Protein AF-A0A928NA90-F1 (afdb_monomer_lite)

Sequence (409 aa):
MISNKHIAVLALVLTIAVVLGCVFVMGYSDKLHPMMRKTNYHTEYADALFCADEIITIDIQMEQEKWQEMLDNAMSEVYYQCDVVINGNKLESVGIRPKGNTSLASIASDPDNNRYSFKLEFDQFVDGQTCLGLDKLILNNHYADASYMKEALIYDMFAYMNADASLSQYAKIMVNGEYWGLYLALEAVEDSFMVRNYGLEKGYLYKPDGMNMGDREGGGMPNPMERGKFGGRQMPQMPQDGEEMTPPQMPQDGEEMTLPQMPQDGEGRMPSGEFPEGFPGGGGPGGGNGANLNYSDDSLNSYSTIWNGAVNDSTDADHRRVVTALQHVSEGTELETYIDVENIANYMAVHSFSVNEDSLSGSMAHNYYLYESKGKLNVVPWDYNLAFGGMHGNDATAMVNDPLMNLIP

Radius of gyration: 27.07 Å; chains: 1; bounding box: 65×110×62 Å

Foldseek 3Di:
DPPDVCPVVVVVVVVVVVVVVVVVCVVCVVVVQVVVLPDQPDQQCCCVAQVDPDHKEKEWEDDPVQVVVQLLCQLVFDWDFTWMQIPNRIAGRKTKHFDDDVLSVVQNVDPVHSQTKMKIARCPPPNPGADSLQGMKTWASLSLAPPLCLVVVLVVLLVVLVALEWRKGWYFYHYNNHTDDITIMTRDPDDSSCCRNPNPADKWKFFQAPPDSTPDDDDDDDDPPPPDDDDDDDDDDDDDDDDDDDDDDDDDDDDDDDDDDDDDDDDPDDPPPPPPPDDPQPDDPDAACCLLLAQDDQDLRSVVSRVVRIPDDDDPVQSSLSNVLSVCLLVVHPVVQQEPPSNVVSVCVSCLVFLQLVDSLHSRNGQWMWMDDPSYIDIYGGDSSCTCVSPPPDDSVCSNPPDSPDPHD

Secondary structure (DSSP, 8-state):
----TTHHHHHHHHHHHHHHHHHHHHHHHHHHHHHHTTS----HHIIIIIS-SS-EEEEEE--HHHHHHHHHTGGG---EEEEEEETTEEEEEEEEEEE-SHHHHHHHT-TT----EEEEESSSSSTT--BTTB-EEEEE--TT-TTS-HHHHHHHHHHHTT-----EEEEEEEETTEEEEEEEEEE-TTHHHHHHHHTTS--EEE---TT-SS---S-----TT--------PPPPPPP-----PPPPPPP-----PPPPP--------------TT---S--TT---STT-----S-GGGGHHHHHTBSS---HHHHHHHHHHHHHHHHT-SHHHHB-HHHHHHHHHHHHHHT-SSSTTSTT--SEEEEEETTEEEEEE---TTTTTTTT---HHHHHTS----S--

pLDDT: mean 78.38, std 25.69, range [24.05, 98.81]

Structure (mmCIF, N/CA/C/O backbone):
data_AF-A0A928NA90-F1
#
_entry.id   AF-A0A928NA90-F1
#
loop_
_atom_site.group_PDB
_atom_site.id
_atom_site.type_symbol
_atom_site.label_atom_id
_atom_site.label_alt_id
_atom_site.label_comp_id
_atom_site.label_asym_id
_atom_site.label_entity_id
_atom_site.label_seq_id
_atom_site.pdbx_PDB_ins_code
_atom_site.Cartn_x
_atom_site.Cartn_y
_atom_site.Cartn_z
_atom_site.occupancy
_atom_site.B_iso_or_equiv
_atom_site.auth_seq_id
_atom_site.auth_comp_id
_atom_site.auth_asym_id
_atom_site.auth_atom_id
_atom_site.pdbx_PDB_model_num
ATOM 1 N N . MET A 1 1 ? -10.747 -59.185 13.616 1.00 43.41 1 MET A N 1
ATOM 2 C CA . MET A 1 1 ? -9.773 -58.575 12.684 1.00 43.41 1 MET A CA 1
ATOM 3 C C . MET A 1 1 ? -10.066 -59.070 11.277 1.00 43.41 1 MET A C 1
ATOM 5 O O . MET A 1 1 ? -9.685 -60.183 10.937 1.00 43.41 1 MET A O 1
ATOM 9 N N . ILE A 1 2 ? -10.802 -58.293 10.482 1.00 48.72 2 ILE A N 1
ATOM 10 C CA . ILE A 1 2 ? -11.027 -58.605 9.065 1.00 48.72 2 ILE A CA 1
ATOM 11 C C . ILE A 1 2 ? -9.820 -58.044 8.307 1.00 48.72 2 ILE A C 1
ATOM 13 O O . ILE A 1 2 ? -9.774 -56.861 7.993 1.00 48.72 2 ILE A O 1
ATOM 17 N N . SER A 1 3 ? -8.803 -58.877 8.084 1.00 59.88 3 SER A N 1
ATOM 18 C CA . SER A 1 3 ? -7.692 -58.541 7.189 1.00 59.88 3 SER A CA 1
ATOM 19 C C . SER A 1 3 ? -8.145 -58.822 5.760 1.00 59.88 3 SER A C 1
ATOM 21 O O . SER A 1 3 ? -8.105 -59.960 5.289 1.00 59.88 3 SER A O 1
ATOM 23 N N . ASN A 1 4 ? -8.686 -57.803 5.091 1.00 70.38 4 ASN A N 1
ATOM 24 C CA . ASN A 1 4 ? -9.064 -57.917 3.689 1.00 70.38 4 ASN A CA 1
ATOM 25 C C . ASN A 1 4 ? -7.795 -57.753 2.838 1.00 70.38 4 ASN A C 1
ATOM 27 O O . ASN A 1 4 ? -7.223 -56.665 2.764 1.00 70.38 4 ASN A O 1
ATOM 31 N N . LYS A 1 5 ? -7.350 -58.853 2.215 1.00 69.19 5 LYS A N 1
ATOM 32 C CA . LYS A 1 5 ? -6.086 -58.968 1.460 1.00 69.19 5 LYS A CA 1
ATOM 33 C C . LYS A 1 5 ? -5.925 -57.927 0.341 1.00 69.19 5 LYS A C 1
ATOM 35 O O . LYS A 1 5 ? -4.816 -57.723 -0.141 1.00 69.19 5 LYS A O 1
ATOM 40 N N . HIS A 1 6 ? -7.009 -57.263 -0.054 1.00 76.62 6 HIS A N 1
ATOM 41 C CA . HIS A 1 6 ? -7.022 -56.264 -1.119 1.00 76.62 6 HIS A CA 1
ATOM 42 C C . HIS A 1 6 ? -6.822 -54.820 -0.636 1.00 76.62 6 HIS A C 1
ATOM 44 O O . HIS A 1 6 ? -6.499 -53.966 -1.455 1.00 76.62 6 HIS A O 1
ATOM 50 N N . ILE A 1 7 ? -6.944 -54.531 0.669 1.00 80.38 7 ILE A N 1
ATOM 51 C CA . ILE A 1 7 ? -6.773 -53.163 1.202 1.00 80.38 7 ILE A CA 1
ATOM 52 C C . ILE A 1 7 ? -5.333 -52.675 1.008 1.00 80.38 7 ILE A C 1
ATOM 54 O O . ILE A 1 7 ? -5.122 -51.547 0.578 1.00 80.38 7 ILE A O 1
ATOM 58 N N . ALA A 1 8 ? -4.343 -53.537 1.255 1.00 77.56 8 ALA A N 1
ATOM 59 C CA . ALA A 1 8 ? -2.934 -53.191 1.064 1.00 77.56 8 ALA A CA 1
ATOM 60 C C . ALA A 1 8 ? -2.592 -52.918 -0.413 1.00 77.56 8 ALA A C 1
ATOM 62 O O . ALA A 1 8 ? -1.809 -52.023 -0.713 1.00 77.56 8 ALA A O 1
ATOM 63 N N . VAL A 1 9 ? -3.215 -53.658 -1.337 1.00 84.56 9 VAL A N 1
ATOM 64 C CA . VAL A 1 9 ? -3.027 -53.469 -2.783 1.00 84.56 9 VAL A CA 1
ATOM 65 C C . VAL A 1 9 ? -3.680 -52.167 -3.246 1.00 84.56 9 VAL A C 1
ATOM 67 O O . VAL A 1 9 ? -3.061 -51.410 -3.984 1.00 84.56 9 VAL A O 1
ATOM 70 N N . LEU A 1 10 ? -4.896 -51.871 -2.777 1.00 85.06 10 LEU A N 1
ATOM 71 C CA . LEU A 1 10 ? -5.584 -50.615 -3.082 1.00 85.06 10 LEU A CA 1
ATOM 72 C C . LEU A 1 10 ? -4.822 -49.403 -2.543 1.00 85.06 10 LEU A C 1
ATOM 74 O O . LEU A 1 10 ? -4.638 -48.441 -3.281 1.00 85.06 10 LEU A O 1
ATOM 78 N N . ALA A 1 11 ? -4.327 -49.470 -1.304 1.00 82.00 11 ALA A N 1
ATOM 79 C CA . ALA A 1 11 ? -3.507 -48.411 -0.722 1.00 82.00 11 ALA A CA 1
ATOM 80 C C . ALA A 1 11 ? -2.236 -48.166 -1.549 1.00 82.00 11 ALA A C 1
ATOM 82 O O . ALA A 1 11 ? -1.949 -47.026 -1.893 1.00 82.00 11 ALA A O 1
ATOM 83 N N . LEU A 1 12 ? -1.530 -49.231 -1.951 1.00 87.81 12 LEU A N 1
ATOM 84 C CA . LEU A 1 12 ? -0.324 -49.129 -2.775 1.00 87.81 12 LEU A CA 1
ATOM 85 C C . LEU A 1 12 ? -0.605 -48.502 -4.149 1.00 87.81 12 LEU A C 1
ATOM 87 O O . LEU A 1 12 ? 0.149 -47.639 -4.592 1.00 87.81 12 LEU A O 1
ATOM 91 N N . VAL A 1 13 ? -1.688 -48.907 -4.818 1.00 91.38 13 VAL A N 1
ATOM 92 C CA . VAL A 1 13 ? -2.086 -48.334 -6.115 1.00 91.38 13 VAL A CA 1
ATOM 93 C C . VAL A 1 13 ? -2.423 -46.850 -5.971 1.00 91.38 13 VAL A C 1
ATOM 95 O O . VAL A 1 13 ? -2.011 -46.054 -6.811 1.00 91.38 13 VAL A O 1
ATOM 98 N N . LEU A 1 14 ? -3.114 -46.466 -4.895 1.00 90.75 14 LEU A N 1
ATOM 99 C CA . LEU A 1 14 ? -3.462 -45.072 -4.628 1.00 90.75 14 LEU A CA 1
ATOM 100 C C . LEU A 1 14 ? -2.212 -44.231 -4.341 1.00 90.75 14 LEU A C 1
ATOM 102 O O . LEU A 1 14 ? -2.068 -43.147 -4.895 1.00 90.75 14 LEU A O 1
ATOM 106 N N . THR A 1 15 ? -1.262 -44.754 -3.559 1.00 90.00 15 THR A N 1
ATOM 107 C CA . THR A 1 15 ? 0.028 -44.093 -3.317 1.00 90.00 15 THR A CA 1
ATOM 108 C C . THR A 1 15 ? 0.822 -43.918 -4.610 1.00 90.00 15 THR A C 1
ATOM 110 O O . THR A 1 15 ? 1.327 -42.831 -4.865 1.00 90.00 15 THR A O 1
ATOM 113 N N . ILE A 1 16 ? 0.901 -44.949 -5.459 1.00 92.56 16 ILE A N 1
ATOM 114 C CA . ILE A 1 16 ? 1.587 -44.856 -6.756 1.00 92.56 16 ILE A CA 1
ATOM 115 C C . ILE A 1 16 ? 0.900 -43.824 -7.659 1.00 92.56 16 ILE A C 1
ATOM 117 O O . ILE A 1 16 ? 1.587 -43.033 -8.297 1.00 92.56 16 ILE A O 1
ATOM 121 N N . ALA A 1 17 ? -0.434 -43.789 -7.688 1.00 90.75 17 ALA A N 1
ATOM 122 C CA . ALA A 1 17 ? -1.185 -42.805 -8.463 1.00 90.75 17 ALA A CA 1
ATOM 123 C C . ALA A 1 17 ? -0.930 -41.368 -7.977 1.00 90.75 17 ALA A C 1
ATOM 125 O O . ALA A 1 17 ? -0.725 -40.483 -8.803 1.00 90.75 17 ALA A O 1
ATOM 126 N N . VAL A 1 18 ? -0.871 -41.145 -6.659 1.00 91.38 18 VAL A N 1
ATOM 127 C CA . VAL A 1 18 ? -0.523 -39.837 -6.076 1.00 91.38 18 VAL A CA 1
ATOM 128 C C . VAL A 1 18 ? 0.907 -39.447 -6.439 1.00 91.38 18 VAL A C 1
ATOM 130 O O . VAL A 1 18 ? 1.123 -38.343 -6.921 1.00 91.38 18 VAL A O 1
ATOM 133 N N . VAL A 1 19 ? 1.876 -40.355 -6.290 1.00 91.31 19 VAL A N 1
ATOM 134 C CA . VAL A 1 19 ? 3.283 -40.083 -6.628 1.00 91.31 19 VAL A CA 1
ATOM 135 C C . VAL A 1 19 ? 3.442 -39.770 -8.116 1.00 91.31 19 VAL A C 1
ATOM 137 O O . VAL A 1 19 ? 4.108 -38.799 -8.463 1.00 91.31 19 VAL A O 1
ATOM 140 N N . LEU A 1 20 ? 2.805 -40.539 -9.002 1.00 89.38 20 LEU A N 1
ATOM 141 C CA . LEU A 1 20 ? 2.813 -40.267 -10.442 1.00 89.38 20 LEU A CA 1
ATOM 142 C C . LEU A 1 20 ? 2.116 -38.945 -10.776 1.00 89.38 20 LEU A C 1
ATOM 144 O O . LEU A 1 20 ? 2.602 -38.218 -11.637 1.00 89.38 20 LEU A O 1
ATOM 148 N N . GLY A 1 21 ? 1.031 -38.608 -10.075 1.00 85.75 21 GLY A N 1
ATOM 149 C CA . GLY A 1 21 ? 0.369 -37.309 -10.174 1.00 85.75 21 GLY A CA 1
ATOM 150 C C . GLY A 1 21 ? 1.298 -36.161 -9.778 1.00 85.75 21 GLY A C 1
ATOM 151 O O . GLY A 1 21 ? 1.454 -35.216 -10.543 1.00 85.75 21 GLY A O 1
ATOM 152 N N . CYS A 1 22 ? 1.993 -36.272 -8.644 1.00 82.00 22 CYS A N 1
ATOM 153 C CA . CYS A 1 22 ? 2.975 -35.281 -8.205 1.00 82.00 22 CYS A CA 1
ATOM 154 C C . CYS A 1 22 ? 4.134 -35.147 -9.202 1.00 82.00 22 CYS A C 1
ATOM 156 O O . CYS A 1 22 ? 4.518 -34.033 -9.539 1.00 82.00 22 CYS A O 1
ATOM 158 N N . VAL A 1 23 ? 4.673 -36.258 -9.716 1.00 86.12 23 VAL A N 1
ATOM 159 C CA . VAL A 1 23 ? 5.749 -36.246 -10.726 1.00 86.12 23 VAL A CA 1
ATOM 160 C C . VAL A 1 23 ? 5.278 -35.627 -12.040 1.00 86.12 23 VAL A C 1
ATOM 162 O O . VAL A 1 23 ? 6.027 -34.884 -12.666 1.00 86.12 23 VAL A O 1
ATOM 165 N N . PHE A 1 24 ? 4.034 -35.882 -12.443 1.00 83.25 24 PHE A N 1
ATOM 166 C CA . PHE A 1 24 ? 3.437 -35.259 -13.618 1.00 83.25 24 PHE A CA 1
ATOM 167 C C . PHE A 1 24 ? 3.271 -33.745 -13.433 1.00 83.25 24 PHE A C 1
ATOM 169 O O . PHE A 1 24 ? 3.657 -32.987 -14.316 1.00 83.25 24 PHE A O 1
ATOM 176 N N . VAL A 1 25 ? 2.778 -33.298 -12.273 1.00 76.31 25 VAL A N 1
ATOM 177 C CA . VAL A 1 25 ? 2.661 -31.869 -11.936 1.00 76.31 25 VAL A CA 1
ATOM 178 C C . VAL A 1 25 ? 4.036 -31.197 -11.900 1.00 76.31 25 VAL A C 1
ATOM 180 O O . VAL A 1 25 ? 4.199 -30.140 -12.497 1.00 76.31 25 VAL A O 1
ATOM 183 N N . MET A 1 26 ? 5.046 -31.831 -11.296 1.00 76.12 26 MET A N 1
ATOM 184 C CA . MET A 1 26 ? 6.425 -31.321 -11.287 1.00 76.12 26 MET A CA 1
ATOM 185 C C . MET A 1 26 ? 7.048 -31.275 -12.690 1.00 76.12 26 MET A C 1
ATOM 187 O O . MET A 1 26 ? 7.785 -30.352 -13.003 1.00 76.12 26 MET A O 1
ATOM 191 N N . GLY A 1 27 ? 6.748 -32.244 -13.560 1.00 77.19 27 GLY A N 1
ATOM 192 C CA . GLY A 1 27 ? 7.262 -32.280 -14.935 1.00 77.19 27 GLY A CA 1
ATOM 193 C C . GLY A 1 27 ? 6.578 -31.302 -15.898 1.00 77.19 27 GLY A C 1
ATOM 194 O O . GLY A 1 27 ? 7.087 -31.067 -16.993 1.00 77.19 27 GLY A O 1
ATOM 195 N N . TYR A 1 28 ? 5.428 -30.748 -15.509 1.00 71.56 28 TYR A N 1
ATOM 196 C CA . TYR A 1 28 ? 4.657 -29.775 -16.286 1.00 71.56 28 TYR A CA 1
ATOM 197 C C . TYR A 1 28 ? 4.522 -28.417 -15.588 1.00 71.56 28 TYR A C 1
ATOM 199 O O . TYR A 1 28 ? 3.822 -27.554 -16.121 1.00 71.56 28 TYR A O 1
ATOM 207 N N . SER A 1 29 ? 5.193 -28.196 -14.451 1.00 61.81 29 SER A N 1
ATOM 208 C CA . SER A 1 29 ? 5.106 -26.949 -13.678 1.00 61.81 29 SER A CA 1
ATOM 209 C C . SER A 1 29 ? 5.371 -25.737 -14.562 1.00 61.81 29 SER A C 1
ATOM 211 O O . SER A 1 29 ? 4.559 -24.820 -14.597 1.00 61.81 29 SER A O 1
ATOM 213 N N . ASP A 1 30 ? 6.413 -25.789 -15.393 1.00 59.78 30 ASP A N 1
ATOM 214 C CA . ASP A 1 30 ? 6.824 -24.678 -16.263 1.00 59.78 30 ASP A CA 1
ATOM 215 C C . ASP A 1 30 ? 5.773 -24.317 -17.329 1.00 59.78 30 ASP A C 1
ATOM 217 O O . ASP A 1 30 ? 5.722 -23.186 -17.804 1.00 59.78 30 ASP A O 1
ATOM 221 N N . LYS A 1 31 ? 4.898 -25.265 -17.699 1.00 60.22 31 LYS A N 1
ATOM 222 C CA . LYS A 1 31 ? 3.782 -25.048 -18.640 1.00 60.22 31 LYS A CA 1
ATOM 223 C C . LYS A 1 31 ? 2.454 -24.743 -17.945 1.00 60.22 31 LYS A C 1
ATOM 225 O O . LYS A 1 31 ? 1.562 -24.186 -18.581 1.00 60.22 31 LYS A O 1
ATOM 230 N N . LEU A 1 32 ? 2.309 -25.115 -16.674 1.00 55.00 32 LEU A N 1
ATOM 231 C CA . LEU A 1 32 ? 1.142 -24.812 -15.843 1.00 55.00 32 LEU A CA 1
ATOM 232 C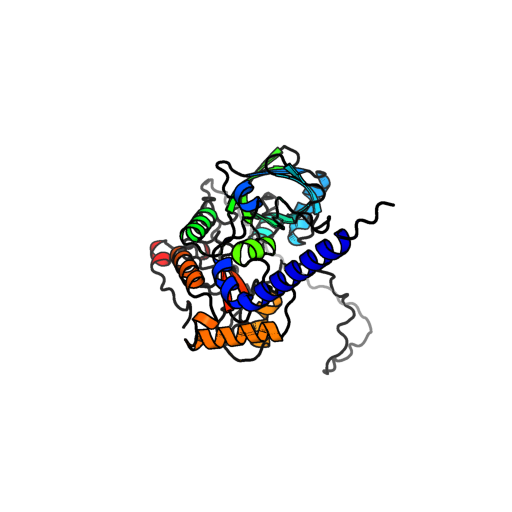 C . LEU A 1 32 ? 1.239 -23.408 -15.223 1.00 55.00 32 LEU A C 1
ATOM 234 O O . LEU A 1 32 ? 0.222 -22.725 -15.146 1.00 55.00 32 LEU A O 1
ATOM 238 N N . HIS A 1 33 ? 2.443 -22.943 -14.875 1.00 53.50 33 HIS A N 1
ATOM 239 C CA . HIS A 1 33 ? 2.704 -21.619 -14.292 1.00 53.50 33 HIS A CA 1
ATOM 240 C C . HIS A 1 33 ? 2.064 -20.447 -15.072 1.00 53.50 33 HIS A C 1
ATOM 242 O O . HIS A 1 33 ? 1.312 -19.683 -14.465 1.00 53.50 33 HIS A O 1
ATOM 248 N N . PRO A 1 34 ? 2.232 -20.317 -16.407 1.00 52.16 34 PRO A N 1
ATOM 249 C CA . PRO A 1 34 ? 1.597 -19.230 -17.157 1.00 52.16 34 PRO A CA 1
ATOM 250 C C . PRO A 1 34 ? 0.063 -19.335 -17.237 1.00 52.16 34 PRO A C 1
ATOM 252 O O . PRO A 1 34 ? -0.604 -18.321 -17.420 1.00 52.16 34 PRO A O 1
ATOM 255 N N . MET A 1 35 ? -0.514 -20.539 -17.111 1.00 46.28 35 MET A N 1
ATOM 256 C CA . MET A 1 35 ? -1.973 -20.729 -17.073 1.00 46.28 35 MET A CA 1
ATOM 257 C C . MET A 1 35 ? -2.569 -20.387 -15.702 1.00 46.28 35 MET A C 1
ATOM 259 O O . MET A 1 35 ? -3.679 -19.869 -15.650 1.00 46.28 35 MET A O 1
ATOM 263 N N . MET A 1 36 ? -1.828 -20.625 -14.616 1.00 46.56 36 MET A N 1
ATOM 264 C CA . MET A 1 36 ? -2.243 -20.297 -13.245 1.00 46.56 36 MET A CA 1
ATOM 265 C C . MET A 1 36 ? -2.130 -18.796 -12.940 1.00 46.56 36 MET A C 1
ATOM 267 O O . MET A 1 36 ? -2.917 -18.286 -12.153 1.00 46.56 36 MET A O 1
ATOM 271 N N . ARG A 1 37 ? -1.224 -18.068 -13.617 1.00 44.94 37 ARG A N 1
ATOM 272 C CA . ARG A 1 37 ? -1.111 -16.595 -13.531 1.00 44.94 37 ARG A CA 1
ATOM 273 C C . ARG A 1 37 ? -2.382 -15.861 -13.980 1.00 44.94 37 ARG A C 1
ATOM 275 O O . ARG A 1 37 ? -2.590 -14.718 -13.612 1.00 44.94 37 ARG A O 1
ATOM 282 N N . LYS A 1 38 ? -3.228 -16.500 -14.799 1.00 43.47 38 LYS A N 1
ATOM 283 C CA . LYS A 1 38 ? -4.473 -15.904 -15.320 1.00 43.47 38 LYS A CA 1
ATOM 284 C C . LYS A 1 38 ? -5.707 -16.145 -14.456 1.00 43.47 38 LYS A C 1
ATOM 286 O O . LYS A 1 38 ? -6.773 -15.626 -14.775 1.00 43.47 38 LYS A O 1
ATOM 291 N N . THR A 1 39 ? -5.589 -16.932 -13.395 1.00 41.34 39 THR A N 1
ATOM 292 C CA . THR A 1 39 ? -6.641 -17.071 -12.389 1.00 41.34 39 THR A CA 1
ATOM 293 C C . THR A 1 39 ? -6.214 -16.275 -11.174 1.00 41.34 39 THR A C 1
ATOM 295 O O . THR A 1 39 ? -5.386 -16.765 -10.410 1.00 41.34 39 THR A O 1
ATOM 298 N N . ASN A 1 40 ? -6.777 -15.073 -11.001 1.00 52.44 40 ASN A N 1
ATOM 299 C CA . ASN A 1 40 ? -6.766 -14.390 -9.708 1.00 52.44 40 ASN A CA 1
ATOM 300 C C . ASN A 1 40 ? -7.132 -15.438 -8.659 1.00 52.44 40 ASN A C 1
ATOM 302 O O . ASN A 1 40 ? -8.168 -16.105 -8.798 1.00 52.44 40 ASN A O 1
ATOM 306 N N . TYR A 1 41 ? -6.264 -15.651 -7.669 1.00 57.94 41 TYR A N 1
ATOM 307 C CA . TYR A 1 41 ? -6.643 -16.498 -6.549 1.00 57.94 41 TYR A CA 1
ATOM 308 C C . TYR A 1 41 ? -7.836 -15.804 -5.917 1.00 57.94 41 TYR A C 1
ATOM 310 O O . TYR A 1 41 ? -7.725 -14.686 -5.425 1.00 57.94 41 TYR A O 1
ATOM 318 N N . HIS A 1 42 ? -9.001 -16.426 -6.047 1.00 62.00 42 HIS A N 1
ATOM 319 C CA . HIS A 1 42 ? -10.237 -15.845 -5.571 1.00 62.00 42 HIS A CA 1
ATOM 320 C C . HIS A 1 42 ? -10.192 -15.849 -4.046 1.00 62.00 42 HIS A C 1
ATOM 322 O O . HIS A 1 42 ? -10.437 -16.878 -3.412 1.00 62.00 42 HIS A O 1
ATOM 328 N N . THR A 1 43 ? -9.803 -14.722 -3.463 1.00 80.75 43 THR A N 1
ATOM 329 C CA . THR A 1 43 ? -9.752 -14.538 -2.020 1.00 80.75 43 THR A CA 1
ATOM 330 C C . THR A 1 43 ? -11.129 -14.106 -1.528 1.00 80.75 43 THR A C 1
ATOM 332 O O . THR A 1 43 ? -11.796 -13.281 -2.145 1.00 80.75 43 THR A O 1
ATOM 335 N N . GLU A 1 44 ? -11.602 -14.705 -0.435 1.00 90.81 44 GLU A N 1
ATOM 336 C CA . GLU A 1 44 ? -12.956 -14.457 0.080 1.00 90.81 44 GLU A CA 1
ATOM 337 C C . GLU A 1 44 ? -13.150 -12.990 0.500 1.00 90.81 44 GLU A C 1
ATOM 339 O O . GLU A 1 44 ? -14.212 -12.416 0.259 1.00 90.81 44 GLU A O 1
ATOM 344 N N . TYR A 1 45 ? -12.109 -12.351 1.048 1.00 94.56 45 TYR A N 1
ATOM 345 C CA . TYR A 1 45 ? -12.158 -10.936 1.419 1.00 94.56 45 TYR A CA 1
ATOM 346 C C . TYR A 1 45 ? -12.375 -9.994 0.230 1.00 94.56 45 TYR A C 1
ATOM 348 O O . TYR A 1 45 ? -12.992 -8.948 0.417 1.00 94.56 45 TYR A O 1
ATOM 356 N N . ALA A 1 46 ? -11.874 -10.325 -0.968 1.00 93.69 46 ALA A N 1
ATOM 357 C CA . ALA A 1 46 ? -11.982 -9.444 -2.130 1.00 93.69 46 ALA A CA 1
ATOM 358 C C . ALA A 1 46 ? -13.457 -9.191 -2.457 1.00 93.69 46 ALA A C 1
ATOM 360 O O . ALA A 1 46 ? -13.911 -8.047 -2.488 1.00 93.69 46 ALA A O 1
ATOM 361 N N . ASP A 1 47 ? -14.227 -10.271 -2.558 1.00 91.38 47 ASP A N 1
ATOM 362 C CA . ASP A 1 47 ? -15.659 -10.201 -2.820 1.00 91.38 47 ASP A CA 1
ATOM 363 C C . ASP A 1 47 ? -16.436 -9.626 -1.635 1.00 91.38 47 ASP A C 1
ATOM 365 O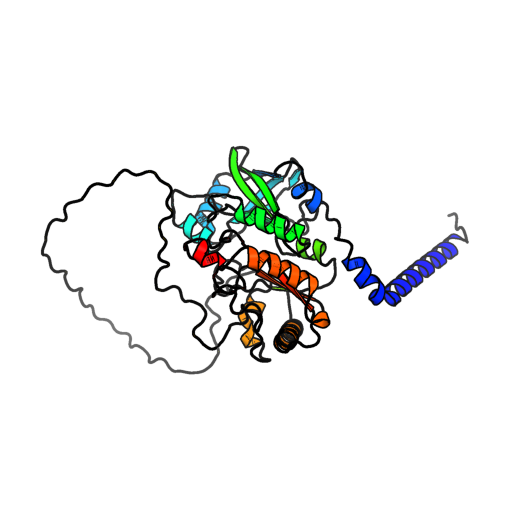 O . ASP A 1 47 ? -17.278 -8.743 -1.800 1.00 91.38 47 ASP A O 1
ATOM 369 N N . ALA A 1 48 ? -16.157 -10.127 -0.429 1.00 92.50 48 ALA A N 1
ATOM 370 C CA . ALA A 1 48 ? -16.948 -9.811 0.754 1.00 92.50 48 ALA A CA 1
ATOM 371 C C . ALA A 1 48 ? -16.754 -8.373 1.262 1.00 92.50 48 ALA A C 1
ATOM 373 O O . ALA A 1 48 ? -17.656 -7.832 1.909 1.00 92.50 48 ALA A O 1
ATOM 374 N N . LEU A 1 49 ? -15.584 -7.772 1.018 1.00 94.94 49 LEU A N 1
ATOM 375 C CA . LEU A 1 49 ? -15.240 -6.437 1.511 1.00 94.94 49 LEU A CA 1
ATOM 376 C C . LEU A 1 49 ? -15.176 -5.390 0.396 1.00 94.94 49 LEU A C 1
ATOM 378 O O . LEU A 1 49 ? -15.600 -4.260 0.619 1.00 94.94 49 LEU A O 1
ATOM 382 N N . PHE A 1 50 ? -14.670 -5.741 -0.790 1.00 94.31 50 PHE A N 1
ATOM 383 C CA . PHE A 1 50 ? -14.322 -4.752 -1.816 1.00 94.31 50 PHE A CA 1
ATOM 384 C C . PHE A 1 50 ? -15.209 -4.788 -3.066 1.00 94.31 50 PHE A C 1
ATOM 386 O O . PHE A 1 50 ? -15.279 -3.787 -3.773 1.00 94.31 50 PHE A O 1
ATOM 393 N N . CYS A 1 51 ? -15.941 -5.878 -3.319 1.00 84.25 51 CYS A N 1
ATOM 394 C CA . CYS A 1 51 ? -16.912 -5.966 -4.423 1.00 84.25 51 CYS A CA 1
ATOM 395 C C . CYS A 1 51 ? -18.380 -5.913 -3.964 1.00 84.25 51 CYS A C 1
ATOM 397 O O . CYS A 1 51 ? -19.281 -6.234 -4.738 1.00 84.25 51 CYS A O 1
ATOM 399 N N . ALA A 1 52 ? -18.634 -5.525 -2.714 1.00 69.19 52 ALA A N 1
ATOM 400 C CA . ALA A 1 52 ? -19.985 -5.402 -2.181 1.00 69.19 52 ALA A CA 1
ATOM 401 C C . ALA A 1 52 ? -20.720 -4.166 -2.736 1.00 69.19 52 ALA A C 1
ATOM 403 O O . ALA A 1 52 ? -20.121 -3.111 -2.943 1.00 69.19 52 ALA A O 1
ATOM 404 N N . ASP A 1 53 ? -22.044 -4.278 -2.897 1.00 80.31 53 ASP A N 1
ATOM 405 C CA . ASP A 1 53 ? -22.932 -3.167 -3.291 1.00 80.31 53 ASP A CA 1
ATOM 406 C C . ASP A 1 53 ? -23.050 -2.072 -2.207 1.00 80.31 53 ASP A C 1
ATOM 408 O O . ASP A 1 53 ? -23.604 -0.996 -2.444 1.00 80.31 53 ASP A O 1
ATOM 412 N N . GLU A 1 54 ? -22.557 -2.350 -0.999 1.00 89.12 54 GLU A N 1
ATOM 413 C CA . GLU A 1 54 ? -22.607 -1.467 0.162 1.00 89.12 54 GLU A CA 1
ATOM 414 C C . GLU A 1 54 ? -21.196 -1.165 0.679 1.00 89.12 54 GLU A C 1
ATOM 416 O O . GLU A 1 54 ? -20.266 -1.958 0.528 1.00 89.12 54 GLU A O 1
ATOM 421 N N . ILE A 1 55 ? -21.046 -0.012 1.333 1.00 95.12 55 ILE A N 1
ATOM 422 C CA . ILE A 1 55 ? -19.799 0.364 2.007 1.00 95.12 55 ILE A CA 1
ATOM 423 C C . ILE A 1 55 ? -19.504 -0.580 3.180 1.00 95.12 55 ILE A C 1
ATOM 425 O O . ILE A 1 55 ? -20.419 -1.074 3.847 1.00 95.12 55 ILE A O 1
ATOM 429 N N . ILE A 1 56 ? -18.225 -0.757 3.503 1.00 97.88 56 ILE A N 1
ATOM 430 C CA . ILE A 1 56 ? -17.809 -1.576 4.643 1.00 97.88 56 ILE A CA 1
ATOM 431 C C . ILE A 1 56 ? -18.270 -0.897 5.937 1.00 97.88 56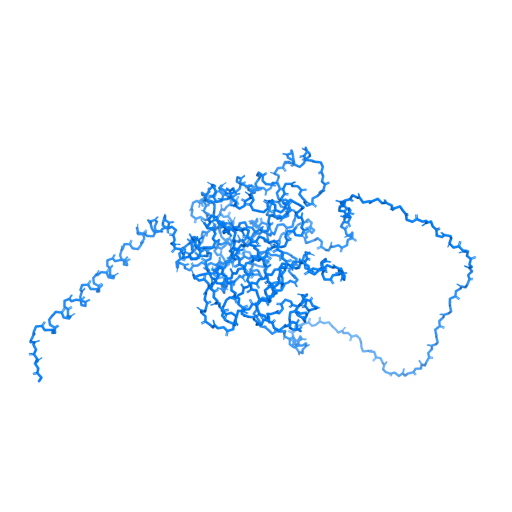 ILE A C 1
ATOM 433 O O . ILE A 1 56 ? -18.094 0.306 6.124 1.00 97.88 56 ILE A O 1
ATOM 437 N N . THR A 1 57 ? -18.853 -1.654 6.862 1.00 98.06 57 THR A N 1
ATOM 438 C CA . THR A 1 57 ? -19.118 -1.177 8.225 1.00 98.06 57 THR A CA 1
ATOM 439 C C . THR A 1 57 ? -18.111 -1.797 9.182 1.00 98.06 57 THR A C 1
ATOM 441 O O . THR A 1 57 ? -18.023 -3.019 9.261 1.00 98.06 57 THR A O 1
ATOM 444 N N . ILE A 1 58 ? -17.381 -0.958 9.918 1.00 98.69 58 ILE A N 1
ATOM 445 C CA . ILE A 1 58 ? -16.340 -1.377 10.862 1.00 98.69 58 ILE A CA 1
ATOM 446 C C . ILE A 1 58 ? -16.647 -0.765 12.228 1.00 98.69 58 ILE A C 1
ATOM 448 O O . ILE A 1 58 ? -16.723 0.455 12.342 1.00 98.69 58 ILE A O 1
ATOM 452 N N . ASP A 1 59 ? -16.821 -1.598 13.252 1.00 98.81 59 ASP A N 1
ATOM 453 C CA . ASP A 1 59 ? -16.911 -1.177 14.656 1.00 98.81 59 ASP A CA 1
ATOM 454 C C . ASP A 1 59 ? -15.646 -1.597 15.400 1.00 98.81 59 ASP A C 1
ATOM 456 O O . ASP A 1 59 ? -15.394 -2.791 15.555 1.00 98.81 59 ASP A O 1
ATOM 460 N N . ILE A 1 60 ? -14.850 -0.628 15.839 1.00 98.75 60 ILE A N 1
ATOM 461 C CA . ILE A 1 60 ? -13.647 -0.847 16.642 1.00 98.75 60 ILE A CA 1
ATOM 462 C C . ILE A 1 60 ? -14.060 -0.821 18.112 1.00 98.75 60 ILE A C 1
ATOM 464 O O . ILE A 1 60 ? -14.581 0.179 18.603 1.00 98.75 60 ILE A O 1
ATOM 468 N N . GLN A 1 61 ? -13.821 -1.916 18.823 1.00 98.75 61 GLN A N 1
ATOM 469 C CA . GLN A 1 61 ? -14.252 -2.123 20.200 1.00 98.75 61 GLN A CA 1
ATOM 470 C C . GLN A 1 61 ? -13.032 -2.256 21.110 1.00 98.75 61 GLN A C 1
ATOM 472 O O . GLN A 1 61 ? -12.290 -3.237 21.054 1.00 98.75 61 GLN A O 1
ATOM 477 N N . MET A 1 62 ? -12.814 -1.255 21.959 1.00 98.38 62 MET A N 1
ATOM 478 C CA . MET A 1 62 ? -11.721 -1.241 22.932 1.00 98.38 62 MET A CA 1
ATOM 479 C C . MET A 1 62 ? -12.007 -0.262 24.070 1.00 98.38 62 MET A C 1
ATOM 481 O O . MET A 1 62 ? -12.861 0.617 23.960 1.00 98.38 62 MET A O 1
ATOM 485 N N . GLU A 1 63 ? -11.282 -0.393 25.178 1.00 98.38 63 GLU A N 1
ATOM 486 C CA . GLU A 1 63 ? -11.409 0.535 26.303 1.00 98.38 63 GLU A CA 1
ATOM 487 C C . GLU A 1 63 ? -11.150 1.983 25.857 1.00 98.38 63 GLU A C 1
ATOM 489 O O . GLU A 1 63 ? -10.158 2.267 25.184 1.00 98.38 63 GLU A O 1
ATOM 494 N N . GLN A 1 64 ? -12.022 2.914 26.260 1.00 97.56 64 GLN A N 1
ATOM 495 C CA . GLN A 1 64 ? -11.936 4.318 25.838 1.00 97.56 64 GLN A CA 1
ATOM 496 C C . GLN A 1 64 ? -10.599 4.968 26.223 1.00 97.56 64 GLN A C 1
ATOM 498 O O . GLN A 1 64 ? -10.055 5.765 25.463 1.00 97.56 64 GLN A O 1
ATOM 503 N N . GLU A 1 65 ? -10.053 4.607 27.386 1.00 98.06 65 GLU A N 1
ATOM 504 C CA . GLU A 1 65 ? -8.740 5.077 27.837 1.00 98.06 65 GLU A CA 1
ATOM 505 C C . GLU A 1 65 ? -7.624 4.597 26.904 1.00 98.06 65 GLU A C 1
ATOM 507 O O . GLU A 1 65 ? -6.729 5.369 26.579 1.00 98.06 65 GLU A O 1
ATOM 512 N N . LYS A 1 66 ? -7.707 3.355 26.405 1.00 98.31 66 LYS A N 1
ATOM 513 C CA . LYS A 1 66 ? -6.743 2.800 25.447 1.00 98.31 66 LYS A CA 1
ATOM 514 C C . LYS A 1 66 ? -6.874 3.409 24.060 1.00 98.31 66 LYS A C 1
ATOM 516 O O . LYS A 1 66 ? -5.855 3.627 23.413 1.00 98.31 66 LYS A O 1
ATOM 521 N N . TRP A 1 67 ? -8.096 3.712 23.623 1.00 97.88 67 TRP A N 1
ATOM 522 C CA . TRP A 1 67 ? -8.314 4.463 22.390 1.00 97.88 67 TRP A CA 1
ATOM 523 C C . TRP A 1 67 ? -7.640 5.834 22.479 1.00 97.88 67 TRP A C 1
ATOM 525 O O . TRP A 1 67 ? -6.848 6.181 21.611 1.00 97.88 67 TRP A O 1
ATOM 535 N N . GLN A 1 68 ? -7.879 6.580 23.563 1.00 96.81 68 GLN A N 1
ATOM 536 C CA . GLN A 1 68 ? -7.262 7.893 23.747 1.00 96.81 68 GLN A CA 1
ATOM 537 C C . GLN A 1 68 ? -5.736 7.806 23.875 1.00 96.81 68 GLN A C 1
ATOM 539 O O . GLN A 1 68 ? -5.037 8.574 23.225 1.00 96.81 68 GLN A O 1
ATOM 544 N N . GLU A 1 69 ? -5.214 6.838 24.635 1.00 97.44 69 GLU A N 1
ATOM 545 C CA . GLU A 1 69 ? -3.770 6.599 24.755 1.00 97.44 69 GLU A CA 1
ATOM 546 C C . GLU A 1 69 ? -3.122 6.362 23.383 1.00 97.44 69 GLU A C 1
ATOM 548 O O . GLU A 1 69 ? -2.062 6.915 23.097 1.00 97.44 69 GLU A O 1
ATOM 553 N N . MET A 1 70 ? -3.773 5.583 22.513 1.00 97.75 70 MET A N 1
ATOM 554 C CA . MET A 1 70 ? -3.305 5.345 21.149 1.00 97.75 70 MET A CA 1
ATOM 555 C C . MET A 1 70 ? -3.246 6.636 20.323 1.00 97.75 70 MET A C 1
ATOM 557 O O . MET A 1 70 ? -2.288 6.832 19.577 1.00 97.75 70 MET A O 1
ATOM 561 N N . LEU A 1 71 ? -4.247 7.512 20.444 1.00 96.38 71 LEU A N 1
ATOM 562 C CA . LEU A 1 71 ? -4.267 8.792 19.731 1.00 96.38 71 LEU A CA 1
ATOM 563 C C . LEU A 1 71 ? -3.205 9.763 20.264 1.00 96.38 71 LEU A C 1
ATOM 565 O O . LEU A 1 71 ? -2.523 10.414 19.476 1.00 96.38 71 LEU A O 1
ATOM 569 N N . ASP A 1 72 ? -3.021 9.820 21.582 1.00 94.88 72 ASP A N 1
ATOM 570 C CA . ASP A 1 72 ? -2.008 10.663 22.227 1.00 94.88 72 ASP A CA 1
ATOM 571 C C . ASP A 1 72 ? -0.583 10.190 21.886 1.00 94.88 72 ASP A C 1
ATOM 573 O O . ASP A 1 72 ? 0.357 10.982 21.814 1.00 94.88 72 ASP A O 1
ATOM 577 N N . ASN A 1 73 ? -0.422 8.886 21.648 1.00 95.00 73 ASN A N 1
ATOM 578 C CA . ASN A 1 73 ? 0.837 8.236 21.303 1.00 95.00 73 ASN A CA 1
ATOM 579 C C . ASN A 1 73 ? 0.950 7.904 19.798 1.00 95.00 73 ASN A C 1
ATOM 581 O O . ASN A 1 73 ? 1.750 7.047 19.405 1.00 95.00 73 ASN A O 1
ATOM 585 N N . ALA A 1 74 ? 0.171 8.575 18.940 1.00 95.06 74 ALA A N 1
ATOM 586 C CA . ALA A 1 74 ? 0.028 8.222 17.526 1.00 95.06 74 ALA A CA 1
ATOM 587 C C . ALA A 1 74 ? 1.360 8.194 16.755 1.00 95.06 74 ALA A C 1
ATOM 589 O O . ALA A 1 74 ? 1.585 7.293 15.950 1.00 95.06 74 ALA A O 1
ATOM 590 N N . MET A 1 75 ? 2.276 9.121 17.059 1.00 94.19 75 MET A N 1
ATOM 591 C CA . MET A 1 75 ? 3.601 9.225 16.425 1.00 94.19 75 MET A CA 1
ATOM 592 C C . MET A 1 75 ? 4.536 8.040 16.705 1.00 94.19 75 MET A C 1
ATOM 594 O O . MET A 1 75 ? 5.577 7.925 16.066 1.00 94.19 75 MET A O 1
ATOM 598 N N . SER A 1 76 ? 4.224 7.198 17.693 1.00 93.19 76 SER A N 1
ATOM 599 C CA . SER A 1 76 ? 5.039 6.018 18.006 1.00 93.19 76 SER A CA 1
ATOM 600 C C . SER A 1 76 ? 4.721 4.810 17.127 1.00 93.19 76 SER A C 1
ATOM 602 O O . SER A 1 76 ? 5.508 3.866 17.110 1.00 93.19 76 SER A O 1
ATOM 604 N N . GLU A 1 77 ? 3.568 4.828 16.447 1.00 93.81 77 GLU A N 1
ATOM 605 C CA . GLU A 1 77 ? 3.095 3.755 15.566 1.00 93.81 77 GLU A CA 1
ATOM 606 C C . GLU A 1 77 ? 3.096 2.363 16.226 1.00 93.81 77 GLU A C 1
ATOM 608 O O . GLU A 1 77 ? 3.290 1.339 15.575 1.00 93.81 77 GLU A O 1
ATOM 613 N N . VAL A 1 78 ? 2.856 2.306 17.540 1.00 96.69 78 VAL A N 1
ATOM 614 C CA . VAL A 1 78 ? 2.733 1.037 18.266 1.00 96.69 78 VAL A CA 1
ATOM 615 C C . VAL A 1 78 ? 1.320 0.472 18.157 1.00 96.69 78 VAL A C 1
ATOM 617 O O . VAL A 1 78 ? 0.333 1.207 18.198 1.00 96.69 78 VAL A O 1
ATOM 620 N N . TYR A 1 79 ? 1.227 -0.852 18.054 1.00 98.06 79 TYR A N 1
ATOM 621 C CA . TYR A 1 79 ? -0.052 -1.549 18.016 1.00 98.06 79 TYR A CA 1
ATOM 622 C C . TYR A 1 79 ? -0.725 -1.621 19.384 1.00 98.06 79 TYR A C 1
ATOM 624 O O . TYR A 1 79 ? -0.123 -2.025 20.381 1.00 98.06 79 TYR A O 1
ATOM 632 N N . TYR A 1 80 ? -2.016 -1.308 19.388 1.00 98.56 80 TYR A N 1
ATOM 633 C CA . TYR A 1 80 ? -2.943 -1.530 20.486 1.00 98.56 80 TYR A CA 1
ATOM 634 C C . TYR A 1 80 ? -3.877 -2.687 20.134 1.00 98.56 80 TYR A C 1
ATOM 636 O O . TYR A 1 80 ? -4.226 -2.893 18.974 1.00 98.56 80 TYR A O 1
ATOM 644 N N . GLN A 1 81 ? -4.275 -3.460 21.140 1.00 98.56 81 GLN A N 1
ATOM 645 C CA . GLN A 1 81 ? -5.212 -4.566 20.964 1.00 98.56 81 GLN A CA 1
ATOM 646 C C . GLN A 1 81 ? -6.655 -4.050 21.018 1.00 98.56 81 GLN A C 1
ATOM 648 O O . GLN A 1 81 ? -7.016 -3.303 21.931 1.00 98.56 81 GLN A O 1
ATOM 653 N N . CYS A 1 82 ? -7.482 -4.481 20.069 1.00 98.62 82 CYS A N 1
ATOM 654 C CA . CYS A 1 82 ? -8.918 -4.212 20.024 1.00 98.62 82 CYS A CA 1
ATOM 655 C C . CYS A 1 82 ? -9.689 -5.426 19.488 1.00 98.62 82 CYS A C 1
ATOM 657 O O . CYS A 1 82 ? -9.111 -6.321 18.874 1.00 98.62 82 CYS A O 1
ATOM 659 N N . ASP A 1 83 ? -10.999 -5.452 19.702 1.00 98.75 83 ASP A N 1
ATOM 660 C CA . ASP A 1 83 ? -11.902 -6.294 18.920 1.00 98.75 83 ASP A CA 1
ATOM 661 C C . ASP A 1 83 ? -12.454 -5.457 17.760 1.00 98.75 83 ASP A C 1
ATOM 663 O O . ASP A 1 83 ? -12.643 -4.248 17.893 1.00 98.75 83 ASP A O 1
ATOM 667 N N . VAL A 1 84 ? -12.740 -6.079 16.618 1.00 98.50 84 VAL A N 1
ATOM 668 C CA . VAL A 1 84 ? -13.310 -5.379 15.460 1.00 98.50 84 VAL A CA 1
ATOM 669 C C . VAL A 1 84 ? -14.493 -6.162 14.908 1.00 98.50 84 VAL A C 1
ATOM 671 O O . VAL A 1 84 ? -14.410 -7.372 14.708 1.00 98.50 84 VAL A O 1
ATOM 674 N N . VAL A 1 85 ? -15.602 -5.479 14.628 1.00 98.62 85 VAL A N 1
ATOM 675 C CA . VAL A 1 85 ? -16.752 -6.052 13.917 1.00 98.62 85 VAL A CA 1
ATOM 676 C C . VAL A 1 85 ? -16.796 -5.493 12.499 1.00 98.62 85 VAL A C 1
ATOM 678 O O . VAL A 1 85 ? -17.130 -4.326 12.307 1.00 98.62 85 VAL A O 1
ATOM 681 N N . ILE A 1 86 ? -16.487 -6.325 11.503 1.00 97.94 86 ILE A N 1
ATOM 682 C CA . ILE A 1 86 ? -16.477 -5.959 10.078 1.00 97.94 86 ILE A CA 1
ATOM 683 C C . ILE A 1 86 ? -17.684 -6.600 9.396 1.00 97.94 86 ILE A C 1
ATOM 685 O O . ILE A 1 86 ? -17.810 -7.823 9.370 1.00 97.94 86 ILE A O 1
ATOM 689 N N . ASN A 1 87 ? -18.600 -5.786 8.867 1.00 95.62 87 ASN A N 1
ATOM 690 C CA . ASN A 1 87 ? -19.848 -6.235 8.231 1.00 95.62 87 ASN A CA 1
ATOM 691 C C . ASN A 1 87 ? -20.655 -7.230 9.099 1.00 95.62 87 ASN A C 1
ATOM 693 O O . ASN A 1 87 ? -21.298 -8.148 8.598 1.00 95.62 87 ASN A O 1
ATOM 697 N N . GLY A 1 88 ? -20.611 -7.055 10.425 1.00 94.00 88 GLY A N 1
ATOM 698 C CA . GLY A 1 88 ? -21.274 -7.931 11.399 1.00 94.00 88 GLY A CA 1
ATOM 699 C C . GLY A 1 88 ? -20.449 -9.140 11.860 1.00 94.00 88 GLY A C 1
ATOM 700 O O . GLY A 1 88 ? -20.841 -9.793 12.827 1.00 94.00 88 GLY A O 1
ATOM 701 N N . ASN A 1 89 ? -19.299 -9.415 11.240 1.00 94.81 89 ASN A N 1
ATOM 702 C CA . ASN A 1 89 ? -18.387 -10.480 11.651 1.00 94.81 89 ASN A CA 1
ATOM 703 C C . ASN A 1 89 ? -17.392 -9.953 12.686 1.00 94.81 89 ASN A C 1
ATOM 705 O O . ASN A 1 89 ? -16.622 -9.038 12.398 1.00 94.81 89 ASN A O 1
ATOM 709 N N . LYS A 1 90 ? -17.409 -10.526 13.893 1.00 97.69 90 LYS A N 1
ATOM 710 C CA . LYS A 1 90 ? -16.497 -10.146 14.977 1.00 97.69 90 LYS A CA 1
ATOM 711 C C . LYS A 1 90 ? -15.166 -10.897 14.863 1.00 97.69 90 LYS A C 1
ATOM 713 O O . LYS A 1 90 ? -15.165 -12.123 14.777 1.00 97.69 90 LYS A O 1
ATOM 718 N N . LEU A 1 91 ? -14.069 -10.152 14.931 1.00 98.00 91 LEU A N 1
ATOM 719 C CA . LEU A 1 91 ? -12.697 -10.621 15.107 1.00 98.00 91 LEU A CA 1
ATOM 720 C C . LEU A 1 91 ? -12.181 -10.088 16.444 1.00 98.00 91 LEU A C 1
ATOM 722 O O . LEU A 1 91 ? -12.426 -8.931 16.790 1.00 98.00 91 LEU A O 1
ATOM 726 N N . GLU A 1 92 ? -11.503 -10.936 17.207 1.00 97.94 92 GLU A N 1
ATOM 727 C CA . GLU A 1 92 ? -11.014 -10.587 18.541 1.00 97.94 92 GLU A CA 1
ATOM 728 C C . GLU A 1 92 ? -9.500 -10.409 18.520 1.00 97.94 92 GLU A C 1
ATOM 730 O O . GLU A 1 92 ? -8.792 -11.096 17.782 1.00 97.94 92 GLU A O 1
ATOM 735 N N . SER A 1 93 ? -8.994 -9.526 19.381 1.00 97.75 93 SER A N 1
ATOM 736 C CA . SER A 1 93 ? -7.548 -9.298 19.536 1.00 97.75 93 SER A CA 1
ATOM 737 C C . SER A 1 93 ? -6.831 -8.908 18.232 1.00 97.75 93 SER A C 1
ATOM 739 O O . SER A 1 93 ? -5.745 -9.396 17.928 1.00 97.75 93 SER A O 1
ATOM 741 N N . VAL A 1 94 ? -7.441 -8.010 17.466 1.00 98.62 94 VAL A N 1
ATOM 742 C CA . VAL A 1 94 ? -6.861 -7.374 16.281 1.00 98.62 94 VAL A CA 1
ATOM 743 C C . VAL A 1 94 ? -5.918 -6.249 16.712 1.00 98.62 94 VAL A C 1
ATOM 745 O O . VAL A 1 94 ? -6.203 -5.513 17.663 1.00 98.62 94 VAL A O 1
ATOM 748 N N . GLY A 1 95 ? -4.794 -6.098 16.015 1.00 98.69 95 GLY A N 1
ATOM 749 C CA . GLY A 1 95 ? -3.911 -4.950 16.170 1.00 98.69 95 GLY A CA 1
ATOM 750 C C . GLY A 1 95 ? -4.455 -3.727 15.454 1.00 98.69 95 GLY A C 1
ATOM 751 O O . GLY A 1 95 ? -4.805 -3.806 14.283 1.00 98.69 95 GLY A O 1
ATOM 752 N N . ILE A 1 96 ? -4.491 -2.585 16.136 1.00 98.75 96 ILE A N 1
ATOM 753 C CA . ILE A 1 96 ? -4.768 -1.278 15.541 1.00 98.75 96 ILE A CA 1
ATOM 754 C C . ILE A 1 96 ? -3.654 -0.293 15.883 1.00 98.75 96 ILE A C 1
ATOM 756 O O . ILE A 1 96 ? -3.170 -0.257 17.014 1.00 98.75 96 ILE A O 1
ATOM 760 N N . ARG A 1 97 ? -3.256 0.525 14.908 1.00 98.31 97 ARG A N 1
ATOM 761 C CA . ARG A 1 97 ? -2.381 1.681 15.133 1.00 98.31 97 ARG A CA 1
ATOM 762 C C . ARG A 1 97 ? -2.709 2.832 14.184 1.00 98.31 97 ARG A C 1
ATOM 764 O O . ARG A 1 97 ? -3.157 2.577 13.060 1.00 98.31 97 ARG A O 1
ATOM 771 N N . PRO A 1 98 ? -2.451 4.090 14.575 1.00 97.31 98 PRO A N 1
ATOM 772 C CA . PRO A 1 98 ? -2.337 5.191 13.633 1.00 97.31 98 PRO A CA 1
ATOM 773 C C . PRO A 1 98 ? -1.206 4.929 12.630 1.00 97.31 98 PRO A C 1
ATOM 775 O O . PRO A 1 98 ? -0.228 4.243 12.939 1.00 97.31 98 PRO A O 1
ATOM 778 N N . LYS A 1 99 ? -1.355 5.461 11.417 1.00 93.94 99 LYS A N 1
ATOM 779 C CA . LYS A 1 99 ? -0.352 5.350 10.351 1.00 93.94 99 LYS A CA 1
ATOM 780 C C . LYS A 1 99 ? -0.216 6.633 9.544 1.00 93.94 99 LYS A C 1
ATOM 782 O O . LYS A 1 99 ? -1.166 7.409 9.400 1.00 93.94 99 LYS A O 1
ATOM 787 N N . GLY A 1 100 ? 0.927 6.753 8.883 1.00 88.81 100 GLY A N 1
ATOM 788 C CA . GLY A 1 100 ? 1.209 7.767 7.874 1.00 88.81 100 GLY A CA 1
ATOM 789 C C . GLY A 1 100 ? 2.508 8.497 8.171 1.00 88.81 100 GLY A C 1
ATOM 790 O O . GLY A 1 100 ? 3.102 8.311 9.221 1.00 88.81 100 GLY A O 1
ATOM 791 N N . ASN A 1 101 ? 2.925 9.350 7.241 1.00 85.50 101 ASN A N 1
ATOM 792 C CA . ASN A 1 101 ? 4.081 10.218 7.434 1.00 85.50 101 ASN A CA 1
ATOM 793 C C . ASN A 1 101 ? 3.586 11.651 7.691 1.00 85.50 101 ASN A C 1
ATOM 795 O O . ASN A 1 101 ? 3.142 11.970 8.794 1.00 85.50 101 ASN A O 1
ATOM 799 N N . THR A 1 102 ? 3.501 12.477 6.647 1.00 86.81 102 THR A N 1
ATOM 800 C CA . THR A 1 102 ? 3.034 13.869 6.730 1.00 86.81 102 THR A CA 1
ATOM 801 C C . THR A 1 102 ? 1.673 14.005 7.412 1.00 86.81 102 THR A C 1
ATOM 803 O O . THR A 1 102 ? 1.532 14.798 8.336 1.00 86.81 102 THR A O 1
ATOM 806 N N . SER A 1 103 ? 0.679 13.194 7.028 1.00 89.31 103 SER A N 1
ATOM 807 C CA . SER A 1 103 ? -0.661 13.265 7.627 1.00 89.31 103 SER A CA 1
ATOM 808 C C . SER A 1 103 ? -0.654 12.955 9.124 1.00 89.31 103 SER A C 1
ATOM 810 O O . SER A 1 103 ? -1.397 13.573 9.878 1.00 89.31 103 SER A O 1
ATOM 812 N N . LEU A 1 104 ? 0.172 11.997 9.556 1.00 91.88 104 LEU A N 1
ATOM 813 C CA . LEU A 1 104 ? 0.283 11.606 10.958 1.00 91.88 104 LEU A CA 1
ATOM 814 C C . LEU A 1 104 ? 0.884 12.754 11.774 1.00 91.88 104 LEU A C 1
ATOM 816 O O . LEU A 1 104 ? 0.281 13.183 12.754 1.00 91.88 104 LEU A O 1
ATOM 820 N N . ALA A 1 105 ? 2.011 13.303 11.310 1.00 91.31 105 ALA A N 1
ATOM 821 C CA . ALA A 1 105 ? 2.688 14.423 11.955 1.00 91.31 105 ALA A CA 1
ATOM 822 C C . ALA A 1 105 ? 1.810 15.682 12.018 1.00 91.31 105 ALA A C 1
ATOM 824 O O . ALA A 1 105 ? 1.729 16.327 13.062 1.00 91.31 105 ALA A O 1
ATOM 825 N N . SER A 1 106 ? 1.121 16.018 10.923 1.00 91.44 106 SER A N 1
ATOM 826 C CA . SER A 1 106 ? 0.245 17.188 10.873 1.00 91.44 106 SER A CA 1
ATOM 827 C C . SER A 1 106 ? -0.941 17.063 11.825 1.00 91.44 106 SER A C 1
ATOM 829 O O . SER A 1 106 ? -1.226 18.012 12.550 1.00 91.44 106 SER A O 1
ATOM 831 N N . ILE A 1 107 ? -1.603 15.903 11.869 1.00 93.19 107 ILE A N 1
ATOM 832 C CA . ILE A 1 107 ? -2.741 15.681 12.772 1.00 93.19 107 ILE A CA 1
ATOM 833 C C . ILE A 1 107 ? -2.270 15.656 14.228 1.00 93.19 107 ILE A C 1
ATOM 835 O O . ILE A 1 107 ? -2.856 16.336 15.054 1.00 93.19 107 ILE A O 1
ATOM 839 N N . ALA A 1 108 ? -1.160 14.979 14.539 1.00 92.94 108 ALA A N 1
ATOM 840 C CA . ALA A 1 108 ? -0.618 14.944 15.901 1.00 92.94 108 ALA A CA 1
ATOM 841 C C . ALA A 1 108 ? -0.181 16.318 16.431 1.00 92.94 108 ALA A C 1
ATOM 843 O O . ALA A 1 108 ? -0.127 16.529 17.642 1.00 92.94 108 ALA A O 1
ATOM 844 N N . SER A 1 109 ? 0.138 17.257 15.537 1.00 92.00 109 SER A N 1
ATOM 845 C CA . SER A 1 109 ? 0.466 18.637 15.906 1.00 92.00 109 SER A CA 1
ATOM 846 C C . SER A 1 109 ? -0.755 19.537 16.129 1.00 92.00 109 SER A C 1
ATOM 848 O O . SER A 1 109 ? -0.603 20.629 16.678 1.00 92.00 109 SER A O 1
ATOM 850 N N . ASP A 1 110 ? -1.945 19.095 15.718 1.00 91.56 110 ASP A N 1
ATOM 851 C CA . ASP A 1 110 ? -3.194 19.843 15.819 1.00 91.56 110 ASP A CA 1
ATOM 852 C C . ASP A 1 110 ? -4.052 19.283 16.971 1.00 91.56 110 ASP A C 1
ATOM 854 O O . ASP A 1 110 ? -4.629 18.203 16.845 1.00 91.56 110 ASP A O 1
ATOM 858 N N . PRO A 1 111 ? -4.165 19.996 18.109 1.00 86.50 111 PRO A N 1
ATOM 859 C CA . PRO A 1 111 ? -4.891 19.497 19.276 1.00 86.50 111 PRO A CA 1
ATOM 860 C C . PRO A 1 111 ? -6.399 19.335 19.036 1.00 86.50 111 PRO A C 1
ATOM 862 O O . PRO A 1 111 ? -7.060 18.647 19.814 1.00 86.50 111 PRO A O 1
ATOM 865 N N . ASP A 1 112 ? -6.942 19.954 17.984 1.00 89.44 112 ASP A N 1
ATOM 866 C CA . ASP A 1 112 ? -8.365 19.911 17.651 1.00 89.44 112 ASP A CA 1
ATOM 867 C C . ASP A 1 112 ? -8.679 18.872 16.559 1.00 89.44 112 ASP A C 1
ATOM 869 O O . ASP A 1 112 ? -9.843 18.684 16.189 1.00 89.44 112 ASP A O 1
ATOM 873 N N . ASN A 1 113 ? -7.664 18.162 16.053 1.00 89.31 113 ASN A N 1
ATOM 874 C CA . ASN A 1 113 ? -7.813 17.162 15.007 1.00 89.31 113 ASN A CA 1
ATOM 875 C C . ASN A 1 113 ? -7.305 15.797 15.470 1.00 89.31 113 ASN A C 1
ATOM 877 O O . ASN A 1 113 ? -6.133 15.590 15.751 1.00 89.31 113 ASN A O 1
ATOM 881 N N . ASN A 1 114 ? -8.203 14.822 15.485 1.00 90.38 114 ASN A N 1
ATOM 882 C CA . ASN A 1 114 ? -7.900 13.448 15.866 1.00 90.38 114 ASN A CA 1
ATOM 883 C C . ASN A 1 114 ? -8.188 12.451 14.739 1.00 90.38 114 ASN A C 1
ATOM 885 O O . ASN A 1 114 ? -8.254 11.245 14.973 1.00 90.38 114 ASN A O 1
ATOM 889 N N . ARG A 1 115 ? -8.373 12.925 13.503 1.00 93.06 115 ARG A N 1
ATOM 890 C CA . ARG A 1 115 ? -8.826 12.097 12.383 1.00 93.06 115 ARG A CA 1
ATOM 891 C C . ARG A 1 115 ? -7.673 11.356 11.713 1.00 93.06 115 ARG A C 1
ATOM 893 O O . ARG A 1 115 ? -7.423 11.529 10.524 1.00 93.06 115 ARG A O 1
ATOM 900 N N . TYR A 1 116 ? -6.956 10.527 12.460 1.00 96.38 116 TYR A N 1
ATOM 901 C CA . TYR A 1 116 ? -5.845 9.732 11.936 1.00 96.38 116 TYR A CA 1
ATOM 902 C C . TYR A 1 116 ? -6.304 8.697 10.908 1.00 96.38 116 TYR A C 1
ATOM 904 O O . TYR A 1 116 ? -7.458 8.266 10.922 1.00 96.38 116 TYR A O 1
ATOM 912 N N . SER A 1 117 ? -5.386 8.300 10.024 1.00 97.38 117 SER A N 1
ATOM 913 C CA . SER A 1 117 ? -5.506 7.044 9.279 1.00 97.38 117 SER A CA 1
ATOM 914 C C . SER A 1 117 ? -5.095 5.886 10.183 1.00 97.38 117 SER A C 1
ATOM 916 O O . SER A 1 117 ? -4.189 6.052 11.000 1.00 97.38 117 SER A O 1
ATOM 918 N N . PHE A 1 118 ? -5.701 4.717 10.003 1.00 98.38 118 PHE A N 1
ATOM 919 C CA . PHE A 1 118 ? -5.414 3.535 10.818 1.00 98.38 118 PHE A CA 1
ATOM 920 C C . PHE A 1 118 ? -4.935 2.361 9.964 1.00 98.38 118 PHE A C 1
ATOM 922 O O . PHE A 1 118 ? -5.303 2.235 8.796 1.00 98.38 118 PHE A O 1
ATOM 929 N N . LYS A 1 119 ? -4.112 1.500 10.558 1.00 98.50 119 LYS A N 1
ATOM 930 C CA . LYS A 1 119 ? -3.780 0.167 10.050 1.00 98.50 119 LYS A CA 1
ATOM 931 C C . LYS A 1 119 ? -4.355 -0.854 11.030 1.00 98.50 119 LYS A C 1
ATOM 933 O O . LYS A 1 119 ? -4.111 -0.742 12.232 1.00 98.50 119 LYS A O 1
ATOM 938 N N . LEU A 1 120 ? -5.118 -1.809 10.508 1.00 98.69 120 LEU A N 1
ATOM 939 C CA . LEU A 1 120 ? -5.547 -3.007 11.220 1.00 98.69 120 LEU A CA 1
ATOM 940 C C . LEU A 1 120 ? -4.681 -4.184 10.775 1.00 98.69 120 LEU A C 1
ATOM 942 O O . LEU A 1 120 ? -4.556 -4.419 9.575 1.00 98.69 120 LEU A O 1
ATOM 946 N N . GLU A 1 121 ? -4.123 -4.918 11.729 1.00 98.31 121 GLU A N 1
ATOM 947 C CA . GLU A 1 121 ? -3.339 -6.135 11.505 1.00 98.31 121 GLU A CA 1
ATOM 948 C C . GLU A 1 121 ? -3.991 -7.287 12.271 1.00 98.31 121 GLU A C 1
ATOM 950 O O . GLU A 1 121 ? -4.094 -7.259 13.502 1.00 98.31 121 GLU A O 1
ATOM 955 N N . PHE A 1 122 ? -4.528 -8.264 11.536 1.00 98.19 122 PHE A N 1
ATOM 956 C CA . PHE A 1 122 ? -5.424 -9.270 12.111 1.00 98.19 122 PHE A CA 1
ATOM 957 C C . PHE A 1 122 ? -4.684 -10.349 12.907 1.00 98.19 122 PHE A C 1
ATOM 959 O O . PHE A 1 122 ? -5.256 -10.897 13.853 1.00 98.19 122 PHE A O 1
ATOM 966 N N . ASP A 1 123 ? -3.420 -10.608 12.583 1.00 95.94 123 ASP A N 1
ATOM 967 C CA . ASP A 1 123 ? -2.567 -11.598 13.237 1.00 95.94 123 ASP A CA 1
ATOM 968 C C . ASP A 1 123 ? -1.574 -11.011 14.251 1.00 95.94 123 ASP A C 1
ATOM 970 O O . ASP A 1 123 ? -0.874 -11.768 14.921 1.00 95.94 123 ASP A O 1
ATOM 974 N N . GLN A 1 124 ? -1.589 -9.692 14.474 1.00 97.06 124 GLN A N 1
ATOM 975 C CA . GLN A 1 124 ? -0.675 -8.988 15.389 1.00 97.06 124 GLN A CA 1
ATOM 976 C C . GLN A 1 124 ? -0.608 -9.587 16.808 1.00 97.06 124 GLN A C 1
ATOM 978 O O . GLN A 1 124 ? 0.441 -9.539 17.459 1.00 97.06 124 GLN A O 1
ATOM 983 N N . PHE A 1 125 ? -1.732 -10.098 17.322 1.00 96.31 125 PHE A N 1
ATOM 984 C CA . PHE A 1 125 ? -1.821 -10.725 18.650 1.00 96.31 125 PHE A CA 1
ATOM 985 C C . PHE A 1 125 ? -2.316 -12.178 18.611 1.00 96.31 125 PHE A C 1
ATOM 987 O O . PHE A 1 125 ? -2.380 -12.830 19.657 1.00 96.31 125 PHE A O 1
ATOM 994 N N . VAL A 1 126 ? -2.676 -12.686 17.430 1.00 96.12 126 VAL A N 1
ATOM 995 C CA . VAL A 1 126 ? -3.168 -14.053 17.224 1.00 96.12 126 VAL A CA 1
ATOM 996 C C . VAL A 1 126 ? -2.582 -14.587 15.921 1.00 96.12 126 VAL A C 1
ATOM 998 O O . VAL A 1 126 ? -3.147 -14.372 14.853 1.00 96.12 126 VAL A O 1
ATOM 1001 N N . ASP A 1 127 ? -1.468 -15.312 16.019 1.00 94.19 127 ASP A N 1
ATOM 1002 C CA . ASP A 1 127 ? -0.739 -15.853 14.868 1.00 94.19 127 ASP A CA 1
ATOM 1003 C C . ASP A 1 127 ? -1.670 -16.523 13.836 1.00 94.19 127 ASP A C 1
ATOM 1005 O O . ASP A 1 127 ? -2.393 -17.480 14.140 1.00 94.19 127 ASP A O 1
ATOM 1009 N N . GLY A 1 128 ? -1.627 -16.036 12.592 1.00 90.62 128 GLY A N 1
ATOM 1010 C CA . GLY A 1 128 ? -2.382 -16.580 11.461 1.00 90.62 128 GLY A CA 1
ATOM 1011 C C . GLY A 1 128 ? -3.876 -16.230 11.424 1.00 90.62 128 GLY A C 1
ATOM 1012 O O . GLY A 1 128 ? -4.591 -16.759 10.566 1.00 90.62 128 GLY A O 1
ATOM 1013 N N . GLN A 1 129 ? -4.378 -15.373 12.320 1.00 95.31 129 GLN A N 1
ATOM 1014 C CA . GLN A 1 129 ? -5.731 -14.823 12.202 1.00 95.31 129 GLN A CA 1
ATOM 1015 C C . GLN A 1 129 ? -5.829 -13.901 10.977 1.00 95.31 129 GLN A C 1
ATOM 1017 O O . GLN A 1 129 ? -4.985 -13.047 10.747 1.00 95.31 129 GLN A O 1
ATOM 1022 N N . THR A 1 130 ? -6.898 -14.052 10.196 1.00 96.06 130 THR A N 1
ATOM 1023 C CA . THR A 1 130 ? -7.171 -13.215 9.018 1.00 96.06 130 THR A CA 1
ATOM 1024 C C . THR A 1 130 ? -8.630 -12.779 9.003 1.00 96.06 130 THR A C 1
ATOM 1026 O O . THR A 1 130 ? -9.500 -13.449 9.567 1.00 96.06 130 THR A O 1
ATOM 1029 N N . CYS A 1 131 ? -8.927 -11.684 8.306 1.00 95.81 131 CYS A N 1
ATOM 1030 C CA . CYS A 1 131 ? -10.293 -11.314 7.954 1.00 95.81 131 CYS A CA 1
ATOM 1031 C C . CYS A 1 131 ? -10.629 -11.891 6.573 1.00 95.81 131 CYS A C 1
ATOM 1033 O O . CYS A 1 131 ? -10.322 -11.281 5.555 1.00 95.81 131 CYS A O 1
ATOM 1035 N N . LEU A 1 132 ? -11.229 -13.088 6.520 1.00 94.06 132 LEU A N 1
ATOM 1036 C CA . LEU A 1 132 ? -11.595 -13.757 5.254 1.00 94.06 132 LEU A CA 1
ATOM 1037 C C . LEU A 1 132 ? -10.391 -13.964 4.302 1.00 94.06 132 LEU A C 1
ATOM 1039 O O . LEU A 1 132 ? -10.521 -13.916 3.078 1.00 94.06 132 LEU A O 1
ATOM 1043 N N . GLY A 1 133 ? -9.198 -14.165 4.871 1.00 94.38 133 GLY A N 1
ATOM 1044 C CA . GLY A 1 133 ? -7.934 -14.265 4.135 1.00 94.38 133 GLY A CA 1
ATOM 1045 C C . GLY A 1 133 ? -7.179 -12.944 3.938 1.00 94.38 133 GLY A C 1
ATOM 1046 O O . GLY A 1 133 ? -6.066 -12.988 3.426 1.00 94.38 133 GLY A O 1
ATOM 1047 N N . LEU A 1 134 ? -7.740 -11.799 4.347 1.00 96.38 134 LEU A N 1
ATOM 1048 C CA . LEU A 1 134 ? -7.022 -10.524 4.427 1.00 96.38 134 LEU A CA 1
ATOM 1049 C C . LEU A 1 134 ? -6.156 -10.503 5.694 1.00 96.38 134 LEU A C 1
ATOM 1051 O O . LEU A 1 134 ? -6.656 -10.792 6.782 1.00 96.38 134 LEU A O 1
ATOM 1055 N N . ASP A 1 135 ? -4.884 -10.151 5.551 1.00 95.00 135 ASP A N 1
ATOM 1056 C CA . ASP A 1 135 ? -3.888 -10.031 6.625 1.00 95.00 135 ASP A CA 1
ATOM 1057 C C . ASP A 1 135 ? -3.921 -8.647 7.289 1.00 95.00 135 ASP A C 1
ATOM 1059 O O . ASP A 1 135 ? -3.955 -8.544 8.519 1.00 95.00 135 ASP A O 1
ATOM 1063 N N . LYS A 1 136 ? -3.994 -7.578 6.486 1.00 97.81 136 LYS A N 1
ATOM 1064 C CA . LYS A 1 136 ? -4.028 -6.196 6.976 1.00 97.81 136 LYS A CA 1
ATOM 1065 C C . LYS A 1 136 ? -5.004 -5.324 6.191 1.00 97.81 136 LYS A C 1
ATOM 1067 O O . LYS A 1 136 ? -5.126 -5.422 4.970 1.00 97.81 136 LYS A O 1
ATOM 1072 N N . LEU A 1 137 ? -5.687 -4.431 6.905 1.00 98.50 137 LEU A N 1
ATOM 1073 C CA . LEU A 1 137 ? -6.635 -3.468 6.341 1.00 98.50 137 LEU A CA 1
ATOM 1074 C C . LEU A 1 137 ? -6.200 -2.040 6.662 1.00 98.50 137 LEU A C 1
ATOM 1076 O O . LEU A 1 137 ? -5.933 -1.694 7.813 1.00 98.50 137 LEU A O 1
ATOM 1080 N N . ILE A 1 138 ? -6.172 -1.192 5.644 1.00 98.44 138 ILE A N 1
ATOM 1081 C CA . ILE A 1 138 ? -5.772 0.208 5.756 1.00 98.44 138 ILE A CA 1
ATOM 1082 C C . ILE A 1 138 ? -7.006 1.088 5.716 1.00 98.44 138 ILE A C 1
ATOM 1084 O O . ILE A 1 138 ? -7.836 0.933 4.834 1.00 98.44 138 ILE A O 1
ATOM 1088 N N . LEU A 1 139 ? -7.118 2.021 6.656 1.00 98.38 139 LEU A N 1
ATOM 1089 C CA . LEU A 1 139 ? -8.221 2.970 6.759 1.00 98.38 139 LEU A CA 1
ATOM 1090 C C . LEU A 1 139 ? -7.666 4.382 6.570 1.00 98.38 139 LEU A C 1
ATOM 1092 O O . LEU A 1 139 ? -7.191 5.006 7.521 1.00 98.38 139 LEU A O 1
ATOM 1096 N N . ASN A 1 140 ? -7.718 4.887 5.340 1.00 96.94 140 ASN A N 1
ATOM 1097 C CA . ASN A 1 140 ? -7.228 6.216 4.991 1.00 96.94 140 ASN A CA 1
ATOM 1098 C C . ASN A 1 140 ? -8.266 7.302 5.305 1.00 96.94 140 ASN A C 1
ATOM 1100 O O . ASN A 1 140 ? -9.451 7.190 4.992 1.00 96.94 140 ASN A O 1
ATOM 1104 N N . ASN A 1 141 ? -7.792 8.384 5.920 1.00 92.94 141 ASN A N 1
ATOM 1105 C CA . ASN A 1 141 ? -8.600 9.501 6.414 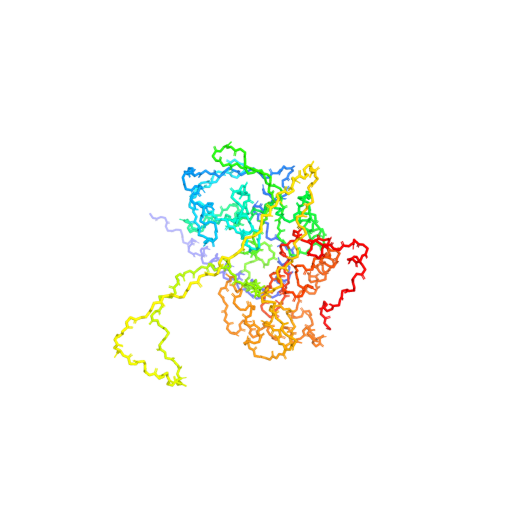1.00 92.94 141 ASN A CA 1
ATOM 1106 C C . ASN A 1 141 ? -8.883 10.604 5.377 1.00 92.94 141 ASN A C 1
ATOM 1108 O O . ASN A 1 141 ? -9.525 11.596 5.722 1.00 92.94 141 ASN A O 1
ATOM 1112 N N . HIS A 1 142 ? -8.386 10.475 4.143 1.00 89.38 142 HIS A N 1
ATOM 1113 C CA . HIS A 1 142 ? -8.478 11.500 3.095 1.00 89.38 142 HIS A CA 1
ATOM 1114 C C . HIS A 1 142 ? -7.856 12.861 3.463 1.00 89.38 142 HIS A C 1
ATOM 1116 O O . HIS A 1 142 ? -8.331 13.893 2.999 1.00 89.38 142 HIS A O 1
ATOM 1122 N N . TYR A 1 143 ? -6.807 12.893 4.295 1.00 86.56 143 TYR A N 1
ATOM 1123 C CA . TYR A 1 143 ? -6.229 14.135 4.834 1.00 86.56 143 TYR A CA 1
ATOM 1124 C C . TYR A 1 143 ? -5.989 15.236 3.782 1.00 86.56 143 TYR A C 1
ATOM 1126 O O . TYR A 1 143 ? -6.359 16.385 4.005 1.00 86.56 143 TYR A O 1
ATOM 1134 N N . ALA A 1 144 ? -5.420 14.880 2.626 1.00 85.00 144 ALA A N 1
ATOM 1135 C CA . ALA A 1 144 ? -5.102 15.820 1.548 1.00 85.00 144 ALA A CA 1
ATOM 1136 C C . ALA A 1 144 ? -6.162 15.884 0.425 1.00 85.00 144 ALA A C 1
ATOM 1138 O O . ALA A 1 144 ? -5.951 16.531 -0.605 1.00 85.00 144 ALA A O 1
ATOM 1139 N N . ASP A 1 145 ? -7.305 15.217 0.599 1.00 89.31 145 ASP A N 1
ATOM 1140 C CA . ASP A 1 145 ? -8.346 15.105 -0.418 1.00 89.31 145 ASP A CA 1
ATOM 1141 C C . ASP A 1 145 ? -9.698 15.613 0.094 1.00 89.31 145 ASP A C 1
ATOM 1143 O O . ASP A 1 145 ? -10.488 14.881 0.687 1.00 89.31 145 ASP A O 1
ATOM 1147 N N . ALA A 1 146 ? -10.008 16.870 -0.225 1.00 87.62 146 ALA A N 1
ATOM 1148 C CA . ALA A 1 146 ? -11.292 17.487 0.103 1.00 87.62 146 ALA A CA 1
ATOM 1149 C C . ALA A 1 146 ? -12.501 16.807 -0.572 1.00 87.62 146 ALA A C 1
ATOM 1151 O O . ALA A 1 146 ? -13.630 16.989 -0.121 1.00 87.62 146 ALA A O 1
ATOM 1152 N N . SER A 1 147 ? -12.287 16.042 -1.648 1.00 91.12 147 SER A N 1
ATOM 1153 C CA . SER A 1 147 ? -13.356 15.346 -2.374 1.00 91.12 147 SER A CA 1
ATOM 1154 C C . SER A 1 147 ? -13.662 13.958 -1.817 1.00 91.12 147 SER A C 1
ATOM 1156 O O . SER A 1 147 ? -14.747 13.441 -2.060 1.00 91.12 147 SER A O 1
ATOM 1158 N N . TYR A 1 148 ? -12.708 13.365 -1.093 1.00 91.75 148 TYR A N 1
ATOM 1159 C CA . TYR A 1 148 ? -12.707 11.976 -0.625 1.00 91.75 148 TYR A CA 1
ATOM 1160 C C . TYR A 1 148 ? -12.761 10.951 -1.773 1.00 91.75 148 TYR A C 1
ATOM 1162 O O . TYR A 1 148 ? -13.013 9.770 -1.539 1.00 91.75 148 TYR A O 1
ATOM 1170 N N . MET A 1 149 ? -12.555 11.377 -3.020 1.00 93.88 149 MET A N 1
ATOM 1171 C CA . MET A 1 149 ? -12.746 10.558 -4.215 1.00 93.88 149 MET A CA 1
ATOM 1172 C C . MET A 1 149 ? -11.462 10.314 -4.997 1.00 93.88 149 MET A C 1
ATOM 1174 O O . MET A 1 149 ? -11.448 9.383 -5.790 1.00 93.88 149 MET A O 1
ATOM 1178 N N . LYS A 1 150 ? -10.396 11.104 -4.822 1.00 94.00 150 LYS A N 1
ATOM 1179 C CA . LYS A 1 150 ? -9.215 11.023 -5.698 1.00 94.00 150 LYS A CA 1
ATOM 1180 C C . LYS A 1 150 ? -8.608 9.629 -5.691 1.00 94.00 150 LYS A C 1
ATOM 1182 O O . LYS A 1 150 ? -8.476 9.010 -6.741 1.00 94.00 150 LYS A O 1
ATOM 1187 N N . GLU A 1 151 ? -8.299 9.135 -4.497 1.00 93.81 151 GLU A N 1
ATOM 1188 C CA . GLU A 1 151 ? -7.683 7.825 -4.319 1.00 93.81 151 GLU A CA 1
ATOM 1189 C C . GLU A 1 151 ? -8.634 6.710 -4.785 1.00 93.81 151 GLU A C 1
ATOM 1191 O O . GLU A 1 151 ? -8.243 5.877 -5.595 1.00 93.81 151 GLU A O 1
ATOM 1196 N N . ALA A 1 152 ? -9.911 6.759 -4.386 1.00 95.00 152 ALA A N 1
ATOM 1197 C CA . ALA A 1 152 ? -10.920 5.776 -4.793 1.00 95.00 152 ALA A CA 1
ATOM 1198 C C . ALA A 1 152 ? -11.094 5.693 -6.323 1.00 95.00 152 ALA A C 1
ATOM 1200 O O . ALA A 1 152 ? -11.105 4.602 -6.886 1.00 95.00 152 ALA A O 1
ATOM 1201 N N . LEU A 1 153 ? -11.181 6.839 -7.008 1.00 96.25 153 LEU A N 1
ATOM 1202 C CA . LEU A 1 153 ? -11.296 6.902 -8.468 1.00 96.25 153 LEU A CA 1
ATOM 1203 C C . LEU A 1 153 ? -10.058 6.332 -9.159 1.00 96.25 153 LEU A C 1
ATOM 1205 O O . LEU A 1 153 ? -10.171 5.689 -10.195 1.00 96.25 153 LEU A O 1
ATOM 1209 N N . ILE A 1 154 ? -8.873 6.563 -8.604 1.00 96.75 154 ILE A N 1
ATOM 1210 C CA . ILE A 1 154 ? -7.630 6.095 -9.215 1.00 96.75 154 ILE A CA 1
ATOM 1211 C C . ILE A 1 154 ? -7.460 4.587 -9.043 1.00 96.75 154 ILE A C 1
ATOM 1213 O O . ILE A 1 154 ? -7.077 3.916 -9.999 1.00 96.75 154 ILE A O 1
ATOM 1217 N N . TYR A 1 155 ? -7.799 4.031 -7.878 1.00 97.12 155 TYR A N 1
ATOM 1218 C CA . TYR A 1 155 ? -7.828 2.577 -7.707 1.00 97.12 155 TYR A CA 1
ATOM 1219 C C . TYR A 1 155 ? -8.905 1.912 -8.577 1.00 97.12 155 TYR A C 1
ATOM 1221 O O . TYR A 1 155 ? -8.636 0.856 -9.147 1.00 97.12 155 TYR A O 1
ATOM 1229 N N . ASP A 1 156 ? -10.060 2.555 -8.792 1.00 96.00 156 ASP A N 1
ATOM 1230 C CA . ASP A 1 156 ? -11.054 2.103 -9.779 1.00 96.00 156 ASP A CA 1
ATOM 1231 C C . ASP A 1 156 ? -10.480 2.099 -11.210 1.00 96.00 156 ASP A C 1
ATOM 1233 O O . ASP A 1 156 ? -10.646 1.131 -11.952 1.00 96.00 156 ASP A O 1
ATOM 1237 N N . MET A 1 157 ? -9.706 3.123 -11.587 1.00 97.81 157 MET A N 1
ATOM 1238 C CA . MET A 1 157 ? -9.007 3.156 -12.877 1.00 97.81 157 MET A CA 1
ATOM 1239 C C . MET A 1 157 ? -7.946 2.055 -13.007 1.00 97.81 157 MET A C 1
ATOM 1241 O O . MET A 1 157 ? -7.851 1.437 -14.069 1.00 97.81 157 MET A O 1
ATOM 1245 N N . PHE A 1 158 ? -7.159 1.781 -11.960 1.00 97.69 158 PHE A N 1
ATOM 1246 C CA . PHE A 1 158 ? -6.211 0.662 -11.963 1.00 97.69 158 PHE A CA 1
ATOM 1247 C C . PHE A 1 158 ? -6.933 -0.680 -12.124 1.00 97.69 158 PHE A C 1
ATOM 1249 O O . PHE A 1 158 ? -6.525 -1.488 -12.961 1.00 97.69 158 PHE A O 1
ATOM 1256 N N . ALA A 1 159 ? -8.041 -0.887 -11.406 1.00 95.12 159 ALA A N 1
ATOM 1257 C CA . ALA A 1 159 ? -8.870 -2.080 -11.543 1.00 95.12 159 ALA A CA 1
ATOM 1258 C C . ALA A 1 159 ? -9.442 -2.215 -12.965 1.00 95.12 159 ALA A C 1
ATOM 1260 O O . ALA A 1 159 ? -9.356 -3.285 -13.569 1.00 95.12 159 ALA A O 1
ATOM 1261 N N . TYR A 1 160 ? -9.950 -1.123 -13.546 1.00 96.12 160 TYR A N 1
ATOM 1262 C CA . TYR A 1 160 ? -10.444 -1.086 -14.925 1.00 96.12 160 TYR A CA 1
ATOM 1263 C C . TYR A 1 160 ? -9.359 -1.446 -15.949 1.00 96.12 160 TYR A C 1
ATOM 1265 O O . TYR A 1 160 ? -9.620 -2.171 -16.911 1.00 96.12 160 TYR A O 1
ATOM 1273 N N . MET A 1 161 ? -8.135 -0.961 -15.737 1.00 96.38 161 MET A N 1
ATOM 1274 C CA . MET A 1 161 ? -6.984 -1.258 -16.590 1.00 96.38 161 MET A CA 1
ATOM 1275 C C . MET A 1 161 ? -6.369 -2.634 -16.315 1.00 96.38 161 MET A C 1
ATOM 1277 O O . MET A 1 161 ? -5.426 -3.008 -17.005 1.00 96.38 161 MET A O 1
ATOM 1281 N N . ASN A 1 162 ? -6.892 -3.397 -15.347 1.00 94.38 162 ASN A N 1
ATOM 1282 C CA . ASN A 1 162 ? -6.325 -4.667 -14.900 1.00 94.38 162 ASN A CA 1
ATOM 1283 C C . ASN A 1 162 ? -4.834 -4.519 -14.530 1.00 94.38 162 ASN A C 1
ATOM 1285 O O . ASN A 1 162 ? -3.992 -5.308 -14.966 1.00 94.38 162 ASN A O 1
ATOM 1289 N N . ALA A 1 163 ? -4.519 -3.452 -13.791 1.00 96.25 163 ALA A N 1
ATOM 1290 C CA . ALA A 1 163 ? -3.229 -3.261 -13.149 1.00 96.25 163 ALA A CA 1
ATOM 1291 C C . ALA A 1 163 ? -3.246 -3.862 -11.735 1.00 96.25 163 ALA A C 1
ATOM 1293 O O . ALA A 1 163 ? -4.248 -3.764 -11.024 1.00 96.25 163 ALA A O 1
ATOM 1294 N N . ASP A 1 164 ? -2.123 -4.433 -11.314 1.00 96.56 164 ASP A N 1
ATOM 1295 C CA . ASP A 1 164 ? -1.912 -4.954 -9.968 1.00 96.56 164 ASP A CA 1
ATOM 1296 C C . ASP A 1 164 ? -1.912 -3.783 -8.976 1.00 96.56 164 ASP A C 1
ATOM 1298 O O . ASP A 1 164 ? -0.937 -3.038 -8.861 1.00 96.56 164 ASP A O 1
ATOM 1302 N N . ALA A 1 165 ? -3.029 -3.600 -8.276 1.00 97.06 165 ALA A N 1
ATOM 1303 C CA . ALA A 1 165 ? -3.259 -2.516 -7.327 1.00 97.06 165 ALA A CA 1
ATOM 1304 C C . ALA A 1 165 ? -4.120 -2.995 -6.153 1.00 97.06 165 ALA A C 1
ATOM 1306 O O . ALA A 1 165 ? -4.831 -4.004 -6.265 1.00 97.06 165 ALA A O 1
ATOM 1307 N N . SER A 1 166 ? -4.022 -2.300 -5.016 1.00 97.19 166 SER A N 1
ATOM 1308 C CA . SER A 1 166 ? -4.865 -2.573 -3.852 1.00 97.19 166 SER A CA 1
ATOM 1309 C C . SER A 1 166 ? -6.339 -2.496 -4.226 1.00 97.19 166 SER A C 1
ATOM 1311 O O . SER A 1 166 ? -6.766 -1.602 -4.958 1.00 97.19 166 SER A O 1
ATOM 1313 N N . LEU A 1 167 ? -7.133 -3.406 -3.673 1.00 96.62 167 LEU A N 1
ATOM 1314 C CA . LEU A 1 167 ? -8.579 -3.230 -3.666 1.00 96.62 167 LEU A CA 1
ATOM 1315 C C . LEU A 1 167 ? -8.955 -2.073 -2.733 1.00 96.62 167 LEU A C 1
ATOM 1317 O O . LEU A 1 167 ? -8.333 -1.894 -1.684 1.00 96.62 167 LEU A O 1
ATOM 1321 N N . SER A 1 168 ? -9.980 -1.304 -3.104 1.00 96.12 168 SER A N 1
ATOM 1322 C CA . SER A 1 168 ? -10.447 -0.160 -2.317 1.00 96.12 168 SER A CA 1
ATOM 1323 C C . SER A 1 168 ? -11.968 -0.087 -2.249 1.00 96.12 168 SER A C 1
ATOM 1325 O O . SER A 1 168 ? -12.637 -0.324 -3.251 1.00 96.12 168 SER A O 1
ATOM 1327 N N . GLN A 1 169 ? -12.511 0.280 -1.090 1.00 96.81 169 GLN A N 1
ATOM 1328 C CA . GLN A 1 169 ? -13.942 0.519 -0.883 1.00 96.81 169 GLN A CA 1
ATOM 1329 C C . GLN A 1 169 ? -14.131 1.516 0.261 1.00 96.81 169 GLN A C 1
ATOM 1331 O O . GLN A 1 169 ? -13.330 1.568 1.193 1.00 96.81 169 GLN A O 1
ATOM 1336 N N . TYR A 1 170 ? -15.186 2.324 0.228 1.00 97.62 170 TYR A N 1
ATOM 1337 C CA . TYR A 1 170 ? -15.491 3.204 1.353 1.00 97.62 170 TYR A CA 1
ATOM 1338 C C . TYR A 1 170 ? -15.846 2.402 2.609 1.00 97.62 170 TYR A C 1
ATOM 1340 O O . TYR A 1 170 ? -16.498 1.359 2.544 1.00 97.62 170 TYR A O 1
ATOM 1348 N N . ALA A 1 171 ? -15.462 2.929 3.769 1.00 98.06 171 ALA A N 1
ATOM 1349 C CA . ALA A 1 171 ? -15.743 2.339 5.066 1.00 98.06 171 ALA A CA 1
ATOM 1350 C C . ALA A 1 171 ? -16.352 3.360 6.030 1.00 98.06 171 ALA A C 1
ATOM 1352 O O . ALA A 1 171 ? -15.827 4.455 6.243 1.00 98.06 171 ALA A O 1
ATOM 1353 N N . LYS A 1 172 ? -17.463 2.970 6.651 1.00 97.94 172 LYS A N 1
ATOM 1354 C CA . LYS A 1 172 ? -18.063 3.647 7.798 1.00 97.94 172 LYS A CA 1
ATOM 1355 C C . LYS A 1 172 ? -17.432 3.088 9.068 1.00 97.94 172 LYS A C 1
ATOM 1357 O O . LYS A 1 172 ? -17.665 1.927 9.407 1.00 97.94 172 LYS A O 1
ATOM 1362 N N . ILE A 1 173 ? -16.688 3.931 9.773 1.00 98.38 173 ILE A N 1
ATOM 1363 C CA . ILE A 1 173 ? -16.019 3.575 11.022 1.00 98.38 173 ILE A CA 1
ATOM 1364 C C . ILE A 1 173 ? -16.884 3.983 12.211 1.00 98.38 173 ILE A C 1
ATOM 1366 O O . ILE A 1 173 ? -17.435 5.088 12.256 1.00 98.38 173 ILE A O 1
ATOM 1370 N N . MET A 1 174 ? -16.981 3.082 13.177 1.00 98.50 174 MET A N 1
ATOM 1371 C CA . MET A 1 174 ? -17.555 3.292 14.497 1.00 98.50 174 MET A CA 1
ATOM 1372 C C . MET A 1 174 ? -16.503 2.914 15.544 1.00 98.50 174 MET A C 1
ATOM 1374 O O . MET A 1 174 ? -15.684 2.027 15.304 1.00 98.50 174 MET A O 1
ATOM 1378 N N . VAL A 1 175 ? -16.509 3.602 16.681 1.00 98.50 175 VAL A N 1
ATOM 1379 C CA . VAL A 1 175 ? -15.679 3.280 17.845 1.00 98.50 175 VAL A CA 1
ATOM 1380 C C . VAL A 1 175 ? -16.624 3.069 19.016 1.00 98.50 175 VAL A C 1
ATOM 1382 O O . VAL A 1 175 ? -17.369 3.975 19.384 1.00 98.50 175 VAL A O 1
ATOM 1385 N N . ASN A 1 176 ? -16.628 1.862 19.578 1.00 98.25 176 ASN A N 1
ATOM 1386 C CA . ASN A 1 176 ? -17.542 1.452 20.643 1.00 98.25 176 ASN A CA 1
ATOM 1387 C C . ASN A 1 176 ? -19.024 1.730 20.306 1.00 98.25 176 ASN A C 1
ATOM 1389 O O . ASN A 1 176 ? -19.807 2.134 21.167 1.00 98.25 176 ASN A O 1
ATOM 1393 N N . GLY A 1 177 ? -19.412 1.523 19.042 1.00 97.69 177 GLY A N 1
ATOM 1394 C CA . GLY A 1 177 ? -20.765 1.771 18.536 1.00 97.69 177 GLY A CA 1
ATOM 1395 C C . GLY A 1 177 ? -21.104 3.235 18.223 1.00 97.69 177 GLY A C 1
ATOM 1396 O O . GLY A 1 177 ? -22.182 3.497 17.683 1.00 97.69 177 GLY A O 1
ATOM 1397 N N . GLU A 1 178 ? -20.217 4.191 18.509 1.00 98.19 178 GLU A N 1
ATOM 1398 C CA . GLU A 1 178 ? -20.393 5.597 18.132 1.00 98.19 178 GLU A CA 1
ATOM 1399 C C . GLU A 1 178 ? -19.767 5.879 16.765 1.00 98.19 178 GLU A C 1
ATOM 1401 O O . GLU A 1 178 ? -18.673 5.413 16.459 1.00 98.19 178 GLU A O 1
ATOM 1406 N N . TYR A 1 179 ? -20.457 6.641 15.913 1.00 98.00 179 TYR A N 1
ATOM 1407 C CA . TYR A 1 179 ? -19.943 6.972 14.584 1.00 98.00 179 TYR A CA 1
ATOM 1408 C C . TYR A 1 179 ? -18.676 7.827 14.676 1.00 98.00 179 TYR A C 1
ATOM 1410 O O . TYR A 1 179 ? -18.692 8.903 15.270 1.00 98.00 179 TYR A O 1
ATOM 1418 N N . TRP A 1 180 ? -17.612 7.361 14.026 1.00 97.19 180 TRP A N 1
ATOM 1419 C CA . TRP A 1 180 ? -16.320 8.036 13.985 1.00 97.19 180 TRP A CA 1
ATOM 1420 C C . TRP A 1 180 ? -16.119 8.811 12.681 1.00 97.19 180 TRP A C 1
ATOM 1422 O O . TRP A 1 180 ? -15.747 9.983 12.695 1.00 97.19 180 TRP A O 1
ATOM 1432 N N . GLY A 1 181 ? -16.389 8.186 11.532 1.00 95.69 181 GLY A N 1
ATOM 1433 C CA . GLY A 1 181 ? -16.201 8.855 10.248 1.00 95.69 181 GLY A CA 1
ATOM 1434 C C . GLY A 1 181 ? -16.282 7.952 9.025 1.00 95.69 181 GLY A C 1
ATOM 1435 O O . GLY A 1 181 ? -16.301 6.725 9.125 1.00 95.69 181 GLY A O 1
ATOM 1436 N N . LEU A 1 182 ? -16.290 8.595 7.856 1.00 96.12 182 LEU A N 1
ATOM 1437 C CA . LEU A 1 182 ? -16.111 7.957 6.555 1.00 96.12 182 LEU A CA 1
ATOM 1438 C C . LEU A 1 182 ? -14.622 7.935 6.197 1.00 96.12 182 LEU A C 1
ATOM 1440 O O . LEU A 1 182 ? -13.936 8.956 6.315 1.00 96.12 182 LEU A O 1
ATOM 1444 N N . TYR A 1 183 ? -14.153 6.772 5.772 1.00 97.81 183 TYR A N 1
ATOM 1445 C CA . TYR A 1 183 ? -12.773 6.472 5.411 1.00 97.81 183 TYR A CA 1
ATOM 1446 C C . TYR A 1 183 ? -12.741 5.718 4.079 1.00 97.81 183 TYR A C 1
ATOM 1448 O O . TYR A 1 183 ? -13.756 5.153 3.663 1.00 97.81 183 TYR A O 1
ATOM 1456 N N . LEU A 1 184 ? -11.575 5.659 3.439 1.00 97.56 184 LEU A N 1
ATOM 1457 C CA . LEU A 1 184 ? -11.313 4.704 2.366 1.00 97.56 184 LEU A CA 1
ATOM 1458 C C . LEU A 1 184 ? -10.591 3.505 2.959 1.00 97.56 184 LEU A C 1
ATOM 1460 O O . LEU A 1 184 ? -9.514 3.651 3.536 1.00 97.56 184 LEU A O 1
ATOM 1464 N N . ALA A 1 185 ? -11.202 2.334 2.843 1.00 98.19 185 ALA A N 1
ATOM 1465 C CA . ALA A 1 185 ? -10.555 1.082 3.166 1.00 98.19 185 ALA A CA 1
ATOM 1466 C C . ALA A 1 185 ? -9.743 0.606 1.962 1.00 98.19 185 ALA A C 1
ATOM 1468 O O . ALA A 1 185 ? -10.264 0.577 0.846 1.00 98.19 185 ALA A O 1
ATOM 1469 N N . LEU A 1 186 ? -8.493 0.217 2.195 1.00 97.94 186 LEU A N 1
ATOM 1470 C CA . LEU A 1 186 ? -7.620 -0.381 1.195 1.00 97.94 186 LEU A CA 1
ATOM 1471 C C . LEU A 1 186 ? -7.052 -1.699 1.707 1.00 97.94 186 LEU A C 1
ATOM 1473 O O . LEU A 1 186 ? -6.684 -1.833 2.877 1.00 97.94 186 LEU A O 1
ATOM 1477 N N . GLU A 1 187 ? -6.938 -2.654 0.800 1.00 97.94 187 GLU A N 1
ATOM 1478 C CA . GLU A 1 187 ? -6.079 -3.818 0.972 1.00 97.94 187 GLU A CA 1
ATOM 1479 C C . GLU A 1 187 ? -4.618 -3.364 1.120 1.00 97.94 187 GLU A C 1
ATOM 1481 O O . GLU A 1 187 ? -4.105 -2.601 0.294 1.00 97.94 187 GLU A O 1
ATOM 1486 N N . ALA A 1 188 ? -3.935 -3.820 2.171 1.00 97.12 188 ALA A N 1
ATOM 1487 C CA . ALA A 1 188 ? -2.508 -3.565 2.316 1.00 97.12 188 ALA A CA 1
ATOM 1488 C C . ALA A 1 188 ? -1.715 -4.323 1.238 1.00 97.12 188 ALA A C 1
ATOM 1490 O O . ALA A 1 188 ? -1.998 -5.487 0.958 1.00 97.12 188 ALA A O 1
ATOM 1491 N N . VAL A 1 189 ? -0.699 -3.683 0.653 1.00 96.75 189 VAL A N 1
ATOM 1492 C CA . VAL A 1 189 ? 0.229 -4.346 -0.278 1.00 96.75 189 VAL A CA 1
ATOM 1493 C C . VAL A 1 189 ? 1.214 -5.181 0.541 1.00 96.75 189 VAL A C 1
ATOM 1495 O O . VAL A 1 189 ? 2.341 -4.769 0.781 1.00 96.75 189 VAL A O 1
ATOM 1498 N N . GLU A 1 190 ? 0.743 -6.321 1.039 1.00 93.88 190 GLU A N 1
ATOM 1499 C CA . GLU A 1 190 ? 1.499 -7.277 1.853 1.00 93.88 190 GLU A CA 1
ATOM 1500 C C . GLU A 1 190 ? 1.151 -8.721 1.420 1.00 93.88 190 GLU A C 1
ATOM 1502 O O . GLU A 1 190 ? 0.989 -8.981 0.221 1.00 93.88 190 GLU A O 1
ATOM 1507 N N . ASP A 1 191 ? 1.065 -9.683 2.339 1.00 92.94 191 ASP A N 1
ATOM 1508 C CA . ASP A 1 191 ? 0.987 -11.106 2.002 1.00 92.94 191 ASP A CA 1
ATOM 1509 C C . ASP A 1 191 ? -0.310 -11.462 1.269 1.00 92.94 191 ASP A C 1
ATOM 1511 O O . ASP A 1 191 ? -0.269 -12.141 0.239 1.00 92.94 191 ASP A O 1
ATOM 1515 N N . SER A 1 192 ? -1.465 -10.976 1.735 1.00 94.56 192 SER A N 1
ATOM 1516 C CA . SER A 1 192 ? -2.749 -11.269 1.074 1.00 94.56 192 SER A CA 1
ATOM 1517 C C . SER A 1 192 ? -2.811 -10.706 -0.352 1.00 94.56 192 SER A C 1
ATOM 1519 O O . SER A 1 192 ? -3.223 -11.412 -1.279 1.00 94.56 192 SER A O 1
ATOM 1521 N N . PHE A 1 193 ? -2.304 -9.484 -0.553 1.00 95.81 193 PHE A N 1
ATOM 1522 C CA . PHE A 1 193 ? -2.163 -8.858 -1.866 1.00 95.81 193 PHE A CA 1
ATOM 1523 C C . PHE A 1 193 ? -1.271 -9.696 -2.785 1.00 95.81 193 PHE A C 1
ATOM 1525 O O . PHE A 1 193 ? -1.630 -9.950 -3.940 1.00 95.81 193 PHE A O 1
ATOM 1532 N N . MET A 1 194 ? -0.112 -10.148 -2.290 1.00 94.38 194 MET A N 1
ATOM 1533 C CA . MET A 1 194 ? 0.789 -10.990 -3.077 1.00 94.38 194 MET A CA 1
ATOM 1534 C C . MET A 1 194 ? 0.111 -12.301 -3.473 1.00 94.38 194 MET A C 1
ATOM 1536 O O . MET A 1 194 ? 0.199 -12.704 -4.631 1.00 94.38 194 MET A O 1
ATOM 1540 N N . VAL A 1 195 ? -0.623 -12.938 -2.558 1.00 92.81 195 VAL A N 1
ATOM 1541 C CA . VAL A 1 195 ? -1.367 -14.168 -2.859 1.00 92.81 195 VAL A CA 1
ATOM 1542 C C . VAL A 1 195 ? -2.446 -13.924 -3.914 1.00 92.81 195 VAL A C 1
ATOM 1544 O O . VAL A 1 195 ? -2.578 -14.728 -4.839 1.00 92.81 195 VAL A O 1
ATOM 1547 N N . ARG A 1 196 ? -3.194 -12.819 -3.826 1.00 93.81 196 ARG A N 1
ATOM 1548 C CA . ARG A 1 196 ? -4.263 -12.490 -4.778 1.00 93.81 196 ARG A CA 1
ATOM 1549 C C . ARG A 1 196 ? -3.732 -12.259 -6.197 1.00 93.81 196 ARG A C 1
ATOM 1551 O O . ARG A 1 196 ? -4.302 -12.814 -7.138 1.00 93.81 196 ARG A O 1
ATOM 1558 N N . ASN A 1 197 ? -2.660 -11.473 -6.346 1.00 93.19 197 ASN A N 1
ATOM 1559 C CA . ASN A 1 197 ? -2.142 -11.055 -7.659 1.00 93.19 197 ASN A CA 1
ATOM 1560 C C . ASN A 1 197 ? -1.087 -12.018 -8.234 1.00 93.19 197 ASN A C 1
ATOM 1562 O O . ASN A 1 197 ? -1.033 -12.235 -9.443 1.00 93.19 197 ASN A O 1
ATOM 1566 N N . TYR A 1 198 ? -0.262 -12.639 -7.386 1.00 92.06 198 TYR A N 1
ATOM 1567 C CA . TYR A 1 198 ? 0.900 -13.438 -7.809 1.00 92.06 198 TYR A CA 1
ATOM 1568 C C . TYR A 1 198 ? 0.836 -14.906 -7.363 1.00 92.06 198 TYR A C 1
ATOM 1570 O O . TYR A 1 198 ? 1.634 -15.736 -7.810 1.00 92.06 198 TYR A O 1
ATOM 1578 N N . GLY A 1 199 ? -0.136 -15.261 -6.520 1.00 89.88 199 GLY A N 1
ATOM 1579 C CA . GLY A 1 199 ? -0.280 -16.600 -5.964 1.00 89.88 199 GLY A CA 1
ATOM 1580 C C . GLY A 1 199 ? 0.726 -16.910 -4.862 1.00 89.88 199 GLY A C 1
ATOM 1581 O O . GLY A 1 199 ? 1.320 -16.033 -4.250 1.00 89.88 199 GLY A O 1
ATOM 1582 N N . LEU A 1 200 ? 0.925 -18.202 -4.602 1.00 86.88 200 LEU A N 1
ATOM 1583 C CA . LEU A 1 200 ? 1.817 -18.690 -3.540 1.00 86.88 200 LEU A CA 1
ATOM 1584 C C . LEU A 1 200 ? 3.296 -18.749 -3.965 1.00 86.88 200 LEU A C 1
ATOM 1586 O O . LEU A 1 200 ? 4.111 -19.386 -3.294 1.00 86.88 200 LEU A O 1
ATOM 1590 N N . GLU A 1 201 ? 3.647 -18.174 -5.117 1.00 84.69 201 GLU A N 1
ATOM 1591 C CA . GLU A 1 201 ? 5.041 -18.119 -5.540 1.00 84.69 201 GLU A CA 1
ATOM 1592 C C . GLU A 1 201 ? 5.834 -17.162 -4.654 1.00 84.69 201 GLU A C 1
ATOM 1594 O O . GLU A 1 201 ? 5.379 -16.072 -4.315 1.00 84.69 201 GLU A O 1
ATOM 1599 N N . LYS A 1 202 ? 7.063 -17.558 -4.307 1.00 85.69 202 LYS A N 1
ATOM 1600 C CA . LYS A 1 202 ? 7.951 -16.685 -3.545 1.00 85.69 202 LYS A CA 1
ATOM 1601 C C . LYS A 1 202 ? 8.306 -15.460 -4.393 1.00 85.69 202 LYS A C 1
ATOM 1603 O O . LYS A 1 202 ? 8.892 -15.600 -5.469 1.00 85.69 202 LYS A O 1
ATOM 1608 N N . GLY A 1 203 ? 7.991 -14.284 -3.871 1.00 94.00 203 GLY A N 1
ATOM 1609 C CA . GLY A 1 203 ? 8.447 -12.996 -4.374 1.00 94.00 203 GLY A CA 1
ATOM 1610 C C . GLY A 1 203 ? 8.861 -12.093 -3.220 1.00 94.00 203 GLY A C 1
ATOM 1611 O O . GLY A 1 203 ? 8.608 -12.403 -2.053 1.00 94.00 203 GLY A O 1
ATOM 1612 N N . TYR A 1 204 ? 9.531 -11.003 -3.557 1.00 96.94 204 TYR A N 1
ATOM 1613 C CA . TYR A 1 204 ? 10.044 -10.038 -2.601 1.00 96.94 204 TYR A CA 1
ATOM 1614 C C . TYR A 1 204 ? 9.417 -8.689 -2.867 1.00 96.94 204 TYR A C 1
ATOM 1616 O O . TYR A 1 204 ? 9.316 -8.261 -4.017 1.00 96.94 204 TYR A O 1
ATOM 1624 N N . LEU A 1 205 ? 8.984 -8.047 -1.795 1.00 96.94 205 LEU A N 1
ATOM 1625 C CA . LEU A 1 205 ? 8.284 -6.785 -1.864 1.00 96.94 205 LEU A CA 1
ATOM 1626 C C . LEU A 1 205 ? 9.107 -5.719 -1.149 1.00 96.94 205 LEU A C 1
ATOM 1628 O O . LEU A 1 205 ? 9.590 -5.924 -0.035 1.00 96.94 205 LEU A O 1
ATOM 1632 N N . TYR A 1 206 ? 9.253 -4.578 -1.803 1.00 96.38 206 TYR A N 1
ATOM 1633 C CA . TYR A 1 206 ? 9.979 -3.427 -1.300 1.00 96.38 206 TYR A CA 1
ATOM 1634 C C . TYR A 1 206 ? 9.072 -2.206 -1.381 1.00 96.38 206 TYR A C 1
ATOM 1636 O O . TYR A 1 206 ? 8.409 -1.998 -2.393 1.00 96.38 206 TYR A O 1
ATOM 1644 N N . LYS A 1 207 ? 9.082 -1.372 -0.348 1.00 94.44 207 LYS A N 1
ATOM 1645 C CA . LYS A 1 207 ? 8.460 -0.050 -0.300 1.00 94.44 207 LYS A CA 1
ATOM 1646 C C . LYS A 1 207 ? 9.566 0.997 -0.156 1.00 94.44 207 LYS A C 1
ATOM 1648 O O . LYS A 1 207 ? 9.904 1.375 0.968 1.00 94.44 207 LYS A O 1
ATOM 1653 N N . PRO A 1 208 ? 10.209 1.418 -1.259 1.00 89.56 208 PRO A N 1
ATOM 1654 C CA . PRO A 1 208 ? 11.279 2.400 -1.186 1.00 89.56 208 PRO A CA 1
ATOM 1655 C C . PRO A 1 208 ? 10.728 3.723 -0.645 1.00 89.56 208 PRO A C 1
ATOM 1657 O O . PRO A 1 208 ? 9.888 4.362 -1.273 1.00 89.56 208 PRO A O 1
ATOM 1660 N N . ASP A 1 209 ? 11.204 4.132 0.529 1.00 77.38 209 ASP A N 1
ATOM 1661 C CA . ASP A 1 209 ? 10.879 5.425 1.127 1.00 77.38 209 ASP A CA 1
ATOM 1662 C C . ASP A 1 209 ? 12.179 6.157 1.481 1.00 77.38 209 ASP A C 1
ATOM 1664 O O . ASP A 1 209 ? 12.935 5.757 2.372 1.00 77.38 209 ASP A O 1
ATOM 1668 N N . GLY A 1 210 ? 12.468 7.229 0.740 1.00 57.25 210 GLY A N 1
ATOM 1669 C CA . GLY A 1 210 ? 13.630 8.089 0.967 1.00 57.25 210 GLY A CA 1
ATOM 1670 C C . GLY A 1 210 ? 13.523 8.967 2.220 1.00 57.25 210 GLY A C 1
ATOM 1671 O O . GLY A 1 210 ? 14.520 9.572 2.611 1.00 57.25 210 GLY A O 1
ATOM 1672 N N . MET A 1 211 ? 12.346 9.028 2.849 1.00 52.72 211 MET A N 1
ATOM 1673 C CA . MET A 1 211 ? 12.013 9.887 3.990 1.00 52.72 211 MET A CA 1
ATOM 1674 C C . MET A 1 211 ? 11.707 9.093 5.268 1.00 52.72 211 MET A C 1
ATOM 1676 O O . MET A 1 211 ? 11.090 9.625 6.191 1.00 52.72 211 MET A O 1
ATOM 1680 N N . ASN A 1 212 ? 12.137 7.830 5.324 1.00 46.38 212 ASN A N 1
ATOM 1681 C CA . ASN A 1 212 ? 11.697 6.847 6.310 1.00 46.38 212 ASN A CA 1
ATOM 1682 C C . ASN A 1 212 ? 11.829 7.340 7.774 1.00 46.38 212 ASN A C 1
ATOM 1684 O O . ASN A 1 212 ? 12.923 7.378 8.346 1.00 46.38 212 ASN A O 1
ATOM 1688 N N . MET A 1 213 ? 10.687 7.714 8.363 1.00 41.81 213 MET A N 1
ATOM 1689 C CA . MET A 1 213 ? 10.509 8.098 9.772 1.00 41.81 213 MET A CA 1
ATOM 1690 C C . MET A 1 213 ? 9.457 7.237 10.501 1.00 41.81 213 MET A C 1
ATOM 1692 O O . MET A 1 213 ? 9.395 7.337 11.723 1.00 41.81 213 MET A O 1
ATOM 1696 N N . GLY A 1 214 ? 8.675 6.393 9.807 1.00 38.62 214 GLY A N 1
ATOM 1697 C CA . GLY A 1 214 ? 7.460 5.788 10.388 1.00 38.62 214 GLY A CA 1
ATOM 1698 C C . GLY A 1 214 ? 7.279 4.267 10.269 1.00 38.62 214 GLY A C 1
ATOM 1699 O O . GLY A 1 214 ? 6.906 3.613 11.237 1.00 38.62 214 GLY A O 1
ATOM 1700 N N . ASP A 1 215 ? 7.634 3.631 9.149 1.00 41.81 215 ASP A N 1
ATOM 1701 C CA . ASP A 1 215 ? 7.322 2.204 8.934 1.00 41.81 215 ASP A CA 1
ATOM 1702 C C . ASP A 1 215 ? 8.468 1.261 9.371 1.00 41.81 215 ASP A C 1
ATOM 1704 O O . ASP A 1 215 ? 8.978 0.455 8.594 1.00 41.81 215 ASP A O 1
ATOM 1708 N N . ARG A 1 216 ? 8.894 1.334 10.642 1.00 41.62 216 ARG A N 1
ATOM 1709 C CA . ARG A 1 216 ? 9.700 0.258 11.260 1.00 41.62 216 ARG A CA 1
ATOM 1710 C C . ARG A 1 216 ? 8.778 -0.799 11.867 1.00 41.62 216 ARG A C 1
ATOM 1712 O O . ARG A 1 216 ? 8.484 -0.752 13.058 1.00 41.62 216 ARG A O 1
ATOM 1719 N N . GLU A 1 217 ? 8.382 -1.797 11.086 1.00 37.72 217 GLU A N 1
ATOM 1720 C CA . GLU A 1 217 ? 7.847 -3.045 11.644 1.00 37.72 217 GLU A CA 1
ATOM 1721 C C . GLU A 1 217 ? 9.007 -4.014 11.951 1.00 37.72 217 GLU A C 1
ATOM 1723 O O . GLU A 1 217 ? 9.839 -4.306 11.097 1.00 37.72 217 GLU A O 1
ATOM 1728 N N . GLY A 1 218 ? 9.088 -4.481 13.208 1.00 35.22 218 GLY A N 1
ATOM 1729 C CA . GLY A 1 218 ? 9.918 -5.631 13.597 1.00 35.22 218 GLY A CA 1
ATOM 1730 C C . GLY A 1 218 ? 11.163 -5.366 14.461 1.00 35.22 218 GLY A C 1
ATOM 1731 O O . GLY A 1 218 ? 12.287 -5.581 14.024 1.00 35.22 218 GLY A O 1
ATOM 1732 N N . GLY A 1 219 ? 10.969 -5.032 15.745 1.00 28.50 219 GLY A N 1
ATOM 1733 C CA . GLY A 1 219 ? 11.887 -5.449 16.819 1.00 28.50 219 GLY A CA 1
ATOM 1734 C C . GLY A 1 219 ? 12.988 -4.471 17.259 1.00 28.50 219 GLY A C 1
ATOM 1735 O O . GLY A 1 219 ? 14.031 -4.355 16.632 1.00 28.50 219 GLY A O 1
ATOM 1736 N N . GLY A 1 220 ? 12.794 -3.884 18.448 1.00 26.64 220 GLY A N 1
ATOM 1737 C CA . GLY A 1 220 ? 13.852 -3.476 19.382 1.00 26.64 220 GLY A CA 1
ATOM 1738 C C . GLY A 1 220 ? 14.813 -2.373 18.923 1.00 26.64 220 GLY A C 1
ATOM 1739 O O . GLY A 1 220 ? 15.728 -2.599 18.138 1.00 26.64 220 GLY A O 1
ATOM 1740 N N . MET A 1 221 ? 14.719 -1.191 19.541 1.00 28.23 221 MET A N 1
ATOM 1741 C CA . MET A 1 221 ? 15.839 -0.245 19.523 1.00 28.23 221 MET A CA 1
ATOM 1742 C C . MET A 1 221 ? 17.127 -0.952 19.989 1.00 28.23 221 MET A C 1
ATOM 1744 O O . MET A 1 221 ? 17.135 -1.517 21.088 1.00 28.23 221 MET A O 1
ATOM 1748 N N . PRO A 1 222 ? 18.243 -0.893 19.238 1.00 28.55 222 PRO A N 1
ATOM 1749 C CA . PRO A 1 222 ? 19.535 -1.246 19.795 1.00 28.55 222 PRO A CA 1
ATOM 1750 C C . PRO A 1 222 ? 19.844 -0.255 20.915 1.00 28.55 222 PRO A C 1
ATOM 1752 O O . PRO A 1 222 ? 19.873 0.960 20.711 1.00 28.55 222 PRO A O 1
ATOM 1755 N N . ASN A 1 223 ? 20.054 -0.794 22.111 1.00 30.09 223 ASN A N 1
ATOM 1756 C CA . ASN A 1 223 ? 20.521 -0.074 23.288 1.00 30.09 223 ASN A CA 1
ATOM 1757 C C . ASN A 1 223 ? 21.710 0.846 22.900 1.00 30.09 223 ASN A C 1
ATOM 1759 O O . ASN A 1 223 ? 22.597 0.375 22.181 1.00 30.09 223 ASN A O 1
ATOM 1763 N N . PRO A 1 224 ? 21.814 2.112 23.361 1.00 30.44 224 PRO A N 1
ATOM 1764 C CA . PRO A 1 224 ? 22.845 3.061 22.902 1.00 30.44 224 PRO A CA 1
ATOM 1765 C C . PRO A 1 224 ? 24.307 2.689 23.234 1.00 30.44 224 PRO A C 1
ATOM 1767 O O . PRO A 1 224 ? 25.205 3.514 23.078 1.00 30.44 224 PRO A O 1
ATOM 1770 N N . MET A 1 225 ? 24.577 1.470 23.706 1.00 29.77 225 MET A N 1
ATOM 1771 C CA . MET A 1 225 ? 25.872 1.038 24.232 1.00 29.77 225 MET A CA 1
ATOM 1772 C C . MET A 1 225 ? 26.733 0.177 23.299 1.00 29.77 225 MET A C 1
ATOM 1774 O O . MET A 1 225 ? 27.829 -0.200 23.704 1.00 29.77 225 MET A O 1
ATOM 1778 N N . GLU A 1 226 ? 26.341 -0.072 22.045 1.00 31.83 226 GLU A N 1
ATOM 1779 C CA . GLU A 1 226 ? 27.177 -0.846 21.102 1.00 31.83 226 GLU A CA 1
ATOM 1780 C C . GLU A 1 226 ? 27.664 -0.071 19.868 1.00 31.83 226 GLU A C 1
ATOM 1782 O O . GLU A 1 226 ? 28.014 -0.651 18.843 1.00 31.83 226 GLU A O 1
ATOM 1787 N N . ARG A 1 227 ? 27.833 1.253 19.969 1.00 30.91 227 ARG A N 1
ATOM 1788 C CA . ARG A 1 227 ? 28.681 1.987 19.012 1.00 30.91 227 ARG A CA 1
ATOM 1789 C C . ARG A 1 227 ? 30.136 1.971 19.484 1.00 30.91 227 ARG A C 1
ATOM 1791 O O . ARG A 1 227 ? 30.699 2.982 19.890 1.00 30.91 227 ARG A O 1
ATOM 1798 N N . GLY A 1 228 ? 30.743 0.788 19.448 1.00 30.31 228 GLY A N 1
ATOM 1799 C CA . GLY A 1 228 ? 32.096 0.556 19.940 1.00 30.31 228 GLY A CA 1
ATOM 1800 C C . GLY A 1 228 ? 32.882 -0.415 19.073 1.00 30.31 228 GLY A C 1
ATOM 1801 O O . GLY A 1 228 ? 33.133 -1.528 19.517 1.00 30.31 228 GLY A O 1
ATOM 1802 N N . LYS A 1 229 ? 33.272 0.017 17.864 1.00 33.34 229 LYS A N 1
ATOM 1803 C CA . LYS A 1 229 ? 34.516 -0.340 17.140 1.00 33.34 229 LYS A CA 1
ATOM 1804 C C . LYS A 1 229 ? 34.365 0.006 15.661 1.00 33.34 229 LYS A C 1
ATOM 1806 O O . LYS A 1 229 ? 33.836 -0.801 14.925 1.00 33.34 229 LYS A O 1
ATOM 1811 N N . PHE A 1 230 ? 34.884 1.157 15.235 1.00 28.53 230 PHE A N 1
ATOM 1812 C CA . PHE A 1 230 ? 35.636 1.302 13.980 1.00 28.53 230 PHE A CA 1
ATOM 1813 C C . PHE A 1 230 ? 36.402 2.639 13.994 1.00 28.53 230 PHE A C 1
ATOM 1815 O O . PHE A 1 230 ? 35.820 3.714 13.972 1.00 28.53 230 PHE A O 1
ATOM 1822 N N . GLY A 1 231 ? 37.732 2.533 14.087 1.00 27.23 231 GLY A N 1
ATOM 1823 C CA . GLY A 1 231 ? 38.704 3.407 13.420 1.00 27.23 231 GLY A CA 1
ATOM 1824 C C . GLY A 1 231 ? 38.704 4.921 13.674 1.00 27.23 231 GLY A C 1
ATOM 1825 O O . GLY A 1 231 ? 38.249 5.685 12.839 1.00 27.23 231 GLY A O 1
ATOM 1826 N N . GLY A 1 232 ? 39.412 5.343 14.726 1.00 30.25 232 GLY A N 1
ATOM 1827 C CA . GLY A 1 232 ? 40.514 6.312 14.611 1.00 30.25 232 GLY A CA 1
ATOM 1828 C C . GLY A 1 232 ? 40.218 7.769 14.225 1.00 30.25 232 GLY A C 1
ATOM 1829 O O . GLY A 1 232 ? 40.447 8.159 13.086 1.00 30.25 232 GLY A O 1
ATOM 1830 N N . ARG A 1 233 ? 39.943 8.612 15.228 1.00 29.80 233 ARG A N 1
ATOM 1831 C CA . ARG A 1 233 ? 40.540 9.957 15.388 1.00 29.80 233 ARG A CA 1
ATOM 1832 C C . ARG A 1 233 ? 40.416 10.387 16.856 1.00 29.80 233 ARG A C 1
ATOM 1834 O O . ARG A 1 233 ? 39.344 10.299 17.443 1.00 29.80 233 ARG A O 1
ATOM 1841 N N . GLN A 1 234 ? 41.541 10.768 17.460 1.00 26.42 234 GLN A N 1
ATOM 1842 C CA . GLN A 1 234 ? 41.637 11.205 18.857 1.00 26.42 234 GLN A CA 1
ATOM 1843 C C . GLN A 1 234 ? 40.854 12.506 19.070 1.00 26.42 234 GLN A C 1
ATOM 1845 O O . GLN A 1 234 ? 41.126 13.503 18.406 1.00 26.42 234 GLN A O 1
ATOM 1850 N N . MET A 1 235 ? 39.925 12.499 20.026 1.00 28.66 235 MET A N 1
ATOM 1851 C CA . MET A 1 235 ? 39.367 13.715 20.623 1.00 28.66 235 MET A CA 1
ATOM 1852 C C . MET A 1 235 ? 40.309 14.193 21.746 1.00 28.66 235 MET A C 1
ATOM 1854 O O . MET A 1 235 ? 40.754 13.350 22.532 1.00 28.66 235 MET A O 1
ATOM 1858 N N . PRO A 1 236 ? 40.637 15.494 21.856 1.00 28.16 236 PRO A N 1
ATOM 1859 C CA . PRO A 1 236 ? 41.425 16.013 22.973 1.00 28.16 236 PRO A CA 1
ATOM 1860 C C . PRO A 1 236 ? 40.648 15.900 24.293 1.00 28.16 236 PRO A C 1
ATOM 1862 O O . PRO A 1 236 ? 39.454 16.186 24.344 1.00 28.16 236 PRO A O 1
ATOM 1865 N N . GLN A 1 237 ? 41.334 15.495 25.363 1.00 25.45 237 GLN A N 1
ATOM 1866 C CA . GLN A 1 237 ? 40.789 15.460 26.723 1.00 25.45 237 GLN A CA 1
ATOM 1867 C C . GLN A 1 237 ? 40.489 16.880 27.227 1.00 25.45 237 GLN A C 1
ATOM 1869 O O . GLN A 1 237 ? 41.358 17.750 27.182 1.00 25.45 237 GLN A O 1
ATOM 1874 N N . MET A 1 238 ? 39.277 17.096 27.746 1.00 27.61 238 MET A N 1
ATOM 1875 C CA . MET A 1 238 ? 38.949 18.272 28.556 1.00 27.61 238 MET A CA 1
ATOM 1876 C C . MET A 1 238 ? 39.549 18.121 29.965 1.00 27.61 238 MET A C 1
ATOM 1878 O O . MET A 1 238 ? 39.379 17.056 30.564 1.00 27.61 238 MET A O 1
ATOM 1882 N N . PRO A 1 239 ? 40.207 19.151 30.526 1.00 28.45 239 PRO A N 1
ATOM 1883 C CA . PRO A 1 239 ? 40.568 19.163 31.938 1.00 28.45 239 PRO A CA 1
ATOM 1884 C C . PRO A 1 239 ? 39.321 19.408 32.798 1.00 28.45 239 PRO A C 1
ATOM 1886 O O . PRO A 1 239 ? 38.549 20.328 32.532 1.00 28.45 239 PRO A O 1
ATOM 1889 N N . GLN A 1 240 ? 39.145 18.594 33.837 1.00 31.36 240 GLN A N 1
ATOM 1890 C CA . GLN A 1 240 ? 38.344 18.960 35.003 1.00 31.36 240 GLN A CA 1
ATOM 1891 C C . GLN A 1 240 ? 39.128 20.001 35.801 1.00 31.36 240 GLN A C 1
ATOM 1893 O O . GLN A 1 240 ? 40.286 19.747 36.110 1.00 31.36 240 GLN A O 1
ATOM 1898 N N . ASP A 1 241 ? 38.521 21.154 36.075 1.00 27.78 241 ASP A N 1
ATOM 1899 C CA . ASP A 1 241 ? 38.461 21.781 37.403 1.00 27.78 241 ASP A CA 1
ATOM 1900 C C . ASP A 1 241 ? 37.665 23.095 37.312 1.00 27.78 241 ASP A C 1
ATOM 1902 O O . ASP A 1 241 ? 37.697 23.798 36.302 1.00 27.78 241 ASP A O 1
ATOM 1906 N N . GLY A 1 242 ? 36.843 23.342 38.334 1.00 33.16 242 GLY A N 1
ATOM 1907 C CA . GLY A 1 242 ? 35.778 24.341 38.322 1.00 33.16 242 GLY A CA 1
ATOM 1908 C C . GLY A 1 242 ? 36.229 25.787 38.501 1.00 33.16 242 GLY A C 1
ATOM 1909 O O . GLY A 1 242 ? 37.266 26.045 39.094 1.00 33.16 242 GLY A O 1
ATOM 1910 N N . GLU A 1 243 ? 35.381 26.707 38.034 1.00 26.97 243 GLU A N 1
ATOM 1911 C CA . GLU A 1 243 ? 35.099 28.020 38.630 1.00 26.97 243 GLU A CA 1
ATOM 1912 C C . GLU A 1 243 ? 33.854 28.638 37.947 1.00 26.97 243 GLU A C 1
ATOM 1914 O O . GLU A 1 243 ? 33.622 28.447 36.752 1.00 26.97 243 GLU A O 1
ATOM 1919 N N . GLU A 1 244 ? 33.005 29.311 38.733 1.00 28.75 244 GLU A N 1
ATOM 1920 C CA . GLU A 1 244 ? 31.760 29.984 38.318 1.00 28.75 244 GLU A CA 1
ATOM 1921 C C . GLU A 1 244 ? 32.022 31.179 37.387 1.00 28.75 244 GLU A C 1
ATOM 1923 O O . GLU A 1 244 ? 32.916 31.968 37.672 1.00 28.75 244 GLU A O 1
ATOM 1928 N N . MET A 1 245 ? 31.166 31.421 36.380 1.00 28.34 245 MET A N 1
ATOM 1929 C CA . MET A 1 245 ? 30.947 32.773 35.833 1.00 28.34 245 MET A CA 1
ATOM 1930 C C . MET A 1 245 ? 29.506 32.990 35.325 1.00 28.34 245 MET A C 1
ATOM 1932 O O . MET A 1 245 ? 28.844 32.087 34.822 1.00 28.34 245 MET A O 1
ATOM 1936 N N . THR A 1 246 ? 29.039 34.220 35.534 1.00 25.94 246 THR A N 1
ATOM 1937 C CA . THR A 1 246 ? 27.671 34.769 35.536 1.00 25.94 246 THR A CA 1
ATOM 1938 C C . THR A 1 246 ? 27.028 35.009 34.152 1.00 25.94 246 THR A C 1
ATOM 1940 O O . THR A 1 246 ? 27.739 35.087 33.151 1.00 25.94 246 THR A O 1
ATOM 1943 N N . PRO A 1 247 ? 25.687 35.193 34.067 1.00 28.31 247 PRO A N 1
ATOM 1944 C CA . PRO A 1 247 ? 24.992 35.442 32.799 1.00 28.31 247 PRO A CA 1
ATOM 1945 C C . PRO A 1 247 ? 24.956 36.939 32.408 1.00 28.31 247 PRO A C 1
ATOM 1947 O O . PRO A 1 247 ? 24.792 37.784 33.295 1.00 28.31 247 PRO A O 1
ATOM 1950 N N . PRO A 1 248 ? 25.038 37.310 31.109 1.00 30.91 248 PRO A N 1
ATOM 1951 C CA . PRO A 1 248 ? 24.853 38.694 30.666 1.00 30.91 248 PRO A CA 1
ATOM 1952 C C . PRO A 1 248 ? 23.374 39.086 30.470 1.00 30.91 248 PRO A C 1
ATOM 1954 O O . PRO A 1 248 ? 22.523 38.264 30.138 1.00 30.91 248 PRO A O 1
ATOM 1957 N N . GLN A 1 249 ? 23.102 40.379 30.677 1.00 25.08 249 GLN A N 1
ATOM 1958 C CA . GLN A 1 249 ? 21.795 41.051 30.734 1.00 25.08 249 GLN A CA 1
ATOM 1959 C C . GLN A 1 249 ? 21.176 41.381 29.359 1.00 25.08 249 GLN A C 1
ATOM 1961 O O . GLN A 1 249 ? 21.886 41.646 28.392 1.00 25.08 249 GLN A O 1
ATOM 1966 N N . MET A 1 250 ? 19.837 41.459 29.324 1.00 27.81 250 MET A N 1
ATOM 1967 C CA . MET A 1 250 ? 19.022 42.008 28.225 1.00 27.81 250 MET A CA 1
ATOM 1968 C C . MET A 1 250 ? 19.013 43.552 28.218 1.00 27.81 250 MET A C 1
ATOM 1970 O O . MET A 1 250 ? 18.981 44.142 29.302 1.00 27.81 250 MET A O 1
ATOM 1974 N N . PRO A 1 251 ? 18.918 44.222 27.051 1.00 29.25 251 PRO A N 1
ATOM 1975 C CA . PRO A 1 251 ? 18.533 45.630 26.973 1.00 29.25 251 PRO A CA 1
ATOM 1976 C C . PRO A 1 251 ? 17.003 45.799 26.917 1.00 29.25 251 PRO A C 1
ATOM 1978 O O . PRO A 1 251 ? 16.321 45.131 26.142 1.00 29.25 251 PRO A O 1
ATOM 1981 N N . GLN A 1 252 ? 16.488 46.725 27.729 1.00 28.14 252 GLN A N 1
ATOM 1982 C CA . GLN A 1 252 ? 15.174 47.355 27.583 1.00 28.14 252 GLN A CA 1
ATOM 1983 C C . GLN A 1 252 ? 15.267 48.441 26.507 1.00 28.14 252 GLN A C 1
ATOM 1985 O O . GLN A 1 252 ? 16.216 49.215 26.542 1.00 28.14 252 GLN A O 1
ATOM 1990 N N . ASP A 1 253 ? 14.295 48.513 25.599 1.00 28.05 253 ASP A N 1
ATOM 1991 C CA . ASP A 1 253 ? 13.551 49.747 25.313 1.00 28.05 253 ASP A CA 1
ATOM 1992 C C . ASP A 1 253 ? 12.309 49.404 24.479 1.00 28.05 253 ASP A C 1
ATOM 1994 O O . ASP A 1 253 ? 12.338 48.534 23.608 1.00 28.05 253 ASP A O 1
ATOM 1998 N N . GLY A 1 254 ? 11.186 50.014 24.855 1.00 30.70 254 GLY A N 1
ATOM 1999 C CA . GLY A 1 254 ? 9.849 49.635 24.425 1.00 30.70 254 GLY A CA 1
ATOM 2000 C C . GLY A 1 254 ? 9.280 50.521 23.331 1.00 30.70 254 GLY A C 1
ATOM 2001 O O . GLY A 1 254 ? 9.453 51.734 23.362 1.00 30.70 254 GLY A O 1
ATOM 2002 N N . GLU A 1 255 ? 8.497 49.900 22.452 1.00 26.80 255 GLU A N 1
ATOM 2003 C CA . GLU A 1 255 ? 7.366 50.526 21.772 1.00 26.80 255 GLU A CA 1
ATOM 2004 C C . GLU A 1 255 ? 6.196 49.526 21.731 1.00 26.80 255 GLU A C 1
ATOM 2006 O O . GLU A 1 255 ? 6.374 48.335 21.469 1.00 26.80 255 GLU A O 1
ATOM 2011 N N . GLU A 1 256 ? 5.006 50.014 22.088 1.00 25.59 256 GLU A N 1
ATOM 2012 C CA . GLU A 1 256 ? 3.737 49.282 22.128 1.00 25.59 256 GLU A CA 1
ATOM 2013 C C . GLU A 1 256 ? 3.349 48.763 20.735 1.00 25.59 256 GLU A C 1
ATOM 2015 O O . GLU A 1 256 ? 3.165 49.549 19.807 1.00 25.59 256 GLU A O 1
ATOM 2020 N N . MET A 1 257 ? 3.131 47.451 20.595 1.00 24.17 257 MET A N 1
ATOM 2021 C CA . MET A 1 257 ? 2.421 46.910 19.433 1.00 24.17 257 MET A CA 1
ATOM 2022 C C . MET A 1 257 ? 0.918 46.868 19.705 1.00 24.17 257 MET A C 1
ATOM 2024 O O . MET A 1 257 ? 0.421 46.119 20.546 1.00 24.17 257 MET A O 1
ATOM 2028 N N . THR A 1 258 ? 0.199 47.692 18.953 1.00 24.17 258 THR A N 1
ATOM 2029 C CA . THR A 1 258 ? -1.248 47.653 18.788 1.00 24.17 258 THR A CA 1
ATOM 2030 C C . THR A 1 258 ? -1.659 46.373 18.052 1.00 24.17 258 THR A C 1
ATOM 2032 O O . THR A 1 258 ? -1.089 46.020 17.024 1.00 24.17 258 THR A O 1
ATOM 2035 N N . LEU A 1 259 ? -2.664 45.669 18.577 1.00 28.89 259 LEU A N 1
ATOM 2036 C CA . LEU A 1 259 ? -3.326 44.543 17.907 1.00 28.89 259 LEU A CA 1
ATOM 2037 C C . LEU A 1 259 ? -4.253 45.053 16.790 1.00 28.89 259 LEU A C 1
ATOM 2039 O O . LEU A 1 259 ? -5.165 45.828 17.097 1.00 28.89 259 LEU A O 1
ATOM 2043 N N . PRO A 1 260 ? -4.140 44.566 15.541 1.00 26.42 260 PRO A N 1
ATOM 2044 C CA . PRO A 1 260 ? -5.241 44.617 14.593 1.00 26.42 260 PRO A CA 1
ATOM 2045 C C . PRO A 1 260 ? -6.100 43.349 14.697 1.00 26.42 260 PRO A C 1
ATOM 2047 O O . PRO A 1 260 ? -5.603 42.232 14.819 1.00 26.42 260 PRO A O 1
ATOM 2050 N N . GLN A 1 261 ? -7.412 43.568 14.662 1.00 24.05 261 GLN A N 1
ATOM 2051 C CA . GLN A 1 261 ? -8.496 42.589 14.747 1.00 24.05 261 GLN A CA 1
ATOM 2052 C C . GLN A 1 261 ? -8.495 41.573 13.590 1.00 24.05 261 GLN A C 1
ATOM 2054 O O . GLN A 1 261 ? -8.184 41.914 12.451 1.00 24.05 261 GLN A O 1
ATOM 2059 N N . MET A 1 262 ? -8.927 40.344 13.893 1.00 25.20 262 MET A N 1
ATOM 2060 C CA . MET A 1 262 ? -9.191 39.268 12.929 1.00 25.20 262 MET A CA 1
ATOM 2061 C C . MET A 1 262 ? -10.384 39.588 12.008 1.00 25.20 262 MET A C 1
ATOM 2063 O O . MET A 1 262 ? -11.433 39.992 12.519 1.00 25.20 262 MET A O 1
ATOM 2067 N N . PRO A 1 263 ? -10.308 39.287 10.700 1.00 26.84 263 PRO A N 1
ATOM 2068 C CA . PRO A 1 263 ? -11.480 39.022 9.874 1.00 26.84 263 PRO A CA 1
ATOM 2069 C C . PRO A 1 263 ? -11.770 37.503 9.828 1.00 26.84 263 PRO A C 1
ATOM 2071 O O . PRO A 1 263 ? -10.951 36.716 9.372 1.00 26.84 263 PRO A O 1
ATOM 2074 N N . GLN A 1 264 ? -12.900 37.051 10.380 1.00 38.44 264 GLN A N 1
ATOM 2075 C CA . GLN A 1 264 ? -14.174 37.216 9.679 1.00 38.44 264 GLN A CA 1
ATOM 2076 C C . GLN A 1 264 ? -14.590 36.212 8.592 1.00 38.44 264 GLN A C 1
ATOM 2078 O O . GLN A 1 264 ? -15.763 36.244 8.241 1.00 38.44 264 GLN A O 1
ATOM 2083 N N . ASP A 1 265 ? -13.720 35.370 8.024 1.00 28.98 265 ASP A N 1
ATOM 2084 C CA . ASP A 1 265 ? -14.028 34.816 6.691 1.00 28.98 265 ASP A CA 1
ATOM 2085 C C . ASP A 1 265 ? -13.954 33.281 6.665 1.00 28.98 265 ASP A C 1
ATOM 2087 O O . ASP A 1 265 ? -12.889 32.671 6.584 1.00 28.98 265 ASP A O 1
ATOM 2091 N N . GLY A 1 266 ? -15.130 32.653 6.744 1.00 36.72 266 GLY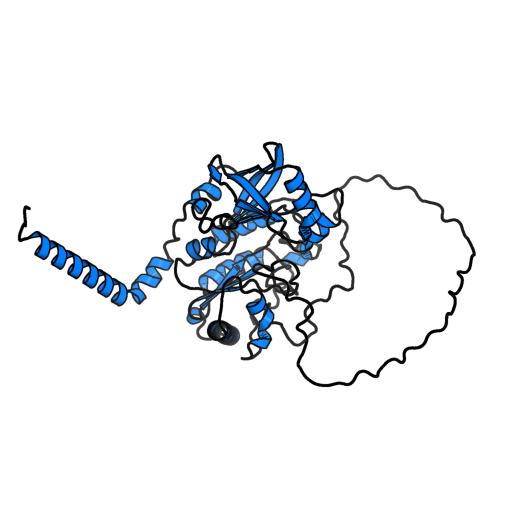 A N 1
ATOM 2092 C CA . GLY A 1 266 ? -15.322 31.236 6.476 1.00 36.72 266 GLY A CA 1
ATOM 2093 C C . GLY A 1 266 ? -15.336 30.959 4.977 1.00 36.72 266 GLY A C 1
ATOM 2094 O O . GLY A 1 266 ? -16.375 31.088 4.347 1.00 36.72 266 GLY A O 1
ATOM 2095 N N . GLU A 1 267 ? -14.205 30.516 4.444 1.00 27.69 267 GLU A N 1
ATOM 2096 C CA . GLU A 1 267 ? -14.115 29.623 3.289 1.00 27.69 267 GLU A CA 1
ATOM 2097 C C . GLU A 1 267 ? -12.929 28.687 3.540 1.00 27.69 267 GLU A C 1
ATOM 2099 O O . GLU A 1 267 ? -11.849 29.142 3.913 1.00 27.69 267 GLU A O 1
ATOM 2104 N N . GLY A 1 268 ? -13.139 27.376 3.392 1.00 32.06 268 GLY A N 1
ATOM 2105 C CA . GLY A 1 268 ? -12.133 26.333 3.614 1.00 32.06 268 GLY A CA 1
ATOM 2106 C C . GLY A 1 268 ? -11.020 26.364 2.569 1.00 32.06 268 GLY A C 1
ATOM 2107 O O . GLY A 1 268 ? -10.915 25.471 1.733 1.00 32.06 268 GLY A O 1
ATOM 2108 N N . ARG A 1 269 ? -10.192 27.405 2.607 1.00 29.05 269 ARG A N 1
ATOM 2109 C CA . ARG A 1 269 ? -8.909 27.459 1.921 1.00 29.05 269 ARG A CA 1
ATOM 2110 C C . ARG A 1 269 ? -7.893 26.746 2.804 1.00 29.05 269 ARG A C 1
ATOM 2112 O O . ARG A 1 269 ? -7.704 27.126 3.957 1.00 29.05 269 ARG A O 1
ATOM 2119 N N . MET A 1 270 ? -7.254 25.720 2.244 1.00 40.16 270 MET A N 1
ATOM 2120 C CA . MET A 1 270 ? -6.026 25.143 2.794 1.00 40.16 270 MET A CA 1
ATOM 2121 C C . MET A 1 270 ? -5.092 26.299 3.188 1.00 40.16 270 MET A C 1
ATOM 2123 O O . MET A 1 270 ? -4.980 27.253 2.403 1.00 40.16 270 MET A O 1
ATOM 2127 N N . PRO A 1 271 ? -4.405 26.250 4.343 1.00 30.20 271 PRO A N 1
ATOM 2128 C CA . PRO A 1 271 ? -3.223 27.074 4.507 1.00 30.20 271 PRO A CA 1
ATOM 2129 C C . PRO A 1 271 ? -2.335 26.723 3.318 1.00 30.20 271 PRO A C 1
ATOM 2131 O O . PRO A 1 271 ? -2.030 25.550 3.103 1.00 30.20 271 PRO A O 1
ATOM 2134 N N . SER A 1 272 ? -2.006 27.710 2.490 1.00 35.34 272 SER A N 1
ATOM 2135 C CA . SER A 1 272 ? -0.972 27.565 1.478 1.00 35.34 272 SER A CA 1
ATOM 2136 C C . SER A 1 272 ? 0.303 27.207 2.228 1.00 35.34 272 SER A C 1
ATOM 2138 O O . SER A 1 272 ? 0.970 28.085 2.775 1.00 35.34 272 SER A O 1
ATOM 2140 N N . GLY A 1 273 ? 0.561 25.908 2.353 1.00 34.66 273 GLY A N 1
ATOM 2141 C CA . GLY A 1 273 ? 1.775 25.377 2.926 1.00 34.66 273 GLY A CA 1
ATOM 2142 C C . GLY A 1 273 ? 2.893 25.712 1.964 1.00 34.66 273 GLY A C 1
ATOM 2143 O O . GLY A 1 273 ? 3.208 24.927 1.077 1.00 34.66 273 GLY A O 1
ATOM 2144 N N . GLU A 1 274 ? 3.477 26.896 2.123 1.00 28.88 274 GLU A N 1
ATOM 2145 C CA . GLU A 1 274 ? 4.892 27.052 1.841 1.00 28.88 274 GLU A CA 1
ATOM 2146 C C . GLU A 1 274 ? 5.583 25.940 2.633 1.00 28.88 274 GLU A C 1
ATOM 2148 O O . GLU A 1 274 ? 5.637 25.970 3.865 1.00 28.88 274 GLU A O 1
ATOM 2153 N N . PHE A 1 275 ? 6.004 24.891 1.923 1.00 34.91 275 PHE A N 1
ATOM 2154 C CA . PHE A 1 275 ? 6.865 23.863 2.483 1.00 34.91 275 PHE A CA 1
ATOM 2155 C C . PHE A 1 275 ? 8.037 24.585 3.160 1.00 34.91 275 PHE A C 1
ATOM 2157 O O . PHE A 1 275 ? 8.673 25.414 2.503 1.00 34.91 275 PHE A O 1
ATOM 2164 N N . PRO A 1 276 ? 8.325 24.332 4.450 1.00 27.28 276 PRO A N 1
ATOM 2165 C CA . PRO A 1 276 ? 9.433 24.989 5.122 1.00 27.28 276 PRO A CA 1
ATOM 2166 C C . PRO A 1 276 ? 10.721 24.787 4.317 1.00 27.28 276 PRO A C 1
ATOM 2168 O O . PRO A 1 276 ? 11.152 23.647 4.111 1.00 27.28 276 PRO A O 1
ATOM 2171 N N . GLU A 1 277 ? 11.335 25.884 3.861 1.00 28.36 277 GLU A N 1
ATOM 2172 C CA . GLU A 1 277 ? 12.688 25.860 3.304 1.00 28.36 277 GLU A CA 1
ATOM 2173 C C . GLU A 1 277 ? 13.624 25.277 4.372 1.00 28.36 277 GLU A C 1
ATOM 2175 O O . GLU A 1 277 ? 13.946 25.928 5.367 1.00 28.36 277 GLU A O 1
ATOM 2180 N N . GLY A 1 278 ? 14.009 24.010 4.208 1.00 28.53 278 GLY A N 1
ATOM 2181 C CA . GLY A 1 278 ? 14.813 23.294 5.199 1.00 28.53 278 GLY A CA 1
ATOM 2182 C C . GLY A 1 278 ? 14.507 21.807 5.360 1.00 28.53 278 GLY A C 1
ATOM 2183 O O . GLY A 1 278 ? 15.253 21.133 6.070 1.00 28.53 278 GLY A O 1
ATOM 2184 N N . PHE A 1 279 ? 13.483 21.260 4.695 1.00 29.50 279 PHE A N 1
ATOM 2185 C CA . PHE A 1 279 ? 13.392 19.806 4.542 1.00 29.50 279 PHE A CA 1
ATOM 2186 C C . PHE A 1 279 ? 14.634 19.306 3.791 1.00 29.50 279 PHE A C 1
ATOM 2188 O O . PHE A 1 279 ? 14.938 19.840 2.719 1.00 29.50 279 PHE A O 1
ATOM 2195 N N . PRO A 1 280 ? 15.388 18.321 4.317 1.00 31.80 280 PRO A N 1
ATOM 2196 C CA . PRO A 1 280 ? 16.471 17.718 3.565 1.00 31.80 280 PRO A CA 1
ATOM 2197 C C . PRO A 1 280 ? 15.840 16.934 2.417 1.00 31.80 280 PRO A C 1
ATOM 2199 O O . PRO A 1 280 ? 15.512 15.760 2.555 1.00 31.80 280 PRO A O 1
ATOM 2202 N N . GLY A 1 281 ? 15.650 17.609 1.284 1.00 30.52 281 GLY A N 1
ATOM 2203 C CA . GLY A 1 281 ? 15.387 16.967 0.013 1.00 30.52 281 GLY A CA 1
ATOM 2204 C C . GLY A 1 281 ? 16.493 15.946 -0.213 1.00 30.52 281 GLY A C 1
ATOM 2205 O O . GLY A 1 281 ? 17.670 16.295 -0.352 1.00 30.52 281 GLY A O 1
ATOM 2206 N N . GLY A 1 282 ? 16.124 14.671 -0.171 1.00 34.06 282 GLY A N 1
ATOM 2207 C CA . GLY A 1 282 ? 17.001 13.596 -0.587 1.00 34.06 282 GLY A CA 1
ATOM 2208 C C . GLY A 1 282 ? 17.284 13.765 -2.072 1.00 34.06 282 GLY A C 1
ATOM 2209 O O . GLY A 1 282 ? 16.460 13.399 -2.896 1.00 34.06 282 GLY A O 1
ATOM 2210 N N . GLY A 1 283 ? 18.439 14.336 -2.410 1.00 31.30 283 GLY A N 1
ATOM 2211 C CA . GLY A 1 283 ? 18.911 14.387 -3.792 1.00 31.30 283 GLY A CA 1
ATOM 2212 C C . GLY A 1 283 ? 19.535 15.716 -4.183 1.00 31.30 283 GLY A C 1
ATOM 2213 O O . GLY A 1 283 ? 18.960 16.491 -4.940 1.00 31.30 283 GLY A O 1
ATOM 2214 N N . GLY A 1 284 ? 20.771 15.950 -3.739 1.00 29.12 284 GLY A N 1
ATOM 2215 C CA . GLY A 1 284 ? 21.678 16.781 -4.527 1.00 29.12 284 GLY A CA 1
ATOM 2216 C C . GLY A 1 284 ? 21.936 16.125 -5.897 1.00 29.12 284 GLY A C 1
ATOM 2217 O O . GLY A 1 284 ? 21.837 14.901 -6.024 1.00 29.12 284 GLY A O 1
ATOM 2218 N N . PRO A 1 285 ? 22.279 16.903 -6.934 1.00 33.38 285 PRO A N 1
ATOM 2219 C CA . PRO A 1 285 ? 22.458 16.382 -8.285 1.00 33.38 285 PRO A CA 1
ATOM 2220 C C . PRO A 1 285 ? 23.687 15.459 -8.335 1.00 33.38 285 PRO A C 1
ATOM 2222 O O . PRO A 1 285 ? 24.818 15.942 -8.286 1.00 33.38 285 PRO A O 1
ATOM 2225 N N . GLY A 1 286 ? 23.484 14.138 -8.427 1.00 35.62 286 GLY A N 1
ATOM 2226 C CA . GLY A 1 286 ? 24.574 13.205 -8.759 1.00 35.62 286 GLY A CA 1
ATOM 2227 C C . GLY A 1 286 ? 24.628 11.832 -8.079 1.00 35.62 286 GLY A C 1
ATOM 2228 O O . GLY A 1 286 ? 25.670 11.192 -8.178 1.00 35.62 286 GLY A O 1
ATOM 2229 N N . GLY A 1 287 ? 23.574 11.344 -7.420 1.00 41.12 287 GLY A N 1
ATOM 2230 C CA . GLY A 1 287 ? 23.546 9.953 -6.946 1.00 41.12 287 GLY A CA 1
ATOM 2231 C C . GLY A 1 287 ? 22.203 9.584 -6.334 1.00 41.12 287 GLY A C 1
ATOM 2232 O O . GLY A 1 287 ? 21.938 9.933 -5.187 1.00 41.12 287 GLY A O 1
ATOM 2233 N N . GLY A 1 288 ? 21.342 8.921 -7.109 1.00 60.66 288 GLY A N 1
ATOM 2234 C CA . GLY A 1 288 ? 20.092 8.371 -6.587 1.00 60.66 288 GLY A CA 1
ATOM 2235 C C . GLY A 1 288 ? 20.382 7.269 -5.567 1.00 60.66 288 GLY A C 1
ATOM 2236 O O . GLY A 1 288 ? 21.338 6.521 -5.719 1.00 60.66 288 GLY A O 1
ATOM 2237 N N . ASN A 1 289 ? 19.556 7.166 -4.531 1.00 76.50 289 ASN A N 1
ATOM 2238 C CA . ASN A 1 289 ? 19.596 6.102 -3.517 1.00 76.50 289 ASN A CA 1
ATOM 2239 C C . ASN A 1 289 ? 18.859 4.814 -3.966 1.00 76.50 289 ASN A C 1
ATOM 2241 O O . ASN A 1 289 ? 18.559 3.943 -3.145 1.00 76.50 289 ASN A O 1
ATOM 2245 N N . GLY A 1 290 ? 18.534 4.725 -5.262 1.00 87.12 290 GLY A N 1
ATOM 2246 C CA . GLY A 1 290 ? 17.789 3.645 -5.912 1.00 87.12 290 GLY A CA 1
ATOM 2247 C C . GLY A 1 290 ? 16.270 3.803 -5.924 1.00 87.12 290 GLY A C 1
ATOM 2248 O O . GLY A 1 290 ? 15.613 3.076 -6.659 1.00 87.12 290 GLY A O 1
ATOM 2249 N N . ALA A 1 291 ? 15.693 4.748 -5.175 1.00 90.06 291 ALA A N 1
ATOM 2250 C CA . ALA A 1 291 ? 14.236 4.890 -5.073 1.00 90.06 291 ALA A CA 1
ATOM 2251 C C . ALA A 1 291 ? 13.556 5.324 -6.387 1.00 90.06 291 ALA A C 1
ATOM 2253 O O . ALA A 1 291 ? 12.367 5.110 -6.569 1.00 90.06 291 ALA A O 1
ATOM 2254 N N . ASN A 1 292 ? 14.303 5.884 -7.336 1.00 89.62 292 ASN A N 1
ATOM 2255 C CA . ASN A 1 292 ? 13.804 6.218 -8.674 1.00 89.62 292 ASN A CA 1
ATOM 2256 C C . ASN A 1 292 ? 13.899 5.059 -9.679 1.00 89.62 292 ASN A C 1
ATOM 2258 O O . ASN A 1 292 ? 13.601 5.261 -10.850 1.00 89.62 292 ASN A O 1
ATOM 2262 N N . LEU A 1 293 ? 14.356 3.879 -9.242 1.00 92.62 293 LEU A N 1
ATOM 2263 C CA . LEU A 1 293 ? 14.519 2.674 -10.062 1.00 92.62 293 LEU A CA 1
ATOM 2264 C C . LEU A 1 293 ? 15.453 2.840 -11.276 1.00 92.62 293 LEU A C 1
ATOM 2266 O O . LEU A 1 293 ? 15.488 1.984 -12.154 1.00 92.62 293 LEU A O 1
ATOM 2270 N N . ASN A 1 294 ? 16.262 3.899 -11.328 1.00 91.44 294 ASN A N 1
ATOM 2271 C CA . ASN A 1 294 ? 17.237 4.067 -12.398 1.00 91.44 294 ASN A CA 1
ATOM 2272 C C . ASN A 1 294 ? 18.482 3.221 -12.120 1.00 91.44 294 ASN A C 1
ATOM 2274 O O . ASN A 1 294 ? 19.079 3.309 -11.043 1.00 91.44 294 ASN A O 1
ATOM 2278 N N . TYR A 1 295 ? 18.918 2.451 -13.117 1.00 94.69 295 TYR A N 1
ATOM 2279 C CA . TYR A 1 295 ? 20.211 1.779 -13.056 1.00 94.69 295 TYR A CA 1
ATOM 2280 C C . TYR A 1 295 ? 21.349 2.808 -13.029 1.00 94.69 295 TYR A C 1
ATOM 2282 O O . TYR A 1 295 ? 21.395 3.729 -13.846 1.00 94.69 295 TYR A O 1
ATOM 2290 N N . SER A 1 296 ? 22.270 2.640 -12.082 1.00 93.75 296 SER A N 1
ATOM 2291 C CA . SER A 1 296 ? 23.436 3.507 -11.890 1.00 93.75 296 SER A CA 1
ATOM 2292 C C . SER A 1 296 ? 24.745 2.724 -11.974 1.00 93.75 296 SER A C 1
ATOM 2294 O O . SER A 1 296 ? 25.638 3.098 -12.733 1.00 93.75 296 SER A O 1
ATOM 2296 N N . ASP A 1 297 ? 24.848 1.628 -11.226 1.00 95.50 297 ASP A N 1
ATOM 2297 C CA . ASP A 1 297 ? 25.956 0.673 -11.248 1.00 95.50 297 ASP A CA 1
ATOM 2298 C C . ASP A 1 297 ? 25.532 -0.697 -10.671 1.00 95.50 297 ASP A C 1
ATOM 2300 O O . ASP A 1 297 ? 24.375 -0.901 -10.303 1.00 95.50 297 ASP A O 1
ATOM 2304 N N . ASP A 1 298 ? 26.477 -1.636 -10.570 1.00 96.62 298 ASP A N 1
ATOM 2305 C CA . ASP A 1 298 ? 26.270 -2.976 -9.993 1.00 96.62 298 ASP A CA 1
ATOM 2306 C C . ASP A 1 298 ? 26.328 -3.010 -8.449 1.00 96.62 298 ASP A C 1
ATOM 2308 O O . ASP A 1 298 ? 26.201 -4.071 -7.826 1.00 96.62 298 ASP A O 1
ATOM 2312 N N . SER A 1 299 ? 26.599 -1.878 -7.791 1.00 96.94 299 SER A N 1
ATOM 2313 C CA . SER A 1 299 ? 26.801 -1.831 -6.344 1.00 96.94 299 SER A CA 1
ATOM 2314 C C . SER A 1 299 ? 25.461 -1.816 -5.616 1.00 96.94 299 SER A C 1
ATOM 2316 O O . SER A 1 299 ? 24.698 -0.860 -5.707 1.00 96.94 299 SER A O 1
ATOM 2318 N N . LEU A 1 300 ? 25.201 -2.828 -4.779 1.00 95.88 300 LEU A N 1
ATOM 2319 C CA . LEU A 1 300 ? 23.967 -2.893 -3.979 1.00 95.88 300 LEU A CA 1
ATOM 2320 C C . LEU A 1 300 ? 23.768 -1.661 -3.078 1.00 95.88 300 LEU A C 1
ATOM 2322 O O . LEU A 1 300 ? 22.631 -1.277 -2.812 1.00 95.88 300 LEU A O 1
ATOM 2326 N N . ASN A 1 301 ? 24.854 -1.012 -2.645 1.00 94.00 301 ASN A N 1
ATOM 2327 C CA . ASN A 1 301 ? 24.788 0.193 -1.812 1.00 94.00 301 ASN A CA 1
ATOM 2328 C C . ASN A 1 301 ? 24.124 1.378 -2.532 1.00 94.00 301 ASN A C 1
ATOM 2330 O O . ASN A 1 301 ? 23.497 2.208 -1.872 1.00 94.00 301 ASN A O 1
ATOM 2334 N N . SER A 1 302 ? 24.229 1.441 -3.862 1.00 94.31 302 SER A N 1
ATOM 2335 C CA . SER A 1 302 ? 23.622 2.488 -4.693 1.00 94.31 302 SER A CA 1
ATOM 2336 C C . SER A 1 302 ? 22.092 2.419 -4.681 1.00 94.31 302 SER A C 1
ATOM 2338 O O . SER A 1 302 ? 21.427 3.408 -4.964 1.00 94.31 302 SER A O 1
ATOM 2340 N N . TYR A 1 303 ? 21.533 1.278 -4.265 1.00 93.81 303 TYR A N 1
ATOM 2341 C CA . TYR A 1 303 ? 20.094 1.016 -4.204 1.00 93.81 303 TYR A CA 1
ATOM 2342 C C . TYR A 1 303 ? 19.586 0.780 -2.779 1.00 93.81 303 TYR A C 1
ATOM 2344 O O . TYR A 1 303 ? 18.539 0.168 -2.577 1.00 93.81 303 TYR A O 1
ATOM 2352 N N . SER A 1 304 ? 20.339 1.235 -1.774 1.00 92.56 304 SER A N 1
ATOM 2353 C CA . SER A 1 304 ? 20.049 0.955 -0.363 1.00 92.56 304 SER A CA 1
ATOM 2354 C C . SER A 1 304 ? 18.633 1.336 0.080 1.00 92.56 304 SER A C 1
ATOM 2356 O O . SER A 1 304 ? 18.089 0.654 0.944 1.00 92.56 304 SER A O 1
ATOM 2358 N N . THR A 1 305 ? 17.994 2.347 -0.520 1.00 92.00 305 THR A N 1
ATOM 2359 C CA . THR A 1 305 ? 16.604 2.701 -0.184 1.00 92.00 305 THR A CA 1
ATOM 2360 C C . THR A 1 305 ? 15.606 1.608 -0.559 1.00 92.00 305 THR A C 1
ATOM 2362 O O . THR A 1 305 ? 14.627 1.432 0.159 1.00 92.00 305 THR A O 1
ATOM 2365 N N . ILE A 1 306 ? 15.868 0.824 -1.611 1.00 94.44 306 ILE A N 1
ATOM 2366 C CA . ILE A 1 306 ? 15.021 -0.324 -1.962 1.00 94.44 306 ILE A CA 1
ATOM 2367 C C . ILE A 1 306 ? 15.107 -1.381 -0.856 1.00 94.44 306 ILE A C 1
ATOM 2369 O O . ILE A 1 306 ? 14.088 -1.814 -0.328 1.00 94.44 306 ILE A O 1
ATOM 2373 N N . TRP A 1 307 ? 16.323 -1.753 -0.447 1.00 94.06 307 TRP A N 1
ATOM 2374 C CA . TRP A 1 307 ? 16.535 -2.821 0.539 1.00 94.06 307 TRP A CA 1
ATOM 2375 C C . TRP A 1 307 ? 16.109 -2.414 1.949 1.00 94.06 307 TRP A C 1
ATOM 2377 O O . TRP A 1 307 ? 15.575 -3.232 2.689 1.00 94.06 307 TRP A O 1
ATOM 2387 N N . ASN A 1 308 ? 16.311 -1.145 2.313 1.00 92.19 308 ASN A N 1
ATOM 2388 C CA . ASN A 1 308 ? 15.839 -0.593 3.583 1.00 92.19 308 ASN A CA 1
ATOM 2389 C C . ASN A 1 308 ? 14.307 -0.573 3.674 1.00 92.19 308 ASN A C 1
ATOM 2391 O O . ASN A 1 308 ? 13.774 -0.522 4.777 1.00 92.19 308 ASN A O 1
ATOM 2395 N N . GLY A 1 309 ? 13.622 -0.584 2.529 1.00 92.06 309 GLY A N 1
ATOM 2396 C CA . GLY A 1 309 ? 12.172 -0.684 2.424 1.00 92.06 309 GLY A CA 1
ATOM 2397 C C . GLY A 1 309 ? 11.662 -2.112 2.234 1.00 92.06 309 GLY A C 1
ATOM 2398 O O . GLY A 1 309 ? 10.526 -2.274 1.806 1.00 92.06 309 GLY A O 1
ATOM 2399 N N . ALA A 1 310 ? 12.468 -3.153 2.463 1.00 94.81 310 ALA A N 1
ATOM 2400 C CA . ALA A 1 310 ? 12.004 -4.531 2.320 1.00 94.81 310 ALA A CA 1
ATOM 2401 C C . ALA A 1 310 ? 10.841 -4.825 3.284 1.00 94.81 310 ALA A C 1
ATOM 2403 O O . ALA A 1 310 ? 10.974 -4.656 4.493 1.00 94.81 310 ALA A O 1
ATOM 2404 N N . VAL A 1 311 ? 9.713 -5.277 2.733 1.00 93.56 311 VAL A N 1
ATOM 2405 C CA . VAL A 1 311 ? 8.523 -5.696 3.492 1.00 93.56 311 VAL A CA 1
ATOM 2406 C C . VAL A 1 311 ? 8.689 -7.133 3.986 1.00 93.56 311 VAL A C 1
ATOM 2408 O O . VAL A 1 311 ? 8.228 -7.483 5.066 1.00 93.56 311 VAL A O 1
ATOM 2411 N N . ASN A 1 312 ? 9.388 -7.965 3.212 1.00 92.25 312 ASN A N 1
ATOM 2412 C CA . ASN A 1 312 ? 9.715 -9.335 3.578 1.00 92.25 312 ASN A CA 1
ATOM 2413 C C . ASN A 1 312 ? 11.221 -9.624 3.459 1.00 92.25 312 ASN A C 1
ATOM 2415 O O . ASN A 1 312 ? 11.976 -8.924 2.777 1.00 92.25 312 ASN A O 1
ATOM 2419 N N . ASP A 1 313 ? 11.666 -10.676 4.152 1.00 92.69 313 ASP A N 1
ATOM 2420 C CA . ASP A 1 313 ? 13.080 -11.043 4.232 1.00 92.69 313 ASP A CA 1
ATOM 2421 C C . ASP A 1 313 ? 13.664 -11.345 2.847 1.00 92.69 313 ASP A C 1
ATOM 2423 O O . ASP A 1 313 ? 13.268 -12.302 2.176 1.00 92.69 313 ASP A O 1
ATOM 2427 N N . SER A 1 314 ? 14.676 -10.570 2.455 1.00 93.75 314 SER A N 1
ATOM 2428 C CA . SER A 1 314 ? 15.408 -10.721 1.196 1.00 93.75 314 SER A CA 1
ATOM 2429 C C . SER A 1 314 ? 16.918 -10.789 1.429 1.00 93.75 314 SER A C 1
ATOM 2431 O O . SER A 1 314 ? 17.442 -10.342 2.448 1.00 93.75 314 SER A O 1
ATOM 2433 N N . THR A 1 315 ? 17.637 -11.394 0.487 1.00 96.38 315 THR A N 1
ATOM 2434 C CA . THR A 1 315 ? 19.092 -11.587 0.540 1.00 96.38 315 THR A CA 1
ATOM 2435 C C . THR A 1 315 ? 19.805 -10.755 -0.520 1.00 96.38 315 THR A C 1
ATOM 2437 O O . THR A 1 315 ? 19.218 -10.398 -1.539 1.00 96.38 315 THR A O 1
ATOM 2440 N N . ASP A 1 316 ? 21.121 -10.575 -0.383 1.00 97.38 316 ASP A N 1
ATOM 2441 C CA . ASP A 1 316 ? 21.954 -9.959 -1.424 1.00 97.38 316 ASP A CA 1
ATOM 2442 C C . ASP A 1 316 ? 21.813 -10.625 -2.807 1.00 97.38 316 ASP A C 1
ATOM 2444 O O . ASP A 1 316 ? 22.075 -10.003 -3.836 1.00 97.38 316 ASP A O 1
ATOM 2448 N N . ALA A 1 317 ? 21.479 -11.921 -2.860 1.00 97.56 317 ALA A N 1
ATOM 2449 C CA . ALA A 1 317 ? 21.241 -12.613 -4.124 1.00 97.56 317 ALA A CA 1
ATOM 2450 C C . ALA A 1 317 ? 19.923 -12.172 -4.775 1.00 97.56 317 ALA A C 1
ATOM 2452 O O . ALA A 1 317 ? 19.848 -12.120 -5.999 1.00 97.56 317 ALA A O 1
ATOM 2453 N N . ASP A 1 318 ? 18.913 -11.846 -3.969 1.00 97.50 318 ASP A N 1
ATOM 2454 C CA . ASP A 1 318 ? 17.647 -11.277 -4.429 1.00 97.50 318 ASP A CA 1
ATOM 2455 C C . ASP A 1 318 ? 17.854 -9.829 -4.889 1.00 97.50 318 ASP A C 1
ATOM 2457 O O . ASP A 1 318 ? 17.496 -9.482 -6.013 1.00 97.50 318 ASP A O 1
ATOM 2461 N N . HIS A 1 319 ? 18.585 -9.029 -4.106 1.00 97.81 319 HIS A N 1
ATOM 2462 C CA . HIS A 1 319 ? 18.944 -7.651 -4.468 1.00 97.81 319 HIS A CA 1
ATOM 2463 C C . HIS A 1 319 ? 19.732 -7.580 -5.780 1.00 97.81 319 HIS A C 1
ATOM 2465 O O . HIS A 1 319 ? 19.461 -6.732 -6.626 1.00 97.81 319 HIS A O 1
ATOM 2471 N N . ARG A 1 320 ? 20.672 -8.510 -6.007 1.00 98.31 320 ARG A N 1
ATOM 2472 C CA . ARG A 1 320 ? 21.403 -8.597 -7.282 1.00 98.31 320 ARG A CA 1
ATOM 2473 C C . ARG A 1 320 ? 20.485 -8.860 -8.474 1.00 98.31 320 ARG A C 1
ATOM 2475 O O . ARG A 1 320 ? 20.733 -8.292 -9.530 1.00 98.31 320 ARG A O 1
ATOM 2482 N N . ARG A 1 321 ? 19.432 -9.674 -8.326 1.00 98.06 321 ARG A N 1
ATOM 2483 C CA . ARG A 1 321 ? 18.464 -9.889 -9.416 1.00 98.06 321 ARG A CA 1
ATOM 2484 C C . ARG A 1 321 ? 17.715 -8.610 -9.760 1.00 98.06 321 ARG A C 1
ATOM 2486 O O . ARG A 1 321 ? 17.548 -8.330 -10.941 1.00 98.06 321 ARG A O 1
ATOM 2493 N N . VAL A 1 322 ? 17.325 -7.830 -8.751 1.00 98.19 322 VAL A N 1
ATOM 2494 C CA . VAL A 1 322 ? 16.707 -6.516 -8.965 1.00 98.19 322 VAL A CA 1
ATOM 2495 C C . VAL A 1 322 ? 17.661 -5.593 -9.725 1.00 98.19 322 VAL A C 1
ATOM 2497 O O . VAL A 1 322 ? 17.270 -5.058 -10.753 1.00 98.19 322 VAL A O 1
ATOM 2500 N N . VAL A 1 323 ? 18.924 -5.460 -9.300 1.00 98.31 323 VAL A N 1
ATOM 2501 C CA . VAL A 1 323 ? 19.912 -4.608 -9.997 1.00 98.31 323 VAL A CA 1
ATOM 2502 C C . VAL A 1 323 ? 20.133 -5.054 -11.445 1.00 98.31 323 VAL A C 1
ATOM 2504 O O . VAL A 1 323 ? 20.127 -4.218 -12.344 1.00 98.31 323 VAL A O 1
ATOM 2507 N N . THR A 1 324 ? 20.251 -6.363 -11.694 1.00 98.44 324 THR A N 1
ATOM 2508 C CA . THR A 1 324 ? 20.328 -6.908 -13.058 1.00 98.44 324 THR A CA 1
ATOM 2509 C C . THR A 1 324 ? 19.091 -6.541 -13.879 1.00 98.44 324 THR A C 1
ATOM 2511 O O . THR A 1 324 ? 19.223 -6.098 -15.015 1.00 98.44 324 THR A O 1
ATOM 2514 N N . ALA A 1 325 ? 17.890 -6.671 -13.316 1.00 98.25 325 ALA A N 1
ATOM 2515 C CA . ALA A 1 325 ? 16.667 -6.290 -14.011 1.00 98.25 325 ALA A CA 1
ATOM 2516 C C . ALA A 1 325 ? 16.632 -4.788 -14.341 1.00 98.25 325 ALA A C 1
ATOM 2518 O O . ALA A 1 325 ? 16.315 -4.428 -15.472 1.00 98.25 325 ALA A O 1
ATOM 2519 N N . LEU A 1 326 ? 17.038 -3.917 -13.408 1.00 97.56 326 LEU A N 1
ATOM 2520 C CA . LEU A 1 326 ? 17.146 -2.473 -13.652 1.00 97.56 326 LEU A CA 1
ATOM 2521 C C . LEU A 1 326 ? 18.139 -2.153 -14.778 1.00 97.56 326 LEU A C 1
ATOM 2523 O O . LEU A 1 326 ? 17.861 -1.284 -15.605 1.00 97.56 326 LEU A O 1
ATOM 2527 N N . GLN A 1 327 ? 19.271 -2.861 -14.842 1.00 97.62 327 GLN A N 1
ATOM 2528 C CA . GLN A 1 327 ? 20.236 -2.714 -15.932 1.00 97.62 327 GLN A CA 1
ATOM 2529 C C . GLN A 1 327 ? 19.595 -3.035 -17.287 1.00 97.62 327 GLN A C 1
ATOM 2531 O O . GLN A 1 327 ? 19.653 -2.221 -18.206 1.00 97.62 327 GLN A O 1
ATOM 2536 N N . HIS A 1 328 ? 18.949 -4.196 -17.406 1.00 97.69 328 HIS A N 1
ATOM 2537 C CA . HIS A 1 328 ? 18.309 -4.625 -18.649 1.00 97.69 328 HIS A CA 1
ATOM 2538 C C . HIS A 1 328 ? 17.177 -3.687 -19.086 1.00 97.69 328 HIS A C 1
ATOM 2540 O O . HIS A 1 328 ? 17.051 -3.393 -20.275 1.00 97.69 328 HIS A O 1
ATOM 2546 N N . VAL A 1 329 ? 16.405 -3.159 -18.130 1.00 95.19 329 VAL A N 1
ATOM 2547 C CA . VAL A 1 329 ? 15.387 -2.130 -18.386 1.00 95.19 329 VAL A CA 1
ATOM 2548 C C . VAL A 1 329 ? 16.021 -0.855 -18.938 1.00 95.19 329 VAL A C 1
ATOM 2550 O O . VAL A 1 329 ? 15.582 -0.378 -19.978 1.00 95.19 329 VAL A O 1
ATOM 2553 N N . SER A 1 330 ? 17.083 -0.356 -18.299 1.00 94.31 330 SER A N 1
ATOM 2554 C CA . SER A 1 330 ? 17.823 0.843 -18.730 1.00 94.31 330 SER A CA 1
ATOM 2555 C C . SER A 1 330 ? 18.465 0.684 -20.116 1.00 94.31 330 SER A C 1
ATOM 2557 O O . SER A 1 330 ? 18.537 1.625 -20.901 1.00 94.31 330 SER A O 1
ATOM 2559 N N . GLU A 1 331 ? 18.907 -0.527 -20.457 1.00 95.69 331 GLU A N 1
ATOM 2560 C CA . GLU A 1 331 ? 19.488 -0.841 -21.766 1.00 95.69 331 GLU A CA 1
ATOM 2561 C C . GLU A 1 331 ? 18.431 -1.182 -22.836 1.00 95.69 331 GLU A C 1
ATOM 2563 O O . GLU A 1 331 ? 18.772 -1.331 -24.013 1.00 95.69 331 GLU A O 1
ATOM 2568 N N . GLY A 1 332 ? 17.157 -1.329 -22.455 1.00 94.62 332 GLY A N 1
ATOM 2569 C CA . GLY A 1 332 ? 16.077 -1.743 -23.353 1.00 94.62 332 GLY A CA 1
ATOM 2570 C C . GLY A 1 332 ? 16.226 -3.177 -23.875 1.00 94.62 332 GLY A C 1
ATOM 2571 O O . GLY A 1 332 ? 15.812 -3.474 -24.998 1.00 94.62 332 GLY A O 1
ATOM 2572 N N . THR A 1 333 ? 16.848 -4.071 -23.102 1.00 96.69 333 THR A N 1
ATOM 2573 C CA . THR A 1 333 ? 17.143 -5.450 -23.516 1.00 96.69 333 THR A CA 1
ATOM 2574 C C . THR A 1 333 ? 16.320 -6.465 -22.730 1.00 96.69 333 THR A C 1
ATOM 2576 O O . THR A 1 333 ? 16.138 -6.337 -21.527 1.00 96.69 333 THR A O 1
ATOM 2579 N N . GLU A 1 334 ? 15.814 -7.495 -23.420 1.00 95.81 334 GLU A N 1
ATOM 2580 C CA . GLU A 1 334 ? 15.118 -8.642 -22.804 1.00 95.81 334 GLU A CA 1
ATOM 2581 C C . GLU A 1 334 ? 13.988 -8.249 -21.826 1.00 95.81 334 GLU A C 1
ATOM 2583 O O . GLU A 1 334 ? 13.773 -8.910 -20.810 1.00 95.81 334 GLU A O 1
ATOM 2588 N N . LEU A 1 335 ? 13.252 -7.172 -22.129 1.00 94.81 335 LEU A N 1
ATOM 2589 C CA . LEU A 1 335 ? 12.274 -6.561 -21.221 1.00 94.81 335 LEU A CA 1
ATOM 2590 C C . LEU A 1 335 ? 11.238 -7.563 -20.696 1.00 94.81 335 LEU A C 1
ATOM 2592 O O . LEU A 1 335 ? 10.942 -7.579 -19.508 1.00 94.81 335 LEU A O 1
ATOM 2596 N N . GLU A 1 336 ? 10.730 -8.462 -21.536 1.00 95.38 336 GLU A N 1
ATOM 2597 C CA . GL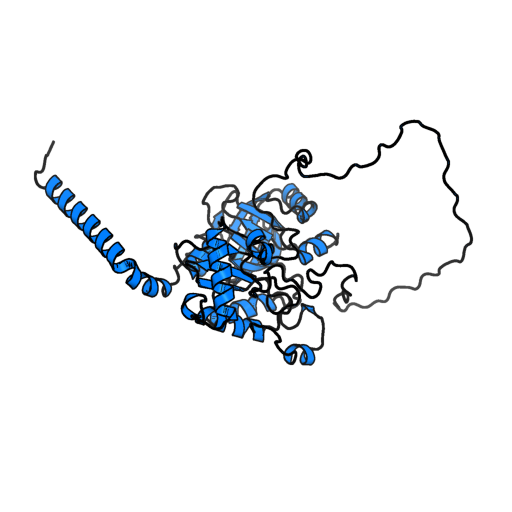U A 1 336 ? 9.731 -9.459 -21.140 1.00 95.38 336 GLU A CA 1
ATOM 2598 C C . GLU A 1 336 ? 10.242 -10.455 -20.082 1.00 95.38 336 GLU A C 1
ATOM 2600 O O . GLU A 1 336 ? 9.435 -11.057 -19.356 1.00 95.38 336 GLU A O 1
ATOM 2605 N N . THR A 1 337 ? 11.566 -10.614 -19.983 1.00 97.06 337 THR A N 1
ATOM 2606 C CA . THR A 1 337 ? 12.251 -11.417 -18.962 1.00 97.06 337 THR A CA 1
ATOM 2607 C C . THR A 1 337 ? 12.335 -10.668 -17.635 1.00 97.06 337 THR A C 1
ATOM 2609 O O . THR A 1 337 ? 12.080 -11.264 -16.589 1.00 97.06 337 THR A O 1
ATOM 2612 N N . TYR A 1 338 ? 12.667 -9.377 -17.674 1.00 97.62 338 TYR A N 1
ATOM 2613 C CA . TYR A 1 338 ? 13.053 -8.603 -16.491 1.00 97.62 338 TYR A CA 1
ATOM 2614 C C . TYR A 1 338 ? 11.950 -7.709 -15.923 1.00 97.62 338 TYR A C 1
ATOM 2616 O O . TYR A 1 338 ? 12.051 -7.294 -14.772 1.00 97.62 338 TYR A O 1
ATOM 2624 N N . ILE A 1 339 ? 10.873 -7.453 -16.668 1.00 96.69 339 ILE A N 1
ATOM 2625 C CA . ILE A 1 339 ? 9.712 -6.691 -16.197 1.00 96.69 339 ILE A CA 1
ATOM 2626 C C . ILE A 1 339 ? 8.385 -7.313 -16.630 1.00 96.69 339 ILE A C 1
ATOM 2628 O O . ILE A 1 339 ? 8.277 -7.984 -17.663 1.00 96.69 339 ILE A O 1
ATOM 2632 N N . ASP A 1 340 ? 7.332 -7.087 -15.844 1.00 96.31 340 ASP A N 1
ATOM 2633 C CA . ASP A 1 340 ? 5.961 -7.324 -16.293 1.00 96.31 340 ASP A CA 1
ATOM 2634 C C . ASP A 1 340 ? 5.480 -6.187 -17.200 1.00 96.31 340 ASP A C 1
ATOM 2636 O O . ASP A 1 340 ? 4.824 -5.246 -16.766 1.00 96.31 340 ASP A O 1
ATOM 2640 N N . VAL A 1 341 ? 5.855 -6.267 -18.481 1.00 95.94 341 VAL A N 1
ATOM 2641 C CA . VAL A 1 341 ? 5.576 -5.229 -19.489 1.00 95.94 341 VAL A CA 1
ATOM 2642 C C . VAL A 1 341 ? 4.092 -4.850 -19.544 1.00 95.94 341 VAL A C 1
ATOM 2644 O O . VAL A 1 341 ? 3.774 -3.671 -19.677 1.00 95.94 341 VAL A O 1
ATOM 2647 N N . GLU A 1 342 ? 3.184 -5.826 -19.443 1.00 95.44 342 GLU A N 1
ATOM 2648 C CA . GLU A 1 342 ? 1.740 -5.575 -19.508 1.00 95.44 342 GLU A CA 1
ATOM 2649 C C . GLU A 1 342 ? 1.262 -4.815 -18.268 1.00 95.44 342 GLU A C 1
ATOM 2651 O O . GLU A 1 342 ? 0.635 -3.763 -18.406 1.00 95.44 342 GLU A O 1
ATOM 2656 N N . ASN A 1 343 ? 1.619 -5.288 -17.068 1.00 96.56 343 ASN A N 1
ATOM 2657 C CA . ASN A 1 343 ? 1.211 -4.611 -15.841 1.00 96.56 343 ASN A CA 1
ATOM 2658 C C . ASN A 1 343 ? 1.814 -3.207 -15.729 1.00 96.56 343 ASN A C 1
ATOM 2660 O O . ASN A 1 343 ? 1.105 -2.256 -15.413 1.00 96.56 343 ASN A O 1
ATOM 2664 N N . ILE A 1 344 ? 3.101 -3.050 -16.055 1.00 95.25 344 ILE A N 1
ATOM 2665 C CA . ILE A 1 344 ? 3.761 -1.742 -16.036 1.00 95.25 344 ILE A CA 1
ATOM 2666 C C . ILE A 1 344 ? 3.104 -0.794 -17.042 1.00 95.25 344 ILE A C 1
ATOM 2668 O O . ILE A 1 344 ? 2.861 0.358 -16.704 1.00 95.25 344 ILE A O 1
ATOM 2672 N N . ALA A 1 345 ? 2.747 -1.242 -18.249 1.00 95.56 345 ALA A N 1
ATOM 2673 C CA . ALA A 1 345 ? 2.038 -0.385 -19.201 1.00 95.56 345 ALA A CA 1
ATOM 2674 C C . ALA A 1 345 ? 0.672 0.084 -18.661 1.00 95.56 345 ALA A C 1
ATOM 2676 O O . ALA A 1 345 ? 0.336 1.265 -18.788 1.00 95.56 345 ALA A O 1
ATOM 2677 N N . ASN A 1 346 ? -0.087 -0.809 -18.015 1.00 96.94 346 ASN A N 1
ATOM 2678 C CA . ASN A 1 346 ? -1.369 -0.474 -17.389 1.00 96.94 346 ASN A CA 1
ATOM 2679 C C . ASN A 1 346 ? -1.190 0.491 -16.207 1.00 96.94 346 ASN A C 1
ATOM 2681 O O . ASN A 1 346 ? -1.901 1.495 -16.121 1.00 96.94 346 ASN A O 1
ATOM 2685 N N . TYR A 1 347 ? -0.198 0.235 -15.348 1.00 96.06 347 TYR A N 1
ATOM 2686 C CA . TYR A 1 347 ? 0.190 1.119 -14.252 1.00 96.06 347 TYR A CA 1
ATOM 2687 C C . TYR A 1 347 ? 0.520 2.521 -14.773 1.00 96.06 347 TYR A C 1
ATOM 2689 O O . TYR A 1 347 ? -0.052 3.511 -14.322 1.00 96.06 347 TYR A O 1
ATOM 2697 N N . MET A 1 348 ? 1.395 2.606 -15.776 1.00 93.62 348 MET A N 1
ATOM 2698 C CA . MET A 1 348 ? 1.884 3.869 -16.326 1.00 93.62 348 MET A CA 1
ATOM 2699 C C . MET A 1 348 ? 0.775 4.679 -16.988 1.00 93.62 348 MET A C 1
ATOM 2701 O O . MET A 1 348 ? 0.789 5.905 -16.890 1.00 93.62 348 MET A O 1
ATOM 2705 N N . ALA A 1 349 ? -0.201 4.024 -17.625 1.00 94.56 349 ALA A N 1
ATOM 2706 C CA . ALA A 1 349 ? -1.350 4.699 -18.220 1.00 94.56 349 ALA A CA 1
ATOM 2707 C C . ALA A 1 349 ? -2.178 5.450 -17.164 1.00 94.56 349 ALA A C 1
ATOM 2709 O O . ALA A 1 349 ? -2.486 6.630 -17.346 1.00 94.56 349 ALA A O 1
ATOM 2710 N N . VAL A 1 350 ? -2.499 4.793 -16.047 1.00 96.19 350 VAL A N 1
ATOM 2711 C CA . VAL A 1 350 ? -3.274 5.402 -14.954 1.00 96.19 350 VAL A CA 1
ATOM 2712 C C . VAL A 1 350 ? -2.427 6.407 -14.175 1.00 96.19 350 VAL A C 1
ATOM 2714 O O . VAL A 1 350 ? -2.880 7.522 -13.930 1.00 96.19 350 VAL A O 1
ATOM 2717 N N . HIS A 1 351 ? -1.183 6.057 -13.845 1.00 93.62 351 HIS A N 1
ATOM 2718 C CA . HIS A 1 351 ? -0.252 6.924 -13.126 1.00 93.62 351 HIS A CA 1
ATOM 2719 C C . HIS A 1 351 ? -0.034 8.251 -13.869 1.00 93.62 351 HIS A C 1
ATOM 2721 O O . HIS A 1 351 ? -0.232 9.321 -13.292 1.00 93.62 351 HIS A O 1
ATOM 2727 N N . SER A 1 352 ? 0.243 8.191 -15.175 1.00 89.81 352 SER A N 1
ATOM 2728 C CA . SER A 1 352 ? 0.409 9.381 -16.021 1.00 89.81 352 SER A CA 1
ATOM 2729 C C . SER A 1 352 ? -0.868 10.218 -16.100 1.00 89.81 352 SER A C 1
ATOM 2731 O O . SER A 1 352 ? -0.810 11.440 -16.009 1.00 89.81 352 SER A O 1
ATOM 2733 N N . PHE A 1 353 ? -2.033 9.575 -16.237 1.00 91.50 353 PHE A N 1
ATOM 2734 C CA . PHE A 1 353 ? -3.322 10.273 -16.245 1.00 91.50 353 PHE A CA 1
ATOM 2735 C C . PHE A 1 353 ? -3.613 10.973 -14.913 1.00 91.50 353 PHE A C 1
ATOM 2737 O O . PHE A 1 353 ? -4.213 12.046 -14.891 1.00 91.50 353 PHE A O 1
ATOM 2744 N N . SER A 1 354 ? -3.194 10.368 -13.801 1.00 91.69 354 SER A N 1
ATOM 2745 C CA . SER A 1 354 ? -3.469 10.882 -12.464 1.00 91.69 354 SER A CA 1
ATOM 2746 C C . SER A 1 354 ? -2.677 12.138 -12.109 1.00 91.69 354 SER A C 1
ATOM 2748 O O . SER A 1 354 ? -3.078 12.832 -11.184 1.00 91.69 354 SER A O 1
ATOM 2750 N N . VAL A 1 355 ? -1.573 12.441 -12.806 1.00 89.12 355 VAL A N 1
ATOM 2751 C CA . VAL A 1 355 ? -0.666 13.554 -12.467 1.00 89.12 355 VAL A CA 1
ATOM 2752 C C . VAL A 1 355 ? -0.301 13.527 -10.971 1.00 89.12 355 VAL A C 1
ATOM 2754 O O . VAL A 1 355 ? -0.504 14.499 -10.237 1.00 89.12 355 VAL A O 1
ATOM 2757 N N . ASN A 1 356 ? 0.134 12.357 -10.486 1.00 88.44 356 ASN A N 1
ATOM 2758 C CA . ASN A 1 356 ? 0.561 12.179 -9.101 1.00 88.44 356 ASN A CA 1
ATOM 2759 C C . ASN A 1 356 ? 2.073 12.410 -8.974 1.00 88.44 356 ASN A C 1
ATOM 2761 O O . ASN A 1 356 ? 2.874 11.489 -9.127 1.00 88.44 356 ASN A O 1
ATOM 2765 N N . GLU A 1 357 ? 2.451 13.656 -8.698 1.00 86.12 357 GLU A N 1
ATOM 2766 C CA . GLU A 1 357 ? 3.845 14.061 -8.474 1.00 86.12 357 GLU A CA 1
ATOM 2767 C C . GLU A 1 357 ? 4.393 13.610 -7.112 1.00 86.12 357 GLU A C 1
ATOM 2769 O O . GLU A 1 357 ? 5.603 13.633 -6.909 1.00 86.12 357 GLU A O 1
ATOM 2774 N N . ASP A 1 358 ? 3.536 13.142 -6.201 1.00 87.00 358 ASP A N 1
ATOM 2775 C CA . ASP A 1 358 ? 3.931 12.548 -4.918 1.00 87.00 358 ASP A CA 1
ATOM 2776 C C . ASP A 1 358 ? 4.123 11.030 -5.070 1.00 87.00 358 ASP A C 1
ATOM 2778 O O . ASP A 1 358 ? 3.640 10.241 -4.268 1.00 87.00 358 ASP A O 1
ATOM 2782 N N . SER A 1 359 ? 4.722 10.588 -6.180 1.00 88.00 359 SER A N 1
ATOM 2783 C CA . SER A 1 359 ? 4.909 9.165 -6.486 1.00 88.00 359 SER A CA 1
ATOM 2784 C C . SER A 1 359 ? 6.178 8.927 -7.331 1.00 88.00 359 SER A C 1
ATOM 2786 O O . SER A 1 359 ? 7.114 9.728 -7.277 1.00 88.00 359 SER A O 1
ATOM 2788 N N . LEU A 1 360 ? 6.267 7.826 -8.088 1.00 84.44 360 LEU A N 1
ATOM 2789 C CA . LEU A 1 360 ? 7.465 7.424 -8.842 1.00 84.44 360 LEU A CA 1
ATOM 2790 C C . LEU A 1 360 ? 7.932 8.485 -9.858 1.00 84.44 360 LEU A C 1
ATOM 2792 O O . LEU A 1 360 ? 9.135 8.671 -10.023 1.00 84.44 360 LEU A O 1
ATOM 2796 N N . SER A 1 361 ? 7.008 9.195 -10.516 1.00 78.62 361 SER A N 1
ATOM 2797 C CA . SER A 1 361 ? 7.320 10.298 -11.442 1.00 78.62 361 SER A CA 1
ATOM 2798 C C . SER A 1 361 ? 7.765 11.592 -10.750 1.00 78.62 361 SER A C 1
ATOM 2800 O O . SER A 1 361 ? 8.146 12.548 -11.421 1.00 78.62 361 SER A O 1
ATOM 2802 N N . GLY A 1 362 ? 7.673 11.645 -9.422 1.00 76.81 362 GLY A N 1
ATOM 2803 C CA . GLY A 1 362 ? 7.984 12.804 -8.601 1.00 76.81 362 GLY A CA 1
ATOM 2804 C C . GLY A 1 362 ? 9.467 13.002 -8.322 1.00 76.81 362 GLY A C 1
ATOM 2805 O O . GLY A 1 362 ? 10.286 12.093 -8.450 1.00 76.81 362 GLY A O 1
ATOM 2806 N N . SER A 1 363 ? 9.811 14.188 -7.820 1.00 74.88 363 SER A N 1
ATOM 2807 C CA . SER A 1 363 ? 11.184 14.502 -7.392 1.00 74.88 363 SER A CA 1
ATOM 2808 C C . SER A 1 363 ? 11.682 13.628 -6.231 1.00 74.88 363 SER A C 1
ATOM 2810 O O . SER A 1 363 ? 12.889 13.439 -6.086 1.00 74.88 363 SER A O 1
ATOM 2812 N N . MET A 1 364 ? 10.766 13.081 -5.425 1.00 78.88 364 MET A N 1
ATOM 2813 C CA . MET A 1 364 ? 11.078 12.267 -4.246 1.00 78.88 364 MET A CA 1
ATOM 2814 C C . MET A 1 364 ? 11.075 10.754 -4.521 1.00 78.88 364 MET A C 1
ATOM 2816 O O . MET A 1 364 ? 11.643 10.013 -3.722 1.00 78.88 364 MET A O 1
ATOM 2820 N N . ALA A 1 365 ? 10.473 10.305 -5.633 1.00 85.50 365 ALA A N 1
ATOM 2821 C CA . ALA A 1 365 ? 10.377 8.904 -6.057 1.00 85.50 365 ALA A CA 1
ATOM 2822 C C . ALA A 1 365 ? 10.004 7.920 -4.921 1.00 85.50 365 ALA A C 1
ATOM 2824 O O . ALA A 1 365 ? 10.813 7.104 -4.483 1.00 85.50 365 ALA A O 1
ATOM 2825 N N . HIS A 1 366 ? 8.765 8.009 -4.439 1.00 86.31 366 HIS A N 1
ATOM 2826 C CA . HIS A 1 366 ? 8.202 7.213 -3.335 1.00 86.31 366 HIS A CA 1
ATOM 2827 C C . HIS A 1 366 ? 6.745 6.838 -3.656 1.00 86.31 366 HIS A C 1
ATOM 2829 O O . HIS A 1 366 ? 6.335 6.955 -4.808 1.00 86.31 366 HIS A O 1
ATOM 2835 N N . ASN A 1 367 ? 5.966 6.361 -2.678 1.00 90.94 367 ASN A N 1
ATOM 2836 C CA . ASN A 1 367 ? 4.548 6.003 -2.852 1.00 90.94 367 ASN A CA 1
ATOM 2837 C C . ASN A 1 367 ? 4.309 5.009 -4.005 1.00 90.94 367 ASN A C 1
ATOM 2839 O O . ASN A 1 367 ? 3.440 5.166 -4.865 1.00 90.94 367 ASN A O 1
ATOM 2843 N N . TYR A 1 368 ? 5.114 3.953 -4.003 1.00 94.44 368 TYR A N 1
ATOM 2844 C CA . TYR A 1 368 ? 4.917 2.747 -4.793 1.00 94.44 368 TYR A CA 1
ATOM 2845 C C . TYR A 1 368 ? 5.552 1.565 -4.051 1.00 94.44 368 TYR A C 1
ATOM 2847 O O . TYR A 1 368 ? 6.400 1.754 -3.173 1.00 94.44 368 TYR A O 1
ATOM 2855 N N . TYR A 1 369 ? 5.170 0.347 -4.426 1.00 97.00 369 TYR A N 1
ATOM 2856 C CA . TYR A 1 369 ? 5.928 -0.850 -4.072 1.00 97.00 369 TYR A CA 1
ATOM 2857 C C . TYR A 1 369 ? 6.605 -1.427 -5.310 1.00 97.00 369 TYR A C 1
ATOM 2859 O O . TYR A 1 369 ? 6.033 -1.443 -6.401 1.00 97.00 369 TYR A O 1
ATOM 2867 N N . LEU A 1 370 ? 7.822 -1.927 -5.126 1.00 97.38 370 LEU A N 1
ATOM 2868 C CA . LEU A 1 370 ? 8.531 -2.752 -6.089 1.00 97.38 370 LEU A CA 1
ATOM 2869 C C . LEU A 1 370 ? 8.359 -4.215 -5.690 1.00 97.38 370 LEU A C 1
ATOM 2871 O O . LEU A 1 370 ? 8.735 -4.608 -4.587 1.00 97.38 370 LEU A O 1
ATOM 2875 N N . TYR A 1 371 ? 7.835 -5.025 -6.599 1.00 97.69 371 TYR A N 1
ATOM 2876 C CA . TYR A 1 371 ? 7.768 -6.472 -6.448 1.00 97.69 371 TYR A CA 1
ATOM 2877 C C . TYR A 1 371 ? 8.804 -7.141 -7.355 1.00 97.69 371 TYR A C 1
ATOM 2879 O O . TYR A 1 371 ? 8.943 -6.770 -8.520 1.00 97.69 371 TYR A O 1
ATOM 2887 N N . GLU A 1 372 ? 9.514 -8.144 -6.843 1.00 97.31 372 GLU A N 1
ATOM 2888 C CA . GLU A 1 372 ? 10.433 -8.986 -7.612 1.00 97.31 372 GLU A CA 1
ATOM 2889 C C . GLU A 1 372 ? 10.100 -10.467 -7.445 1.00 97.31 372 GLU A C 1
ATOM 2891 O O . GLU A 1 372 ? 9.976 -10.976 -6.331 1.00 97.31 372 GLU A O 1
ATOM 2896 N N . SER A 1 373 ? 10.046 -11.196 -8.559 1.00 95.69 373 SER A N 1
ATOM 2897 C CA . SER A 1 373 ? 10.053 -12.659 -8.545 1.00 95.69 373 SER A CA 1
ATOM 2898 C C . SER A 1 373 ? 10.901 -13.213 -9.682 1.00 95.69 373 SER A C 1
ATOM 2900 O O . SER A 1 373 ? 10.683 -12.902 -10.852 1.00 95.69 373 SER A O 1
ATOM 2902 N N . LYS A 1 374 ? 11.879 -14.065 -9.346 1.00 94.69 374 LYS A N 1
ATOM 2903 C CA . LYS A 1 374 ? 12.761 -14.765 -10.306 1.00 94.69 374 LYS A CA 1
ATOM 2904 C C . LYS A 1 374 ? 13.470 -13.834 -11.312 1.00 94.69 374 LYS A C 1
ATOM 2906 O O . LYS A 1 374 ? 13.782 -14.249 -12.422 1.00 94.69 374 LYS A O 1
ATOM 2911 N N . GLY A 1 375 ? 13.763 -12.602 -10.912 1.00 95.50 375 GLY A N 1
ATOM 2912 C CA . GLY A 1 375 ? 14.403 -11.559 -11.711 1.00 95.50 375 GLY A CA 1
ATOM 2913 C C . GLY A 1 375 ? 13.439 -10.691 -12.511 1.00 95.50 375 GLY A C 1
ATOM 2914 O O . GLY A 1 375 ? 13.900 -9.807 -13.221 1.00 95.50 375 GLY A O 1
ATOM 2915 N N . LYS A 1 376 ? 12.127 -10.916 -12.396 1.00 97.19 376 LYS A N 1
ATOM 2916 C CA . LYS A 1 376 ? 11.097 -10.119 -13.058 1.00 97.19 376 LYS A CA 1
ATOM 2917 C C . LYS A 1 376 ? 10.506 -9.104 -12.084 1.00 97.19 376 LYS A C 1
ATOM 2919 O O . LYS A 1 376 ? 9.999 -9.492 -11.030 1.00 97.19 376 LYS A O 1
ATOM 2924 N N . LEU A 1 377 ? 10.586 -7.826 -12.441 1.00 97.94 377 LEU A N 1
ATOM 2925 C CA . LEU A 1 377 ? 10.099 -6.706 -11.643 1.00 97.94 377 LEU A CA 1
ATOM 2926 C C . LEU A 1 377 ? 8.667 -6.317 -12.003 1.00 97.94 377 LEU A C 1
ATOM 2928 O O . LEU A 1 377 ? 8.237 -6.428 -13.155 1.00 97.94 377 LEU A O 1
ATOM 2932 N N . ASN A 1 378 ? 7.964 -5.796 -11.005 1.00 96.62 378 ASN A N 1
ATOM 2933 C CA . ASN A 1 378 ? 6.662 -5.172 -11.144 1.00 96.62 378 ASN A CA 1
ATOM 2934 C C . ASN A 1 378 ? 6.535 -3.962 -10.208 1.00 96.62 378 ASN A C 1
ATOM 2936 O O . ASN A 1 378 ? 7.208 -3.905 -9.179 1.00 96.62 378 ASN A O 1
ATOM 2940 N N . VAL A 1 379 ? 5.661 -3.016 -10.551 1.00 96.06 379 VAL A N 1
ATOM 2941 C CA . VAL A 1 379 ? 5.374 -1.822 -9.741 1.00 96.06 379 VAL A CA 1
ATOM 2942 C C . VAL A 1 379 ? 3.908 -1.838 -9.327 1.00 96.06 379 VAL A C 1
ATOM 2944 O O . VAL A 1 379 ? 3.035 -2.089 -10.155 1.00 96.06 379 VAL A O 1
ATOM 2947 N N . VAL A 1 380 ? 3.652 -1.556 -8.050 1.00 97.25 380 VAL A N 1
ATOM 2948 C CA . VAL A 1 380 ? 2.308 -1.485 -7.463 1.00 97.25 380 VAL A CA 1
ATOM 2949 C C . VAL A 1 380 ? 2.064 -0.057 -6.955 1.00 97.25 380 VAL A C 1
ATOM 2951 O O . VAL A 1 380 ? 2.920 0.476 -6.239 1.00 97.25 380 VAL A O 1
ATOM 2954 N N . PRO A 1 381 ? 0.934 0.584 -7.308 1.00 96.31 381 PRO A N 1
ATOM 2955 C CA . PRO A 1 381 ? 0.614 1.936 -6.863 1.00 96.31 381 PRO A CA 1
ATOM 2956 C C . PRO A 1 381 ? 0.376 1.997 -5.355 1.00 96.31 381 PRO A C 1
ATOM 2958 O O . PRO A 1 381 ? -0.168 1.067 -4.762 1.00 96.31 381 PRO A O 1
ATOM 2961 N N . TRP A 1 382 ? 0.743 3.124 -4.748 1.00 95.06 382 TRP A N 1
ATOM 2962 C CA . TRP A 1 382 ? 0.430 3.428 -3.359 1.00 95.06 382 TRP A CA 1
ATOM 2963 C C . TRP A 1 382 ? 0.152 4.923 -3.175 1.00 95.06 382 TRP A C 1
ATOM 2965 O O . TRP A 1 382 ? 0.719 5.729 -3.897 1.00 95.06 382 TRP A O 1
ATOM 2975 N N . ASP A 1 383 ? -0.711 5.273 -2.219 1.00 92.81 383 ASP A N 1
ATOM 2976 C CA . ASP A 1 383 ? -0.992 6.645 -1.753 1.00 92.81 383 ASP A CA 1
ATOM 2977 C C . ASP A 1 383 ? -1.230 7.690 -2.868 1.00 92.81 383 ASP A C 1
ATOM 2979 O O . ASP A 1 383 ? -0.363 8.477 -3.245 1.00 92.81 383 ASP A O 1
ATOM 2983 N N . TYR A 1 384 ? -2.449 7.698 -3.416 1.00 93.69 384 TYR A N 1
ATOM 2984 C CA . TYR A 1 384 ? -2.853 8.609 -4.502 1.00 93.69 384 TYR A CA 1
ATOM 2985 C C . TYR A 1 384 ? -3.751 9.762 -4.021 1.00 93.69 384 TYR A C 1
ATOM 2987 O O . TYR A 1 384 ? -4.508 10.357 -4.793 1.00 93.69 384 TYR A O 1
ATOM 2995 N N . ASN A 1 385 ? -3.676 10.116 -2.737 1.00 89.88 385 ASN A N 1
ATOM 2996 C CA . ASN A 1 385 ? -4.454 11.217 -2.159 1.00 89.88 385 ASN A CA 1
ATOM 2997 C C . ASN A 1 385 ? -4.081 12.604 -2.743 1.00 89.88 385 ASN A C 1
ATOM 2999 O O . ASN A 1 385 ? -4.936 13.491 -2.833 1.00 89.88 385 ASN A O 1
ATOM 3003 N N . LEU A 1 386 ? -2.836 12.779 -3.195 1.00 90.19 386 LEU A N 1
ATOM 3004 C CA . LEU A 1 386 ? -2.297 13.997 -3.810 1.00 90.19 386 LEU A CA 1
ATOM 3005 C C . LEU A 1 386 ? -2.360 13.989 -5.341 1.00 90.19 386 LEU A C 1
ATOM 3007 O O . LEU A 1 386 ? -1.826 14.889 -5.990 1.00 90.19 386 LEU A O 1
ATOM 3011 N N . ALA A 1 387 ? -3.082 13.039 -5.930 1.00 90.88 387 ALA A N 1
ATOM 3012 C CA . ALA A 1 387 ? -3.310 13.024 -7.361 1.00 90.88 387 ALA A CA 1
ATOM 3013 C C . ALA A 1 387 ? -4.084 14.256 -7.869 1.00 90.88 387 ALA A C 1
ATOM 3015 O O . ALA A 1 387 ? -4.675 15.044 -7.110 1.00 90.88 387 ALA A O 1
ATOM 3016 N N . PHE A 1 388 ? -4.083 14.384 -9.193 1.00 89.31 388 PHE A N 1
ATOM 3017 C CA . PHE A 1 388 ? -4.595 15.496 -9.984 1.00 89.31 388 PHE A CA 1
ATOM 3018 C C . PHE A 1 388 ? -3.896 16.818 -9.639 1.00 89.31 388 PHE A C 1
ATOM 3020 O O . PHE A 1 388 ? -4.552 17.843 -9.451 1.00 89.31 388 PHE A O 1
ATOM 3027 N N . GLY A 1 389 ? -2.561 16.779 -9.515 1.00 85.88 389 GLY A N 1
ATOM 3028 C CA . GLY A 1 389 ? -1.735 17.947 -9.188 1.00 85.88 389 GLY A CA 1
ATOM 3029 C C . GLY A 1 389 ? -1.879 18.442 -7.743 1.00 85.88 389 GLY A C 1
ATOM 3030 O O . GLY A 1 389 ? -1.622 19.611 -7.456 1.00 85.88 389 GLY A O 1
ATOM 3031 N N . GLY A 1 390 ? -2.315 17.580 -6.818 1.00 86.06 390 GLY A N 1
ATOM 3032 C CA . GLY A 1 390 ? -2.544 17.940 -5.418 1.00 86.06 390 GLY A CA 1
ATOM 3033 C C . GLY A 1 390 ? -1.278 18.325 -4.648 1.00 86.06 390 GLY A C 1
ATOM 3034 O O . GLY A 1 390 ? -1.385 19.053 -3.665 1.00 86.06 390 GLY A O 1
ATOM 3035 N N . MET A 1 391 ? -0.098 17.886 -5.096 1.00 81.81 391 MET A N 1
ATOM 3036 C CA . MET A 1 391 ? 1.173 18.123 -4.405 1.00 81.81 391 MET A CA 1
ATOM 3037 C C . MET A 1 391 ? 1.704 19.558 -4.555 1.00 81.81 391 MET A C 1
ATOM 3039 O O . MET A 1 391 ? 2.241 20.114 -3.600 1.00 81.81 391 MET A O 1
ATOM 3043 N N . HIS A 1 392 ? 1.605 20.163 -5.743 1.00 73.12 392 HIS A N 1
ATOM 3044 C CA . HIS A 1 392 ? 2.256 21.449 -6.045 1.00 73.12 392 HIS A CA 1
ATOM 3045 C C . HIS A 1 392 ? 1.285 22.639 -6.124 1.00 73.12 392 HIS A C 1
ATOM 3047 O O . HIS A 1 392 ? 1.713 23.764 -6.370 1.00 73.12 392 HIS A O 1
ATOM 3053 N N . GLY A 1 393 ? -0.015 22.428 -5.871 1.00 61.72 393 GLY A N 1
ATOM 3054 C CA . GLY A 1 393 ? -0.998 23.507 -5.683 1.00 61.72 393 GLY A CA 1
ATOM 3055 C C . GLY A 1 393 ? -1.158 24.472 -6.869 1.00 61.72 393 GLY A C 1
ATOM 3056 O O . GLY A 1 393 ? -1.649 25.587 -6.688 1.00 61.72 393 GLY A O 1
ATOM 3057 N N . ASN A 1 394 ? -0.731 24.068 -8.067 1.00 65.38 394 ASN A N 1
ATOM 3058 C CA . ASN A 1 394 ? -0.724 24.894 -9.274 1.00 65.38 394 ASN A CA 1
ATOM 3059 C C . ASN A 1 394 ? -2.089 24.910 -9.991 1.00 65.38 394 ASN A C 1
ATOM 3061 O O . ASN A 1 394 ? -3.014 24.173 -9.652 1.00 65.38 394 ASN A O 1
ATOM 3065 N N . ASP A 1 395 ? -2.209 25.750 -11.027 1.00 79.25 395 ASP A N 1
ATOM 3066 C CA . ASP A 1 395 ? -3.363 25.735 -11.934 1.00 79.25 395 ASP A CA 1
ATOM 3067 C C . ASP A 1 395 ? -3.440 24.410 -12.711 1.00 79.25 395 ASP A C 1
ATOM 3069 O O . ASP A 1 395 ? -2.432 23.912 -13.220 1.00 79.25 395 ASP A O 1
ATOM 3073 N N . ALA A 1 396 ? -4.651 23.868 -12.860 1.00 79.75 396 ALA A N 1
ATOM 3074 C CA . ALA A 1 396 ? -4.891 22.586 -13.522 1.00 79.75 396 ALA A CA 1
ATOM 3075 C C . ALA A 1 396 ? -4.349 22.534 -14.963 1.00 79.75 396 ALA A C 1
ATOM 3077 O O . ALA A 1 396 ? -3.894 21.484 -15.415 1.00 79.75 396 ALA A O 1
ATOM 3078 N N . THR A 1 397 ? -4.352 23.663 -15.683 1.00 82.62 397 THR A N 1
ATOM 3079 C CA . THR A 1 397 ? -3.805 23.742 -17.045 1.00 82.62 397 THR A CA 1
ATOM 3080 C C . THR A 1 397 ? -2.303 23.506 -17.045 1.00 82.62 397 THR A C 1
ATOM 3082 O O . THR A 1 397 ? -1.795 22.857 -17.953 1.00 82.62 397 THR A O 1
ATOM 3085 N N . ALA A 1 398 ? -1.585 24.030 -16.050 1.00 81.50 398 ALA A N 1
ATOM 3086 C CA . ALA A 1 398 ? -0.146 23.833 -15.948 1.00 81.50 398 ALA A CA 1
ATOM 3087 C C . ALA A 1 398 ? 0.176 22.361 -15.666 1.00 81.50 398 ALA A C 1
ATOM 3089 O O . ALA A 1 398 ? 0.979 21.784 -16.383 1.00 81.50 398 ALA A O 1
ATOM 3090 N N . MET A 1 399 ? -0.522 21.747 -14.707 1.00 80.06 399 MET A N 1
ATOM 3091 C CA . MET A 1 399 ? -0.282 20.358 -14.293 1.00 80.06 399 MET A CA 1
ATOM 3092 C C . MET A 1 399 ? -0.586 19.343 -15.400 1.00 80.06 399 MET A C 1
ATOM 3094 O O . MET A 1 399 ? 0.212 18.454 -15.660 1.00 80.06 399 MET A O 1
ATOM 3098 N N . VAL A 1 400 ? -1.700 19.498 -16.122 1.00 78.56 400 VAL A N 1
ATOM 3099 C CA . VAL A 1 400 ? -2.057 18.576 -17.221 1.00 78.56 400 VAL A CA 1
ATOM 3100 C C . VAL A 1 400 ? -1.105 18.691 -18.420 1.00 78.56 400 VAL A C 1
ATOM 3102 O O . VAL A 1 400 ? -0.982 17.750 -19.200 1.00 78.56 400 VAL A O 1
ATOM 3105 N N . ASN A 1 401 ? -0.448 19.842 -18.593 1.00 80.88 401 ASN A N 1
ATOM 3106 C CA . ASN A 1 401 ? 0.516 20.063 -19.671 1.00 80.88 401 ASN A CA 1
ATOM 3107 C C . ASN A 1 401 ? 1.974 19.937 -19.208 1.00 80.88 401 ASN A C 1
ATOM 3109 O O . ASN A 1 401 ? 2.870 20.184 -20.022 1.00 80.88 401 ASN A O 1
ATOM 3113 N N . ASP A 1 402 ? 2.220 19.590 -17.942 1.00 75.19 402 ASP A N 1
ATOM 3114 C CA . ASP A 1 402 ? 3.577 19.389 -17.458 1.00 75.19 402 ASP A CA 1
ATOM 3115 C C . ASP A 1 402 ? 4.167 18.164 -18.171 1.00 75.19 402 ASP A C 1
ATOM 3117 O O . ASP A 1 402 ? 3.540 17.097 -18.210 1.00 75.19 402 ASP A O 1
ATOM 3121 N N . PRO A 1 403 ? 5.313 18.305 -18.858 1.00 68.12 403 PRO A N 1
ATOM 3122 C CA . PRO A 1 403 ? 5.882 17.188 -19.577 1.00 68.12 403 PRO A CA 1
ATOM 3123 C C . PRO A 1 403 ? 6.294 16.109 -18.579 1.00 68.12 403 PRO A C 1
ATOM 3125 O O . PRO A 1 403 ? 7.095 16.360 -17.684 1.00 68.12 403 PRO A O 1
ATOM 3128 N N . LEU A 1 404 ? 5.822 14.885 -18.814 1.00 62.09 404 LEU A N 1
ATOM 3129 C CA . LEU A 1 404 ? 6.297 13.677 -18.142 1.00 62.09 404 LEU A CA 1
ATOM 3130 C C . LEU A 1 404 ? 7.766 13.427 -18.522 1.00 62.09 404 LEU A C 1
ATOM 3132 O O . LEU A 1 404 ? 8.084 12.621 -19.395 1.00 62.09 404 LEU A O 1
ATOM 3136 N N . MET A 1 405 ? 8.678 14.186 -17.928 1.00 49.03 405 MET A N 1
ATOM 3137 C CA . MET A 1 405 ? 10.113 14.014 -18.090 1.00 49.03 405 MET A CA 1
ATOM 3138 C C . MET A 1 405 ? 10.564 12.956 -17.081 1.00 49.03 405 MET A C 1
ATOM 3140 O O . MET A 1 405 ? 10.420 13.158 -15.880 1.00 49.03 405 MET A O 1
ATOM 3144 N N . ASN A 1 406 ? 11.172 11.872 -17.578 1.00 48.19 406 ASN A N 1
ATOM 3145 C CA . ASN A 1 406 ? 11.912 10.836 -16.827 1.00 48.19 406 ASN A CA 1
ATOM 3146 C C . ASN A 1 406 ? 11.163 9.567 -16.385 1.00 48.19 406 ASN A C 1
ATOM 3148 O O . ASN A 1 406 ? 11.648 8.863 -15.502 1.00 48.19 406 ASN A O 1
ATOM 3152 N N . LEU A 1 407 ? 10.051 9.198 -17.017 1.00 45.25 407 LEU A N 1
ATOM 3153 C CA . LEU A 1 407 ? 9.355 7.938 -16.718 1.00 45.25 407 LEU A CA 1
ATOM 3154 C C . LEU A 1 407 ? 9.993 6.710 -17.412 1.00 45.25 407 LEU A C 1
ATOM 3156 O O . LEU A 1 407 ? 9.288 5.922 -18.027 1.00 45.25 407 LEU A O 1
ATOM 3160 N N . ILE A 1 408 ? 11.311 6.531 -17.226 1.00 39.25 408 ILE A N 1
ATOM 3161 C CA . ILE A 1 408 ? 12.236 5.550 -17.847 1.00 39.25 408 ILE A CA 1
ATOM 3162 C C . ILE A 1 408 ? 12.948 6.145 -19.089 1.00 39.25 408 ILE A C 1
ATOM 3164 O O . ILE A 1 408 ? 12.266 6.460 -20.068 1.00 39.25 408 ILE A O 1
ATOM 3168 N N . PRO A 1 409 ? 14.284 6.378 -19.054 1.00 35.38 409 PRO A N 1
ATOM 3169 C CA . PRO A 1 409 ? 15.057 6.789 -20.232 1.00 35.38 409 PRO A CA 1
ATOM 3170 C C . PRO A 1 409 ? 15.142 5.711 -21.318 1.00 35.38 409 PRO A C 1
ATOM 3172 O O . PRO A 1 409 ? 15.101 4.510 -20.971 1.00 35.38 409 PRO A O 1
#